Protein AF-0000000080325219 (afdb_homodimer)

Solvent-accessible surface area (backbone atoms only — not comparable to full-atom values): 19620 Å² total; per-residue (Å²): 89,43,32,39,27,36,22,24,78,42,85,63,18,39,57,44,46,61,73,42,47,87,78,30,48,68,46,33,23,16,70,89,41,68,80,44,67,39,50,53,66,34,70,68,40,46,50,50,49,46,66,71,65,43,68,32,36,32,39,38,38,63,53,57,47,54,39,74,45,63,67,92,74,47,45,72,71,53,44,42,42,6,43,45,25,33,29,44,18,54,51,46,51,49,60,58,38,64,80,36,48,38,75,59,14,33,42,33,42,62,47,30,40,32,38,81,54,55,38,79,31,33,35,34,44,7,17,28,17,16,15,48,52,10,26,29,41,22,42,33,80,64,49,60,68,66,30,31,22,26,28,32,21,41,46,61,45,62,85,46,64,90,52,47,83,52,40,77,94,61,74,57,30,52,68,69,56,52,39,49,41,52,48,47,47,70,73,46,89,68,53,34,44,76,41,73,34,114,90,42,32,39,28,36,23,26,82,43,85,62,18,39,55,44,47,63,72,43,47,85,80,28,48,70,44,33,22,17,70,88,43,68,81,43,68,41,49,53,67,33,70,68,40,47,52,52,49,46,66,71,64,44,68,31,37,33,38,37,37,62,54,58,48,54,38,76,44,61,68,91,73,47,44,71,71,52,43,44,43,7,44,44,24,32,30,45,19,54,50,48,51,50,59,58,38,63,80,39,49,39,76,59,15,31,40,34,41,61,46,30,41,31,38,83,55,55,38,78,32,34,36,34,42,7,16,27,19,15,17,46,51,10,27,27,40,21,44,36,79,64,49,62,67,65,30,31,23,26,27,32,19,42,46,61,46,62,85,45,65,91,52,47,82,52,40,78,92,60,74,58,30,50,69,68,56,52,39,48,40,54,48,48,49,70,73,44,87,68,53,35,42,77,40,74,33,115

Secondary structure (DSSP, 8-state):
-EEEEETTTSTTHHHHHHHHTTTSEEEEEESSSBSEE--TT-HHHHHHHHHHH-SEEEEEE---------STT--HHHHHHHIIIIIHHHHHHHHHHTTTEEEEEEEEEE--GGGTS--TT-HHHHHHHHHHHHHHHHHHTT--TT-EEEEEEE-SBTT-GGGGGG-TT--PBPHHHHHHHHHHHHHSS--SEEEEE-/-EEEEETTTSTTHHHHHHHHTTTSEEEEEESSSBSEE--TT-HHHHHHHHHHH-SEEEEEE---------STT--HHHHHHHIIIIIHHHHHHHHHHTTTEEEEEEEEEE--GGGTS--TT-HHHHHHHHHHHHHHHHHHTT--TT-EEEEEEE-SBTT-GGGGGG-TT--PBPHHHHHHHHHHHHHSS--SEEEEE-

Radius of gyration: 20.98 Å; Cα contacts (8 Å, |Δi|>4): 941; chains: 2; bounding box: 49×61×45 Å

Structure (mmCIF, N/CA/C/O backbone):
data_AF-0000000080325219-model_v1
#
loop_
_entity.id
_entity.type
_entity.pdbx_description
1 polymer 'Short-chain dehydrogenase'
#
loop_
_atom_site.group_PDB
_atom_site.id
_atom_site.type_symbol
_atom_site.label_atom_id
_atom_site.label_alt_id
_atom_site.label_comp_id
_atom_site.label_asym_id
_atom_site.label_entity_id
_atom_site.label_seq_id
_atom_site.pdbx_PDB_ins_code
_atom_site.Cartn_x
_atom_site.Cartn_y
_atom_site.Cartn_z
_atom_site.occupancy
_atom_site.B_iso_or_equiv
_atom_site.auth_seq_id
_atom_site.auth_comp_id
_atom_site.auth_asym_id
_atom_site.auth_atom_id
_atom_site.pdbx_PDB_model_num
ATOM 1 N N . MET A 1 1 ? 3.305 -29.766 -11.492 1 98.06 1 MET A N 1
ATOM 2 C CA . MET A 1 1 ? 2.561 -28.516 -11.609 1 98.06 1 MET A CA 1
ATOM 3 C C . MET A 1 1 ? 3.086 -27.672 -12.773 1 98.06 1 MET A C 1
ATOM 5 O O . MET A 1 1 ? 4.258 -27.781 -13.148 1 98.06 1 MET A O 1
ATOM 9 N N . LYS A 1 2 ? 2.178 -26.969 -13.406 1 98.88 2 LYS A N 1
ATOM 10 C CA . LYS A 1 2 ? 2.564 -25.859 -14.289 1 98.88 2 LYS A CA 1
ATOM 11 C C . LYS A 1 2 ? 2.691 -24.562 -13.508 1 98.88 2 LYS A C 1
ATOM 13 O O . LYS A 1 2 ? 1.694 -24.016 -13.031 1 98.88 2 LYS A O 1
ATOM 18 N N . ILE A 1 3 ? 3.912 -24.062 -13.438 1 98.94 3 ILE A N 1
ATOM 19 C CA . ILE A 1 3 ? 4.199 -22.906 -12.602 1 98.94 3 ILE A CA 1
ATOM 20 C C . ILE A 1 3 ? 4.715 -21.766 -13.469 1 98.94 3 ILE A C 1
ATOM 22 O O . ILE A 1 3 ? 5.695 -21.922 -14.203 1 98.94 3 ILE A O 1
ATOM 26 N N . ILE A 1 4 ? 4.027 -20.625 -13.406 1 98.94 4 ILE A N 1
ATOM 27 C CA . ILE A 1 4 ? 4.488 -19.391 -14.039 1 98.94 4 ILE A CA 1
ATOM 28 C C . ILE A 1 4 ? 5.355 -18.594 -13.062 1 98.94 4 ILE A C 1
ATOM 30 O O . ILE A 1 4 ? 4.934 -18.328 -11.938 1 98.94 4 ILE A O 1
ATOM 34 N N . ILE A 1 5 ? 6.555 -18.266 -13.422 1 99 5 ILE A N 1
ATOM 35 C CA . ILE A 1 5 ? 7.418 -17.406 -12.609 1 99 5 ILE A CA 1
ATOM 36 C C . ILE A 1 5 ? 7.688 -16.094 -13.352 1 99 5 ILE A C 1
ATOM 38 O O . ILE A 1 5 ? 8.383 -16.094 -14.375 1 99 5 ILE A O 1
ATOM 42 N N . VAL A 1 6 ? 7.074 -15.039 -12.891 1 98.94 6 VAL A N 1
ATOM 43 C CA . VAL A 1 6 ? 7.297 -13.695 -13.414 1 98.94 6 VAL A CA 1
ATOM 44 C C . VAL A 1 6 ? 8.539 -13.078 -12.766 1 98.94 6 VAL A C 1
ATOM 46 O O . VAL A 1 6 ? 8.617 -12.992 -11.531 1 98.94 6 VAL A O 1
ATOM 49 N N . GLY A 1 7 ? 9.453 -12.617 -13.523 1 98.69 7 GLY A N 1
ATOM 50 C CA . GLY A 1 7 ? 10.766 -12.242 -13.031 1 98.69 7 GLY A CA 1
ATOM 51 C C . GLY A 1 7 ? 11.727 -13.414 -12.93 1 98.69 7 GLY A C 1
ATOM 52 O O . GLY A 1 7 ? 12.617 -13.422 -12.078 1 98.69 7 GLY A O 1
ATOM 53 N N . ALA A 1 8 ? 11.648 -14.383 -13.781 1 98.69 8 ALA A N 1
ATOM 54 C CA . ALA A 1 8 ? 12.297 -15.688 -13.656 1 98.69 8 ALA A CA 1
ATOM 55 C C . ALA A 1 8 ? 13.789 -15.594 -13.93 1 98.69 8 ALA A C 1
ATOM 57 O O . ALA A 1 8 ? 14.547 -16.516 -13.609 1 98.69 8 ALA A O 1
ATOM 58 N N . THR A 1 9 ? 14.234 -14.5 -14.5 1 96.94 9 THR A N 1
ATOM 59 C CA . THR A 1 9 ? 15.648 -14.391 -14.82 1 96.94 9 THR A CA 1
ATOM 60 C C . THR A 1 9 ? 16.328 -13.359 -13.922 1 96.94 9 THR A C 1
ATOM 62 O O . THR A 1 9 ? 17.516 -13.078 -14.078 1 96.94 9 THR A O 1
ATOM 65 N N . GLY A 1 10 ? 15.586 -12.781 -13.031 1 97.44 10 GLY A N 1
ATOM 66 C CA . GLY A 1 10 ? 16.141 -11.812 -12.102 1 97.44 10 GLY A CA 1
ATOM 67 C C . GLY A 1 10 ? 16.844 -12.453 -10.93 1 97.44 10 GLY A C 1
ATOM 68 O O . GLY A 1 10 ? 17.016 -13.672 -10.891 1 97.44 10 GLY A O 1
ATOM 69 N N . THR A 1 11 ? 17.25 -11.664 -9.977 1 97.69 11 THR A N 1
ATOM 70 C CA . THR A 1 11 ? 18.094 -12.039 -8.844 1 97.69 11 THR A CA 1
ATOM 71 C C . THR A 1 11 ? 17.453 -13.172 -8.039 1 97.69 11 THR A C 1
ATOM 73 O O . THR A 1 11 ? 18.094 -14.172 -7.738 1 97.69 11 THR A O 1
ATOM 76 N N . ILE A 1 12 ? 16.172 -13.062 -7.711 1 98.62 12 ILE A N 1
ATOM 77 C CA . ILE A 1 12 ? 15.477 -14.062 -6.906 1 98.62 12 ILE A CA 1
ATOM 78 C C . ILE A 1 12 ? 14.898 -15.141 -7.812 1 98.62 12 ILE A C 1
ATOM 80 O O . ILE A 1 12 ? 15.039 -16.344 -7.535 1 98.62 12 ILE A O 1
ATOM 84 N N . GLY A 1 13 ? 14.344 -14.719 -8.938 1 98.75 13 GLY A N 1
ATOM 85 C CA . GLY A 1 13 ? 13.555 -15.594 -9.797 1 98.75 13 GLY A CA 1
ATOM 86 C C . GLY A 1 13 ? 14.359 -16.75 -10.359 1 98.75 13 GLY A C 1
ATOM 87 O O . GLY A 1 13 ? 13.852 -17.859 -10.469 1 98.75 13 GLY A O 1
ATOM 88 N N . LYS A 1 14 ? 15.633 -16.484 -10.711 1 98.5 14 LYS A N 1
ATOM 89 C CA . LYS A 1 14 ? 16.453 -17.547 -11.297 1 98.5 14 LYS A CA 1
ATOM 90 C C . LYS A 1 14 ? 16.672 -18.672 -10.305 1 98.5 14 LYS A C 1
ATOM 92 O O . LYS A 1 14 ? 16.703 -19.844 -10.688 1 98.5 14 LYS A O 1
ATOM 97 N N . HIS A 1 15 ? 16.812 -18.406 -9 1 98.81 15 HIS A N 1
ATOM 98 C CA . HIS A 1 15 ? 17.047 -19.422 -7.98 1 98.81 15 HIS A CA 1
ATOM 99 C C . HIS A 1 15 ? 15.766 -20.188 -7.668 1 98.81 15 HIS A C 1
ATOM 101 O O . HIS A 1 15 ? 15.812 -21.406 -7.461 1 98.81 15 HIS A O 1
ATOM 107 N N . VAL A 1 16 ? 14.664 -19.453 -7.641 1 98.81 16 VAL A N 1
ATOM 108 C CA . VAL A 1 16 ? 13.383 -20.094 -7.398 1 98.81 16 VAL A CA 1
ATOM 109 C C . VAL A 1 16 ? 13.047 -21.047 -8.547 1 98.81 16 VAL A C 1
ATOM 111 O O . VAL A 1 16 ? 12.641 -22.188 -8.328 1 98.81 16 VAL A O 1
ATOM 114 N N . ALA A 1 17 ? 13.266 -20.578 -9.789 1 98.81 17 ALA A N 1
ATOM 115 C CA . ALA A 1 17 ? 13.047 -21.422 -10.961 1 98.81 17 ALA A CA 1
ATOM 116 C C . ALA A 1 17 ? 13.93 -22.656 -10.914 1 98.81 17 ALA A C 1
ATOM 118 O O . ALA A 1 17 ? 13.461 -23.766 -11.164 1 98.81 17 ALA A O 1
ATOM 119 N N . GLY A 1 18 ? 15.164 -22.5 -10.617 1 98.62 18 GLY A N 1
ATOM 120 C CA . GLY A 1 18 ? 16.094 -23.609 -10.523 1 98.62 18 GLY A CA 1
ATOM 121 C C . GLY A 1 18 ? 15.664 -24.641 -9.492 1 98.62 18 GLY A C 1
ATOM 122 O O . GLY A 1 18 ? 15.805 -25.844 -9.719 1 98.62 18 GLY A O 1
ATOM 123 N N . ALA A 1 19 ? 15.133 -24.188 -8.352 1 98.56 19 ALA A N 1
ATOM 124 C CA . ALA A 1 19 ? 14.75 -25.062 -7.258 1 98.56 19 ALA A CA 1
ATOM 125 C C .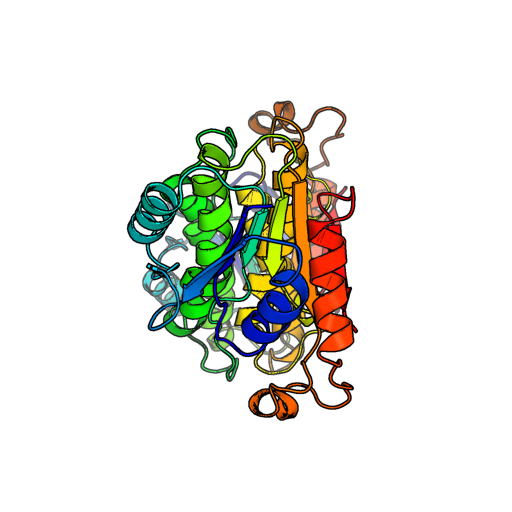 ALA A 1 19 ? 13.5 -25.875 -7.617 1 98.56 19 ALA A C 1
ATOM 127 O O . ALA A 1 19 ? 13.297 -26.984 -7.102 1 98.56 19 ALA A O 1
ATOM 128 N N . LEU A 1 20 ? 12.695 -25.359 -8.555 1 98.5 20 LEU A N 1
ATOM 129 C CA . LEU A 1 20 ? 11.391 -25.953 -8.805 1 98.5 20 LEU A CA 1
ATOM 130 C C . LEU A 1 20 ? 11.383 -26.734 -10.117 1 98.5 20 LEU A C 1
ATOM 132 O O . LEU A 1 20 ? 10.5 -27.562 -10.352 1 98.5 20 LEU A O 1
ATOM 136 N N . GLU A 1 21 ? 12.367 -26.484 -11.008 1 98.25 21 GLU A N 1
ATOM 137 C CA . GLU A 1 21 ? 12.273 -26.922 -12.398 1 98.25 21 GLU A CA 1
ATOM 138 C C . GLU A 1 21 ? 12.484 -28.438 -12.5 1 98.25 21 GLU A C 1
ATOM 140 O O . GLU A 1 21 ? 12.117 -29.047 -13.5 1 98.25 21 GLU A O 1
ATOM 145 N N . LYS A 1 22 ? 13.031 -29.141 -11.469 1 97.19 22 LYS A N 1
ATOM 146 C CA . LYS A 1 22 ? 13.266 -30.578 -11.516 1 97.19 22 LYS A CA 1
ATOM 147 C C . LYS A 1 22 ? 11.953 -31.344 -11.414 1 97.19 22 LYS A C 1
ATOM 149 O O . LYS A 1 22 ? 11.789 -32.406 -12.047 1 97.19 22 LYS A O 1
ATOM 154 N N . ASP A 1 23 ? 11.008 -30.766 -10.656 1 97.69 23 ASP A N 1
ATOM 155 C CA . ASP A 1 23 ? 9.805 -31.516 -10.32 1 97.69 23 ASP A CA 1
ATOM 156 C C . ASP A 1 23 ? 8.57 -30.906 -10.977 1 97.69 23 ASP A C 1
ATOM 158 O O . ASP A 1 23 ? 7.469 -31.453 -10.898 1 97.69 23 ASP A O 1
ATOM 162 N N . HIS A 1 24 ? 8.719 -29.703 -11.617 1 98.75 24 HIS A N 1
ATOM 163 C CA . HIS A 1 24 ? 7.57 -28.969 -12.133 1 98.75 24 HIS A CA 1
ATOM 164 C C . HIS A 1 24 ? 7.859 -28.406 -13.523 1 98.75 24 HIS A C 1
ATOM 166 O O . HIS A 1 24 ? 9.023 -28.234 -13.898 1 98.75 24 HIS A O 1
ATOM 172 N N . GLU A 1 25 ? 6.836 -28.156 -14.305 1 98.75 25 GLU A N 1
ATOM 173 C CA . GLU A 1 25 ? 6.934 -27.375 -15.539 1 98.75 25 GLU A CA 1
ATOM 174 C C . GLU A 1 25 ? 6.996 -25.875 -15.242 1 98.75 25 GLU A C 1
ATOM 176 O O . GLU A 1 25 ? 6.051 -25.312 -14.695 1 98.75 25 GLU A O 1
ATOM 181 N N . ILE A 1 26 ? 8.102 -25.312 -15.648 1 98.81 26 ILE A N 1
ATOM 182 C CA . ILE A 1 26 ? 8.289 -23.891 -15.352 1 98.81 26 ILE A CA 1
ATOM 183 C C . ILE A 1 26 ? 8.109 -23.062 -16.625 1 98.81 26 ILE A C 1
ATOM 185 O O . ILE A 1 26 ? 8.727 -23.359 -17.656 1 98.81 26 ILE A O 1
ATOM 189 N N . ILE A 1 27 ? 7.23 -22.125 -16.594 1 98.94 27 ILE A N 1
ATOM 190 C CA . ILE A 1 27 ? 7.16 -21.078 -17.609 1 98.94 27 ILE A CA 1
ATOM 191 C C . ILE A 1 27 ? 7.84 -19.812 -17.094 1 98.94 27 ILE A C 1
ATOM 193 O O . ILE A 1 27 ? 7.348 -19.188 -16.156 1 98.94 27 ILE A O 1
ATOM 197 N N . ARG A 1 28 ? 8.93 -19.453 -17.703 1 98.88 28 ARG A N 1
ATOM 198 C CA . ARG A 1 28 ? 9.719 -18.297 -17.297 1 98.88 28 ARG A CA 1
ATOM 199 C C . ARG A 1 28 ? 9.25 -17.047 -18.016 1 98.88 28 ARG A C 1
ATOM 201 O O . ARG A 1 28 ? 9.242 -16.984 -19.25 1 98.88 28 ARG A O 1
ATOM 208 N N . VAL A 1 29 ? 8.867 -16.078 -17.25 1 98.88 29 VAL A N 1
ATOM 209 C CA . VAL A 1 29 ? 8.375 -14.812 -17.797 1 98.88 29 VAL A CA 1
ATOM 210 C C . VAL A 1 29 ? 9.32 -13.68 -17.391 1 98.88 29 VAL A C 1
ATOM 212 O O . VAL A 1 29 ? 9.766 -13.617 -16.25 1 98.88 29 VAL A O 1
ATOM 215 N N . GLY A 1 30 ? 9.711 -12.805 -18.297 1 98.25 30 GLY A N 1
ATOM 216 C CA . GLY A 1 30 ? 10.5 -11.609 -18.047 1 98.25 30 GLY A CA 1
ATOM 217 C C . GLY A 1 30 ? 10.141 -10.453 -18.969 1 98.25 30 GLY A C 1
ATOM 218 O O . GLY A 1 30 ? 9.406 -10.633 -19.938 1 98.25 30 GLY A O 1
ATOM 219 N N . LEU A 1 31 ? 10.602 -9.289 -18.562 1 97.56 31 LEU A N 1
ATOM 220 C CA . LEU A 1 31 ? 10.344 -8.117 -19.406 1 97.56 31 LEU A CA 1
ATOM 221 C C . LEU A 1 31 ? 11.039 -8.242 -20.75 1 97.56 31 LEU A C 1
ATOM 223 O O . LEU A 1 31 ? 10.438 -7.969 -21.797 1 97.56 31 LEU A O 1
ATOM 227 N N . LYS A 1 32 ? 12.344 -8.742 -20.734 1 96.12 32 LYS A N 1
ATOM 228 C CA . LYS A 1 32 ? 13.148 -8.789 -21.953 1 96.12 32 LYS A CA 1
ATOM 229 C C . LYS A 1 32 ? 13.672 -10.195 -22.219 1 96.12 32 LYS A C 1
ATOM 231 O O . LYS A 1 32 ? 14.398 -10.43 -23.172 1 96.12 32 LYS A O 1
ATOM 236 N N . SER A 1 33 ? 13.289 -11.148 -21.281 1 95.31 33 SER A N 1
ATOM 237 C CA . SER A 1 33 ? 13.828 -12.5 -21.344 1 95.31 33 SER A CA 1
ATOM 238 C C . SER A 1 33 ? 12.773 -13.531 -20.953 1 95.31 33 SER A C 1
ATOM 240 O O . SER A 1 33 ? 11.625 -13.18 -20.672 1 95.31 33 SER A O 1
ATOM 242 N N . GLY A 1 34 ? 13.18 -14.852 -21.031 1 96.75 34 GLY A N 1
ATOM 243 C CA . GLY A 1 34 ? 12.273 -15.914 -20.641 1 96.75 34 GLY A CA 1
ATOM 244 C C . GLY A 1 34 ? 11.547 -16.547 -21.812 1 96.75 34 GLY A C 1
ATOM 245 O O . GLY A 1 34 ? 11.859 -16.266 -22.969 1 96.75 34 GLY A O 1
ATOM 246 N N . ASP A 1 35 ? 10.688 -17.453 -21.438 1 98.31 35 ASP A N 1
ATOM 247 C CA . ASP A 1 35 ? 9.867 -18.141 -22.438 1 98.31 35 ASP A CA 1
ATOM 248 C C . ASP A 1 35 ? 8.828 -17.188 -23.031 1 98.31 35 ASP A C 1
ATOM 250 O O . ASP A 1 35 ? 8.492 -17.281 -24.219 1 98.31 35 ASP A O 1
ATOM 254 N N . ILE A 1 36 ? 8.211 -16.344 -22.234 1 98.56 36 ILE A N 1
ATOM 255 C CA . ILE A 1 36 ? 7.234 -15.336 -22.625 1 98.56 36 ILE A CA 1
ATOM 256 C C . ILE A 1 36 ? 7.668 -13.969 -22.094 1 98.56 36 ILE A C 1
ATOM 258 O O . ILE A 1 36 ? 8.102 -13.859 -20.938 1 98.56 36 ILE A O 1
ATOM 262 N N . GLN A 1 37 ? 7.617 -12.922 -22.922 1 98.62 37 GLN A N 1
ATOM 263 C CA . GLN A 1 37 ? 7.93 -11.555 -22.5 1 98.62 37 GLN A CA 1
ATOM 264 C C . GLN A 1 37 ? 6.664 -10.781 -22.172 1 98.62 37 GLN A C 1
ATOM 266 O O . GLN A 1 37 ? 5.711 -10.766 -22.953 1 98.62 37 GLN A O 1
ATOM 271 N N . THR A 1 38 ? 6.633 -10.195 -21.016 1 98.69 38 THR A N 1
ATOM 272 C CA . THR A 1 38 ? 5.457 -9.469 -20.547 1 98.69 38 THR A CA 1
ATOM 273 C C . THR A 1 38 ? 5.863 -8.266 -19.703 1 98.69 38 THR A C 1
ATOM 275 O O . THR A 1 38 ? 6.695 -8.383 -18.812 1 98.69 38 THR A O 1
ATOM 278 N N . ASP A 1 39 ? 5.328 -7.113 -19.984 1 98.75 39 ASP A N 1
ATOM 279 C CA . ASP A 1 39 ? 5.406 -5.93 -19.125 1 98.75 39 ASP A CA 1
ATOM 280 C C . ASP A 1 39 ? 4.277 -5.914 -18.109 1 98.75 39 ASP A C 1
ATOM 282 O O . ASP A 1 39 ? 3.125 -5.633 -18.453 1 98.75 39 ASP A O 1
ATOM 286 N N . ILE A 1 40 ? 4.641 -6.121 -16.859 1 98.56 40 ILE A N 1
ATOM 287 C CA . ILE A 1 40 ? 3.592 -6.324 -15.859 1 98.56 40 ILE A CA 1
ATOM 288 C C . ILE A 1 40 ? 2.977 -4.984 -15.477 1 98.56 40 ILE A C 1
ATOM 290 O O . ILE A 1 40 ? 2.021 -4.93 -14.695 1 98.56 40 ILE A O 1
ATOM 294 N N . THR A 1 41 ? 3.498 -3.861 -15.969 1 98.56 41 THR A N 1
ATOM 295 C CA . THR A 1 41 ? 2.836 -2.58 -15.758 1 98.56 41 THR A CA 1
ATOM 296 C C . THR A 1 41 ? 1.629 -2.432 -16.672 1 98.56 41 THR A C 1
ATOM 298 O O . THR A 1 41 ? 0.857 -1.479 -16.547 1 98.56 41 THR A O 1
ATOM 301 N N . SER A 1 42 ? 1.426 -3.334 -17.625 1 98.75 42 SER A N 1
ATOM 302 C CA . SER A 1 42 ? 0.334 -3.297 -18.594 1 98.75 42 SER A CA 1
ATOM 303 C C . SER A 1 42 ? -0.67 -4.414 -18.328 1 98.75 42 SER A C 1
ATOM 305 O O . SER A 1 42 ? -0.382 -5.586 -18.594 1 98.75 42 SER A O 1
ATOM 307 N N . PRO A 1 43 ? -1.921 -4.051 -17.891 1 98.62 43 PRO A N 1
ATOM 308 C CA . PRO A 1 43 ? -2.947 -5.082 -17.734 1 98.62 43 PRO A CA 1
ATOM 309 C C . PRO A 1 43 ? -3.189 -5.879 -19.016 1 98.62 43 PRO A C 1
ATOM 311 O O . PRO A 1 43 ? -3.412 -7.094 -18.953 1 98.62 43 PRO A O 1
ATOM 314 N N . ASP A 1 44 ? -3.094 -5.227 -20.156 1 98.75 44 ASP A N 1
ATOM 315 C CA . ASP A 1 44 ? -3.279 -5.918 -21.422 1 98.75 44 ASP A CA 1
ATOM 316 C C . ASP A 1 44 ? -2.178 -6.949 -21.656 1 98.75 44 ASP A C 1
ATOM 318 O O . ASP A 1 44 ? -2.439 -8.047 -22.141 1 98.75 44 ASP A O 1
ATOM 322 N N . ALA A 1 45 ? -0.957 -6.602 -21.328 1 98.88 45 ALA A N 1
ATOM 323 C CA . ALA A 1 45 ? 0.159 -7.535 -21.469 1 98.88 45 ALA A CA 1
ATOM 324 C C . ALA A 1 45 ? -0.008 -8.734 -20.547 1 98.88 45 ALA A C 1
ATOM 326 O O . ALA A 1 45 ? 0.305 -9.867 -20.922 1 98.88 45 ALA A O 1
ATOM 327 N N . ILE A 1 46 ? -0.545 -8.523 -19.375 1 98.88 46 ILE A N 1
ATOM 328 C CA . ILE A 1 46 ? -0.776 -9.594 -18.406 1 98.88 46 ILE A CA 1
ATOM 329 C C . ILE A 1 46 ? -1.872 -10.523 -18.922 1 98.88 46 ILE A C 1
ATOM 331 O O . ILE A 1 46 ? -1.753 -11.75 -18.828 1 98.88 46 ILE A O 1
ATOM 335 N N . GLU A 1 47 ? -2.91 -9.906 -19.453 1 98.75 47 GLU A N 1
ATOM 336 C CA . GLU A 1 47 ? -3.965 -10.727 -20.031 1 98.75 47 GLU A CA 1
ATOM 337 C C . GLU A 1 47 ? -3.424 -11.609 -21.156 1 98.75 47 GLU A C 1
ATOM 339 O O . GLU A 1 47 ? -3.764 -12.789 -21.234 1 98.75 47 GLU A O 1
ATOM 344 N N . ASN A 1 48 ? -2.625 -11.039 -22.031 1 98.81 48 ASN A N 1
ATOM 345 C CA . ASN A 1 48 ? -2.016 -11.789 -23.125 1 98.81 48 ASN A CA 1
ATOM 346 C C . ASN A 1 48 ? -1.135 -12.922 -22.609 1 98.81 48 ASN A C 1
ATOM 348 O O . ASN A 1 48 ? -1.108 -14.008 -23.188 1 98.81 48 ASN A O 1
ATOM 352 N N . LEU A 1 49 ? -0.399 -12.656 -21.547 1 98.88 49 LEU A N 1
ATOM 353 C CA . LEU A 1 49 ? 0.396 -13.695 -20.906 1 98.88 49 LEU A CA 1
ATOM 354 C C . LEU A 1 49 ? -0.464 -14.914 -20.578 1 98.88 49 LEU A C 1
ATOM 356 O O . LEU A 1 49 ? -0.101 -16.047 -20.906 1 98.88 49 LEU A O 1
ATOM 360 N N . PHE A 1 50 ? -1.64 -14.695 -19.969 1 98.88 50 PHE A N 1
ATOM 361 C CA . PHE A 1 50 ? -2.465 -15.805 -19.5 1 98.88 50 PHE A CA 1
ATOM 362 C C . PHE A 1 50 ? -3.145 -16.5 -20.672 1 98.88 50 PHE A C 1
ATOM 364 O O . PHE A 1 50 ? -3.369 -17.719 -20.641 1 98.88 50 PHE A O 1
ATOM 371 N N . ARG A 1 51 ? -3.414 -15.711 -21.75 1 98.69 51 ARG A N 1
ATOM 372 C CA . ARG A 1 51 ? -3.939 -16.344 -22.953 1 98.69 51 ARG A CA 1
ATOM 373 C C . ARG A 1 51 ? -2.92 -17.297 -23.547 1 98.69 51 ARG A C 1
ATOM 375 O O . ARG A 1 51 ? -3.283 -18.359 -24.062 1 98.69 51 ARG A O 1
ATOM 382 N N . GLN A 1 52 ? -1.714 -16.938 -23.484 1 98.69 52 GLN A N 1
ATOM 383 C CA . GLN A 1 52 ? -0.642 -17.766 -24.031 1 98.69 52 GLN A CA 1
ATOM 384 C C . GLN A 1 52 ? -0.378 -18.984 -23.172 1 98.69 52 GLN A C 1
ATOM 386 O O . GLN A 1 52 ? -0.159 -20.078 -23.688 1 98.69 52 GLN A O 1
ATOM 391 N N . THR A 1 53 ? -0.338 -18.844 -21.844 1 98.69 53 THR A N 1
ATOM 392 C CA . THR A 1 53 ? 0.031 -19.922 -20.938 1 98.69 53 THR A CA 1
ATOM 393 C C . THR A 1 53 ? -1.13 -20.906 -20.766 1 98.69 53 THR A C 1
ATOM 395 O O . THR A 1 53 ? -0.918 -22.078 -20.484 1 98.69 53 THR A O 1
ATOM 398 N N . GLY A 1 54 ? -2.367 -20.328 -20.922 1 98.69 54 GLY A N 1
ATOM 399 C CA . GLY A 1 54 ? -3.512 -21.141 -20.531 1 98.69 54 GLY A CA 1
ATOM 400 C C . GLY A 1 54 ? -3.562 -21.406 -19.031 1 98.69 54 GLY A C 1
ATOM 401 O O . GLY A 1 54 ? -2.895 -20.719 -18.25 1 98.69 54 GLY A O 1
ATOM 402 N N . PRO A 1 55 ? -4.391 -22.406 -18.625 1 98.88 55 PRO A N 1
ATOM 403 C CA . PRO A 1 55 ? -4.531 -22.688 -17.188 1 98.88 55 PRO A CA 1
ATOM 404 C C . PRO A 1 55 ? -3.205 -23.078 -16.531 1 98.88 55 PRO A C 1
ATOM 406 O O . PRO A 1 55 ? -2.375 -23.75 -17.172 1 98.88 55 PRO A O 1
ATOM 409 N N . PHE A 1 56 ? -3.002 -22.672 -15.297 1 98.94 56 PHE A N 1
ATOM 410 C CA . PHE A 1 56 ? -1.777 -22.953 -14.555 1 98.94 56 PHE A CA 1
ATOM 411 C C . PHE A 1 56 ? -2.094 -23.344 -13.109 1 98.94 56 PHE A C 1
ATOM 413 O O . PHE A 1 56 ? -3.219 -23.156 -12.648 1 98.94 56 PHE A O 1
ATOM 420 N N . ASP A 1 57 ? -1.109 -23.906 -12.398 1 98.94 57 ASP A N 1
ATOM 421 C CA . ASP A 1 57 ? -1.298 -24.375 -11.031 1 98.94 57 ASP A CA 1
ATOM 422 C C . ASP A 1 57 ? -0.775 -23.375 -10.016 1 98.94 57 ASP A C 1
ATOM 424 O O . ASP A 1 57 ? -1.265 -23.312 -8.891 1 98.94 57 ASP A O 1
ATOM 428 N N . ALA A 1 58 ? 0.26 -22.609 -10.422 1 98.94 58 ALA A N 1
ATOM 429 C CA . ALA A 1 58 ? 0.845 -21.641 -9.508 1 98.94 58 ALA A CA 1
ATOM 430 C C . ALA A 1 58 ? 1.476 -20.484 -10.281 1 98.94 58 ALA A C 1
ATOM 432 O O . ALA A 1 58 ? 1.955 -20.656 -11.406 1 98.94 58 ALA A O 1
ATOM 433 N N . LEU A 1 59 ? 1.412 -19.344 -9.742 1 99 59 LEU A N 1
ATOM 434 C CA . LEU A 1 59 ? 2.133 -18.172 -10.227 1 99 59 LEU A CA 1
ATOM 435 C C . LEU A 1 59 ? 2.961 -17.547 -9.102 1 99 59 LEU A C 1
ATOM 437 O O . LEU A 1 59 ? 2.455 -17.328 -8 1 99 59 LEU A O 1
ATOM 441 N N . ILE A 1 60 ? 4.234 -17.375 -9.352 1 99 60 ILE A N 1
ATOM 442 C CA . ILE A 1 60 ? 5.168 -16.688 -8.461 1 99 60 ILE A CA 1
ATOM 443 C C . ILE A 1 60 ? 5.641 -15.391 -9.117 1 99 60 ILE A C 1
ATOM 445 O O . ILE A 1 60 ? 6.102 -15.398 -10.258 1 99 60 ILE A O 1
ATOM 449 N N . CYS A 1 61 ? 5.465 -14.297 -8.445 1 99 61 CYS A N 1
ATOM 450 C CA . CYS A 1 61 ? 6 -13.039 -8.945 1 99 61 CYS A CA 1
ATOM 451 C C . CYS A 1 61 ? 7.191 -12.578 -8.117 1 99 61 CYS A C 1
ATOM 453 O O . CYS A 1 61 ? 7.055 -12.336 -6.914 1 99 61 CYS A O 1
ATOM 455 N N . THR A 1 62 ? 8.328 -12.453 -8.734 1 98.81 62 THR A N 1
ATOM 456 C CA . THR A 1 62 ? 9.523 -11.906 -8.117 1 98.81 62 THR A CA 1
ATOM 457 C C . THR A 1 62 ? 9.977 -10.633 -8.836 1 98.81 62 THR A C 1
ATOM 459 O O . THR A 1 62 ? 11.117 -10.195 -8.68 1 98.81 62 THR A O 1
ATOM 462 N N . ALA A 1 63 ? 9.078 -10.102 -9.656 1 98.12 63 ALA A N 1
ATOM 463 C CA . ALA A 1 63 ? 9.375 -8.922 -10.453 1 98.12 63 ALA A CA 1
ATOM 464 C C . ALA A 1 63 ? 8.68 -7.688 -9.883 1 98.12 63 ALA A C 1
ATOM 466 O O . ALA A 1 63 ? 7.746 -7.805 -9.078 1 98.12 63 ALA A O 1
ATOM 467 N N . GLY A 1 64 ? 9.07 -6.555 -10.328 1 97.5 64 GLY A N 1
ATOM 468 C CA . GLY A 1 64 ? 8.508 -5.266 -9.945 1 97.5 64 GLY A CA 1
ATOM 469 C C . GLY A 1 64 ? 9.555 -4.277 -9.477 1 97.5 64 GLY A C 1
ATOM 470 O O . GLY A 1 64 ? 10.359 -4.59 -8.586 1 97.5 64 GLY A O 1
ATOM 471 N N . ASP A 1 65 ? 9.5 -3.135 -10 1 97.06 65 ASP A N 1
ATOM 472 C CA . ASP A 1 65 ? 10.469 -2.096 -9.664 1 97.06 65 ASP A CA 1
ATOM 473 C C . ASP A 1 65 ? 9.898 -1.12 -8.641 1 97.06 65 ASP A C 1
ATOM 475 O O . ASP A 1 65 ? 8.695 -0.879 -8.609 1 97.06 65 ASP A O 1
ATOM 479 N N . ALA A 1 66 ? 10.742 -0.688 -7.82 1 97.69 66 ALA A N 1
ATOM 480 C CA . ALA A 1 66 ? 10.453 0.398 -6.887 1 97.69 66 ALA A CA 1
ATOM 481 C C . ALA A 1 66 ? 11.555 1.448 -6.898 1 97.69 66 ALA A C 1
ATOM 483 O O . ALA A 1 66 ? 12.617 1.237 -7.5 1 97.69 66 ALA A O 1
ATOM 484 N N . TYR A 1 67 ? 11.32 2.568 -6.344 1 97.5 67 TYR A N 1
ATOM 485 C CA . TYR A 1 67 ? 12.281 3.662 -6.289 1 97.5 67 TYR A CA 1
ATOM 486 C C . TYR A 1 67 ? 12.961 3.73 -4.922 1 97.5 67 TYR A C 1
ATOM 488 O O . TYR A 1 67 ? 12.289 3.926 -3.904 1 97.5 67 TYR A O 1
ATOM 496 N N . PHE A 1 68 ? 14.211 3.486 -4.906 1 96.75 68 PHE A N 1
ATOM 497 C CA . PHE A 1 68 ? 15.047 3.805 -3.752 1 96.75 68 PHE A CA 1
ATOM 498 C C . PHE A 1 68 ? 15.758 5.141 -3.947 1 96.75 68 PHE A C 1
ATOM 500 O O . PHE A 1 68 ? 16.438 5.344 -4.949 1 96.75 68 PHE A O 1
ATOM 507 N N . GLY A 1 69 ? 15.57 6.055 -3.072 1 94.56 69 GLY A N 1
ATOM 508 C CA . GLY A 1 69 ? 16.219 7.348 -3.236 1 94.56 69 GLY A CA 1
ATOM 509 C C . GLY A 1 69 ? 15.867 8.336 -2.135 1 94.56 69 GLY A C 1
ATOM 510 O O . GLY A 1 69 ? 15.156 7.984 -1.187 1 94.56 69 GLY A O 1
ATOM 511 N N . PRO A 1 70 ? 16.406 9.555 -2.281 1 93.19 70 PRO A N 1
ATOM 512 C CA . PRO A 1 70 ? 16.25 10.539 -1.211 1 93.19 70 PRO A CA 1
ATOM 513 C C . PRO A 1 70 ? 14.797 10.984 -1.022 1 93.19 70 PRO A C 1
ATOM 515 O O . PRO A 1 70 ? 14.109 11.305 -1.999 1 93.19 70 PRO A O 1
ATOM 518 N N . TRP A 1 71 ? 14.422 11.031 0.253 1 94.06 71 TRP A N 1
ATOM 519 C CA . TRP A 1 71 ? 13.086 11.461 0.651 1 94.06 71 TRP A CA 1
ATOM 520 C C . TRP A 1 71 ? 12.852 12.922 0.277 1 94.06 71 TRP A C 1
ATOM 522 O O . TRP A 1 71 ? 11.812 13.266 -0.285 1 94.06 71 TRP A O 1
ATOM 532 N N . LYS A 1 72 ? 13.82 13.734 0.481 1 94.44 72 LYS A N 1
ATOM 533 C CA . LYS A 1 72 ? 13.68 15.188 0.406 1 94.44 72 LYS A CA 1
ATOM 534 C C . LYS A 1 72 ? 13.266 15.625 -0.995 1 94.44 72 LYS A C 1
ATOM 536 O O . LYS A 1 72 ? 12.531 16.609 -1.152 1 94.44 72 LYS A O 1
ATOM 541 N N . THR A 1 73 ? 13.664 14.844 -1.972 1 94.81 73 THR A N 1
ATOM 542 C CA . THR A 1 73 ? 13.43 15.273 -3.346 1 94.81 73 THR A CA 1
ATOM 543 C C . THR A 1 73 ? 12.5 14.297 -4.066 1 94.81 73 THR A C 1
ATOM 545 O O . THR A 1 73 ? 12.305 14.398 -5.277 1 94.81 73 THR A O 1
ATOM 548 N N . MET A 1 74 ? 11.953 13.344 -3.352 1 97.5 74 MET A N 1
ATOM 549 C CA . MET A 1 74 ? 11.078 12.344 -3.971 1 97.5 74 MET A CA 1
ATOM 550 C C . MET A 1 74 ? 9.797 12.992 -4.484 1 97.5 74 MET A C 1
ATOM 552 O O . MET A 1 74 ? 9.133 13.734 -3.756 1 97.5 74 MET A O 1
ATOM 556 N N . THR A 1 75 ? 9.469 12.773 -5.762 1 97.94 75 THR A N 1
ATOM 557 C CA . THR A 1 75 ? 8.297 13.359 -6.398 1 97.94 75 THR A CA 1
ATOM 558 C C . THR A 1 75 ? 7.219 12.297 -6.629 1 97.94 75 THR A C 1
ATOM 560 O O . THR A 1 75 ? 7.477 11.102 -6.473 1 97.94 75 THR A O 1
ATOM 563 N N . ASP A 1 76 ? 6.062 12.75 -7.07 1 98.38 76 ASP A N 1
ATOM 564 C CA . ASP A 1 76 ? 4.98 11.867 -7.496 1 98.38 76 ASP A CA 1
ATOM 565 C C . ASP A 1 76 ? 5.453 10.891 -8.562 1 98.38 76 ASP A C 1
ATOM 567 O O . ASP A 1 76 ? 5.137 9.703 -8.516 1 98.38 76 ASP A O 1
ATOM 571 N N . LYS A 1 77 ? 6.211 11.422 -9.453 1 98 77 LYS A N 1
ATOM 572 C CA . LYS A 1 77 ? 6.691 10.609 -10.562 1 98 77 LYS A CA 1
ATOM 573 C C . LYS A 1 77 ? 7.555 9.453 -10.07 1 98 77 LYS A C 1
ATOM 575 O O . LYS A 1 77 ? 7.371 8.312 -10.484 1 98 77 LYS A O 1
ATOM 580 N N . GLU A 1 78 ? 8.523 9.727 -9.195 1 98.31 78 GLU A N 1
ATOM 581 C CA . GLU A 1 78 ? 9.383 8.688 -8.633 1 98.31 78 GLU A CA 1
ATOM 582 C C . GLU A 1 78 ? 8.57 7.684 -7.82 1 98.31 78 GLU A C 1
ATOM 584 O O . GLU A 1 78 ? 8.773 6.473 -7.938 1 98.31 78 GLU A O 1
ATOM 589 N N . PHE A 1 79 ? 7.637 8.18 -7.023 1 98.75 79 PHE A N 1
ATOM 590 C CA . PHE A 1 79 ? 6.836 7.301 -6.172 1 98.75 79 PHE A CA 1
ATOM 591 C C . PHE A 1 79 ? 5.977 6.367 -7.016 1 98.75 79 PHE A C 1
ATOM 593 O O . PHE A 1 79 ? 5.809 5.195 -6.676 1 98.75 79 PHE A O 1
ATOM 600 N N . ARG A 1 80 ? 5.504 6.855 -8.141 1 98.44 80 ARG A N 1
ATOM 601 C CA . ARG A 1 80 ? 4.605 6.074 -8.984 1 98.44 80 ARG A CA 1
ATOM 602 C C . ARG A 1 80 ? 5.348 4.926 -9.656 1 98.44 80 ARG A C 1
ATOM 604 O O . ARG A 1 80 ? 4.727 3.971 -10.133 1 98.44 80 ARG A O 1
ATOM 611 N N . LEU A 1 81 ? 6.66 4.98 -9.688 1 97.88 81 LEU A N 1
ATOM 612 C CA . LEU A 1 81 ? 7.422 3.859 -10.227 1 97.88 81 LEU A CA 1
ATOM 613 C C . LEU A 1 81 ? 7.102 2.57 -9.477 1 97.88 81 LEU A C 1
ATOM 615 O O . LEU A 1 81 ? 6.762 1.557 -10.086 1 97.88 81 LEU A O 1
ATOM 619 N N . GLY A 1 82 ? 7.168 2.631 -8.125 1 98.44 82 GLY A N 1
ATOM 620 C CA . GLY A 1 82 ? 6.855 1.463 -7.316 1 98.44 82 GLY A CA 1
ATOM 621 C C . GLY A 1 82 ? 5.383 1.096 -7.344 1 98.44 82 GLY A C 1
ATOM 622 O O . GLY A 1 82 ? 5.031 -0.086 -7.332 1 98.44 82 GLY A O 1
ATOM 623 N N . ILE A 1 83 ? 4.516 2.09 -7.449 1 98.81 83 ILE A N 1
ATOM 624 C CA . ILE A 1 83 ? 3.074 1.859 -7.445 1 98.81 83 ILE A CA 1
ATOM 625 C C . ILE A 1 83 ? 2.662 1.137 -8.727 1 98.81 83 ILE A C 1
ATOM 627 O O . ILE A 1 83 ? 1.953 0.129 -8.68 1 98.81 83 ILE A O 1
ATOM 631 N N . ASP A 1 84 ? 3.146 1.578 -9.859 1 98.56 84 ASP A N 1
ATOM 632 C CA . ASP A 1 84 ? 2.707 1.059 -11.148 1 98.56 84 ASP A CA 1
ATOM 633 C C . ASP A 1 84 ? 3.377 -0.278 -11.461 1 98.56 84 ASP A C 1
ATOM 635 O O . ASP A 1 84 ? 2.795 -1.128 -12.133 1 98.56 84 ASP A O 1
ATOM 639 N N . SER A 1 85 ? 4.578 -0.433 -10.992 1 98.69 85 SER A N 1
ATOM 640 C CA . SER A 1 85 ? 5.328 -1.642 -11.32 1 98.69 85 SER A CA 1
ATOM 641 C C . SER A 1 85 ? 5.223 -2.678 -10.211 1 98.69 85 SER A C 1
ATOM 643 O O . SER A 1 85 ? 4.363 -3.561 -10.25 1 98.69 85 SER A O 1
ATOM 645 N N . LYS A 1 86 ? 5.797 -2.469 -9.039 1 98.81 86 LYS A N 1
ATOM 646 C CA . LYS A 1 86 ? 5.836 -3.449 -7.957 1 98.81 86 LYS A CA 1
ATOM 647 C C . LYS A 1 86 ? 4.441 -3.721 -7.406 1 98.81 86 LYS A C 1
ATOM 649 O O . LYS A 1 86 ? 4.031 -4.879 -7.277 1 98.81 86 LYS A O 1
ATOM 654 N N . LEU A 1 87 ? 3.697 -2.689 -7.109 1 98.94 87 LEU A N 1
ATOM 655 C CA . LEU A 1 87 ? 2.395 -2.865 -6.477 1 98.94 87 LEU A CA 1
ATOM 656 C C . LEU A 1 87 ? 1.361 -3.354 -7.488 1 98.94 87 LEU A C 1
ATOM 658 O O . LEU A 1 87 ? 0.925 -4.504 -7.43 1 98.94 87 LEU A O 1
ATOM 662 N N . MET A 1 88 ? 1.048 -2.504 -8.516 1 98.94 88 MET A N 1
ATOM 663 C CA . MET A 1 88 ? -0.055 -2.826 -9.414 1 98.94 88 MET A CA 1
ATOM 664 C C . MET A 1 88 ? 0.327 -3.959 -10.359 1 98.94 88 MET A C 1
ATOM 666 O O . MET A 1 88 ? -0.527 -4.746 -10.766 1 98.94 88 MET A O 1
ATOM 670 N N . GLY A 1 89 ? 1.608 -4.066 -10.703 1 98.88 89 GLY A N 1
ATOM 671 C CA . GLY A 1 89 ? 2.043 -5.211 -11.484 1 98.88 89 GLY A CA 1
ATOM 672 C C . GLY A 1 89 ? 1.7 -6.543 -10.844 1 98.88 89 GLY A C 1
ATOM 673 O O . GLY A 1 89 ? 1.136 -7.426 -11.492 1 98.88 89 GLY A O 1
ATOM 674 N N . GLN A 1 90 ? 1.973 -6.691 -9.578 1 98.94 90 GLN A N 1
ATOM 675 C CA . GLN A 1 90 ? 1.701 -7.938 -8.867 1 98.94 90 GLN A CA 1
ATOM 676 C C . GLN A 1 90 ? 0.203 -8.125 -8.648 1 98.94 90 GLN A C 1
ATOM 678 O O . GLN A 1 90 ? -0.316 -9.234 -8.812 1 98.94 90 GLN A O 1
ATOM 683 N N . ILE A 1 91 ? -0.516 -7.059 -8.297 1 98.94 91 ILE A N 1
ATOM 684 C CA . ILE A 1 91 ? -1.942 -7.148 -8 1 98.94 91 ILE A CA 1
ATOM 685 C C . ILE A 1 91 ? -2.699 -7.57 -9.258 1 98.94 91 ILE A C 1
ATOM 687 O O . ILE A 1 91 ? -3.574 -8.438 -9.203 1 98.94 91 ILE A O 1
ATOM 691 N N . ASN A 1 92 ? -2.322 -7.012 -10.414 1 98.94 92 ASN A N 1
ATOM 692 C CA . ASN A 1 92 ? -3.029 -7.32 -11.648 1 98.94 92 ASN A CA 1
ATOM 693 C C . ASN A 1 92 ? -2.77 -8.758 -12.102 1 98.94 92 ASN A C 1
ATOM 695 O O . ASN A 1 92 ? -3.617 -9.375 -12.75 1 98.94 92 ASN A O 1
ATOM 699 N N . LEU A 1 93 ? -1.57 -9.305 -11.742 1 98.94 93 LEU A N 1
ATOM 700 C CA . LEU A 1 93 ? -1.337 -10.719 -11.992 1 98.94 93 LEU A CA 1
ATOM 701 C C . LEU A 1 93 ? -2.391 -11.578 -11.297 1 98.94 93 LEU A C 1
ATOM 703 O O . LEU A 1 93 ? -2.811 -12.609 -11.836 1 98.94 93 LEU A O 1
ATOM 707 N N . VAL A 1 94 ? -2.842 -11.156 -10.117 1 98.94 94 VAL A N 1
ATOM 708 C CA . VAL A 1 94 ? -3.82 -11.922 -9.359 1 98.94 94 VAL A CA 1
ATOM 709 C C . VAL A 1 94 ? -5.227 -11.633 -9.883 1 98.94 94 VAL A C 1
ATOM 711 O O . VAL A 1 94 ? -6.008 -12.555 -10.125 1 98.94 94 VAL A O 1
ATOM 714 N N . LEU A 1 95 ? -5.59 -10.312 -10.07 1 98.81 95 LEU A N 1
ATOM 715 C CA . LEU A 1 95 ? -6.926 -9.93 -10.508 1 98.81 95 LEU A CA 1
ATOM 716 C C . LEU A 1 95 ? -7.277 -10.586 -11.836 1 98.81 95 LEU A C 1
ATOM 718 O O . LEU A 1 95 ? -8.398 -11.055 -12.023 1 98.81 95 LEU A O 1
ATOM 722 N N . ILE A 1 96 ? -6.316 -10.609 -12.75 1 98.75 96 ILE A N 1
ATOM 723 C CA . ILE A 1 96 ? -6.551 -11.195 -14.062 1 98.75 96 ILE A CA 1
ATOM 724 C C . ILE A 1 96 ? -6.32 -12.703 -14.008 1 98.75 96 ILE A C 1
ATOM 726 O O . ILE A 1 96 ? -7.105 -13.484 -14.555 1 98.75 96 ILE A O 1
ATOM 730 N N . GLY A 1 97 ? -5.316 -13.156 -13.273 1 98.81 97 GLY A N 1
ATOM 731 C CA . GLY A 1 97 ? -4.895 -14.547 -13.219 1 98.81 97 GLY A CA 1
ATOM 732 C C . GLY A 1 97 ? -5.926 -15.461 -12.578 1 98.81 97 GLY A C 1
ATOM 733 O O . GLY A 1 97 ? -5.945 -16.656 -12.836 1 98.81 97 GLY A O 1
ATOM 734 N N . GLN A 1 98 ? -6.781 -14.883 -11.742 1 98.56 98 GLN A N 1
ATOM 735 C CA . GLN A 1 98 ? -7.77 -15.695 -11.039 1 98.56 98 GLN A CA 1
ATOM 736 C C . GLN A 1 98 ? -8.688 -16.422 -12.023 1 98.56 98 GLN A C 1
ATOM 738 O O . GLN A 1 98 ? -9.305 -17.422 -11.68 1 98.56 98 GLN A O 1
ATOM 743 N N . LYS A 1 99 ? -8.727 -15.914 -13.273 1 98 99 LYS A N 1
ATOM 744 C CA . LYS A 1 99 ? -9.602 -16.484 -14.289 1 98 99 LYS A CA 1
ATOM 745 C C . LYS A 1 99 ? -8.938 -17.688 -14.969 1 98 99 LYS A C 1
ATOM 747 O O . LYS A 1 99 ? -9.602 -18.438 -15.68 1 98 99 LYS A O 1
ATOM 752 N N . TYR A 1 100 ? -7.656 -17.844 -14.734 1 98.69 100 TYR A N 1
ATOM 753 C CA . TYR A 1 100 ? -6.891 -18.828 -15.484 1 98.69 100 TYR A CA 1
ATOM 754 C C . TYR A 1 100 ? -6.305 -19.891 -14.555 1 98.69 100 TYR A C 1
ATOM 756 O O . TYR A 1 100 ? -5.875 -20.953 -15.008 1 98.69 100 TYR A O 1
ATOM 764 N N . ILE A 1 101 ? -6.273 -19.625 -13.211 1 98.88 101 ILE A N 1
ATOM 765 C CA . ILE A 1 101 ? -5.633 -20.531 -12.266 1 98.88 101 ILE A CA 1
ATOM 766 C C . ILE A 1 101 ? -6.531 -21.75 -12.016 1 98.88 101 ILE A C 1
ATOM 768 O O . ILE A 1 101 ? -7.758 -21.609 -11.945 1 98.88 101 ILE A O 1
ATOM 772 N N . ARG A 1 102 ? -5.949 -22.891 -11.922 1 98.88 102 ARG A N 1
ATOM 773 C CA . ARG A 1 102 ? -6.688 -24.125 -11.625 1 98.88 102 ARG A CA 1
ATOM 774 C C . ARG A 1 102 ? -7.145 -24.156 -10.172 1 98.88 102 ARG A C 1
ATOM 776 O O . ARG A 1 102 ? -6.512 -23.547 -9.305 1 98.88 102 ARG A O 1
ATOM 783 N N . PRO A 1 103 ? -8.273 -24.875 -9.914 1 98.69 103 PRO A N 1
ATOM 784 C CA . PRO A 1 103 ? -8.641 -25.078 -8.508 1 98.69 103 PRO A CA 1
ATOM 785 C C . PRO A 1 103 ? -7.477 -25.578 -7.656 1 98.69 103 PRO A C 1
ATOM 787 O O . PRO A 1 103 ? -6.629 -26.328 -8.148 1 98.69 103 PRO A O 1
ATOM 790 N N . LYS A 1 104 ? -7.371 -25.078 -6.418 1 98.62 104 LYS A N 1
ATOM 791 C CA . LYS A 1 104 ? -6.359 -25.438 -5.43 1 98.62 104 LYS A CA 1
ATOM 792 C C . LYS A 1 104 ? -4.992 -24.891 -5.816 1 98.62 104 LYS A C 1
ATOM 794 O O . LYS A 1 104 ? -3.971 -25.281 -5.25 1 98.62 104 LYS A O 1
ATOM 799 N N . GLY A 1 105 ? -4.941 -24.016 -6.828 1 98.88 105 GLY A N 1
ATOM 800 C CA . GLY A 1 105 ? -3.703 -23.344 -7.199 1 98.88 105 GLY A CA 1
ATOM 801 C C . GLY A 1 105 ? -3.271 -22.297 -6.195 1 98.88 105 GLY A C 1
ATOM 802 O O . GLY A 1 105 ? -3.895 -22.141 -5.145 1 98.88 105 GLY A O 1
ATOM 803 N N . SER A 1 106 ? -2.109 -21.625 -6.535 1 98.94 106 SER A N 1
ATOM 804 C CA . SER A 1 106 ? -1.601 -20.641 -5.574 1 98.94 106 SER A CA 1
ATOM 805 C C . SER A 1 106 ? -0.935 -19.469 -6.281 1 98.94 106 SER A C 1
ATOM 807 O O . SER A 1 106 ? -0.326 -19.641 -7.34 1 98.94 106 SER A O 1
ATOM 809 N N . PHE A 1 107 ? -1.119 -18.297 -5.762 1 99 107 PHE A N 1
ATOM 810 C CA . PHE A 1 107 ? -0.336 -17.109 -6.07 1 99 107 PHE A CA 1
ATOM 811 C C . PHE A 1 107 ? 0.69 -16.844 -4.977 1 99 107 PHE A C 1
ATOM 813 O O . PHE A 1 107 ? 0.377 -16.922 -3.789 1 99 107 PHE A O 1
ATOM 820 N N . THR A 1 108 ? 1.913 -16.562 -5.371 1 99 108 THR A N 1
ATOM 821 C CA . THR A 1 108 ? 2.947 -16.078 -4.465 1 99 108 THR A CA 1
ATOM 822 C C . THR A 1 108 ? 3.492 -14.734 -4.938 1 99 108 THR A C 1
ATOM 824 O O . THR A 1 108 ? 4.09 -14.648 -6.012 1 99 108 THR A O 1
ATOM 827 N N . LEU A 1 109 ? 3.252 -13.711 -4.156 1 99 109 LEU A N 1
ATOM 828 C CA . LEU A 1 109 ? 3.758 -12.375 -4.441 1 99 109 LEU A CA 1
ATOM 829 C C . LEU A 1 109 ? 4.996 -12.07 -3.609 1 99 109 LEU A C 1
ATOM 831 O O . LEU A 1 109 ? 5.379 -12.867 -2.742 1 99 109 LEU A O 1
ATOM 835 N N . THR A 1 110 ? 5.676 -10.969 -3.961 1 98.94 110 THR A N 1
ATOM 836 C CA . THR A 1 110 ? 6.879 -10.562 -3.242 1 98.94 110 THR A CA 1
ATOM 837 C C . THR A 1 110 ? 6.703 -9.172 -2.635 1 98.94 110 THR A C 1
ATOM 839 O O . THR A 1 110 ? 6.418 -8.211 -3.35 1 98.94 110 THR A O 1
ATOM 842 N N . SER A 1 111 ? 6.746 -9.133 -1.313 1 98.88 111 SER A N 1
ATOM 843 C CA . SER A 1 111 ? 6.84 -7.859 -0.611 1 98.88 111 SER A CA 1
ATOM 844 C C . SER A 1 111 ? 8.273 -7.578 -0.169 1 98.88 111 SER A C 1
ATOM 846 O O . SER A 1 111 ? 9.172 -7.434 -1.003 1 98.88 111 SER A O 1
ATOM 848 N N . GLY A 1 112 ? 8.508 -7.332 1.143 1 98.5 112 GLY A N 1
ATOM 849 C CA . GLY A 1 112 ? 9.82 -7.07 1.698 1 98.5 112 GLY A CA 1
ATOM 850 C C . GLY A 1 112 ? 9.773 -6.516 3.109 1 98.5 112 GLY A C 1
ATOM 851 O O . GLY A 1 112 ? 8.727 -6.047 3.562 1 98.5 112 GLY A O 1
ATOM 852 N N . VAL A 1 113 ? 10.875 -6.496 3.723 1 97.94 113 VAL A N 1
ATOM 853 C CA . VAL A 1 113 ? 10.984 -6.266 5.16 1 97.94 113 VAL A CA 1
ATOM 854 C C . VAL A 1 113 ? 10.664 -4.805 5.473 1 97.94 113 VAL A C 1
ATOM 856 O O . VAL A 1 113 ? 10.383 -4.457 6.621 1 97.94 113 VAL A O 1
ATOM 859 N N . LEU A 1 114 ? 10.695 -3.936 4.531 1 98.25 114 LEU A N 1
ATOM 860 C CA . LEU A 1 114 ? 10.594 -2.494 4.738 1 98.25 114 LEU A CA 1
ATOM 861 C C . LEU A 1 114 ? 9.203 -2.117 5.242 1 98.25 114 LEU A C 1
ATOM 863 O O . LEU A 1 114 ? 9 -1.003 5.727 1 98.25 114 LEU A O 1
ATOM 867 N N . THR A 1 115 ? 8.242 -3.037 5.113 1 98.25 115 THR A N 1
ATOM 868 C CA . THR A 1 115 ? 6.906 -2.793 5.656 1 98.25 115 THR A CA 1
ATOM 869 C C . THR A 1 115 ? 6.98 -2.492 7.152 1 98.25 115 THR A C 1
ATOM 871 O O . THR A 1 115 ? 6.254 -1.628 7.652 1 98.25 115 THR A O 1
ATOM 874 N N . ASN A 1 116 ? 7.992 -3.189 7.816 1 96.81 116 ASN A N 1
ATOM 875 C CA . ASN A 1 116 ? 8.039 -3.078 9.273 1 96.81 116 ASN A CA 1
ATOM 876 C C . ASN A 1 116 ? 9.43 -2.682 9.758 1 96.81 116 ASN A C 1
ATOM 878 O O . ASN A 1 116 ? 9.625 -2.408 10.945 1 96.81 116 ASN A O 1
ATOM 882 N N . ASP A 1 117 ? 10.383 -2.688 8.922 1 97.94 117 ASP A N 1
ATOM 883 C CA . ASP A 1 117 ? 11.758 -2.303 9.219 1 97.94 117 ASP A CA 1
ATOM 884 C C . ASP A 1 117 ? 12.266 -1.272 8.211 1 97.94 117 ASP A C 1
ATOM 886 O O . ASP A 1 117 ? 13.07 -1.597 7.332 1 97.94 117 ASP A O 1
ATOM 890 N N . PRO A 1 118 ? 11.805 -0.051 8.375 1 97.62 118 PRO A N 1
ATOM 891 C CA . PRO A 1 118 ? 12.117 0.967 7.367 1 97.62 118 PRO A CA 1
ATOM 892 C C . PRO A 1 118 ? 13.602 1.337 7.34 1 97.62 118 PRO A C 1
ATOM 894 O O . PRO A 1 118 ? 14.281 1.237 8.359 1 97.62 118 PRO A O 1
ATOM 897 N N . VAL A 1 119 ? 14.102 1.717 6.203 1 98 119 VAL A N 1
ATOM 898 C CA . VAL A 1 119 ? 15.445 2.248 6.012 1 98 119 VAL A CA 1
ATOM 899 C C . VAL A 1 119 ? 15.375 3.607 5.316 1 98 119 VAL A C 1
ATOM 901 O O . VAL A 1 119 ? 14.367 3.934 4.688 1 98 119 VAL A O 1
ATOM 904 N N . LEU A 1 120 ? 16.516 4.426 5.414 1 97.56 120 LEU A N 1
ATOM 905 C CA . LEU A 1 120 ? 16.562 5.707 4.719 1 97.56 120 LEU A CA 1
ATOM 906 C C . LEU A 1 120 ? 16.484 5.516 3.211 1 97.56 120 LEU A C 1
ATOM 908 O O . LEU A 1 120 ? 17.156 4.648 2.652 1 97.56 120 LEU A O 1
ATOM 912 N N . GLY A 1 121 ? 15.57 6.246 2.582 1 97.31 121 GLY A N 1
ATOM 913 C CA . GLY A 1 121 ? 15.422 6.168 1.138 1 97.31 121 GLY A CA 1
ATOM 914 C C . GLY A 1 121 ? 14.438 5.102 0.7 1 97.31 121 GLY A C 1
ATOM 915 O O . GLY A 1 121 ? 14.195 4.922 -0.497 1 97.31 121 GLY A O 1
ATOM 916 N N . GLY A 1 122 ? 13.75 4.355 1.658 1 98.12 122 GLY A N 1
ATOM 917 C CA . GLY A 1 122 ? 12.969 3.174 1.325 1 98.12 122 GLY A CA 1
ATOM 918 C C . GLY A 1 122 ? 11.477 3.414 1.369 1 98.12 122 GLY A C 1
ATOM 919 O O . GLY A 1 122 ? 10.688 2.465 1.408 1 98.12 122 GLY A O 1
ATOM 920 N N . ALA A 1 123 ? 10.992 4.641 1.328 1 98.56 123 ALA A N 1
ATOM 921 C CA . ALA A 1 123 ? 9.578 4.934 1.534 1 98.56 123 ALA A CA 1
ATOM 922 C C . ALA A 1 123 ? 8.727 4.328 0.422 1 98.56 123 ALA A C 1
ATOM 924 O O . ALA A 1 123 ? 7.633 3.812 0.678 1 98.56 123 ALA A O 1
ATOM 925 N N . ASN A 1 124 ? 9.258 4.461 -0.822 1 98.75 124 ASN A N 1
ATOM 926 C CA . ASN A 1 124 ? 8.5 3.975 -1.967 1 98.75 124 ASN A CA 1
ATOM 927 C C . ASN A 1 124 ? 8.359 2.455 -1.943 1 98.75 124 ASN A C 1
ATOM 929 O O . ASN A 1 124 ? 7.242 1.93 -1.966 1 98.75 124 ASN A O 1
ATOM 933 N N . PRO A 1 125 ? 9.438 1.653 -1.804 1 98.75 125 PRO A N 1
ATOM 934 C CA . PRO A 1 125 ? 9.25 0.204 -1.708 1 98.75 125 PRO A CA 1
ATOM 935 C C . PRO A 1 125 ? 8.492 -0.211 -0.446 1 98.75 125 PRO A C 1
ATOM 937 O O . PRO A 1 125 ? 7.77 -1.209 -0.456 1 98.75 125 PRO A O 1
ATOM 940 N N . ALA A 1 126 ? 8.625 0.522 0.666 1 98.88 126 ALA A N 1
ATOM 941 C CA . ALA A 1 126 ? 7.875 0.214 1.883 1 98.88 126 ALA A CA 1
ATOM 942 C C . ALA A 1 126 ? 6.371 0.293 1.637 1 98.88 126 ALA A C 1
ATOM 944 O O . ALA A 1 126 ? 5.625 -0.605 2.031 1 98.88 126 ALA A O 1
ATOM 945 N N . ALA A 1 127 ? 5.949 1.354 0.969 1 98.94 127 ALA A N 1
ATOM 946 C CA . ALA A 1 127 ? 4.531 1.531 0.674 1 98.94 127 ALA A CA 1
ATOM 947 C C . ALA A 1 127 ? 4.012 0.408 -0.22 1 98.94 127 ALA A C 1
ATOM 949 O O . ALA A 1 127 ? 2.967 -0.184 0.059 1 98.94 127 ALA A O 1
ATOM 950 N N . ALA A 1 128 ? 4.742 0.113 -1.271 1 98.94 128 ALA A N 1
ATOM 951 C CA . ALA A 1 128 ? 4.336 -0.962 -2.174 1 98.94 128 ALA A CA 1
ATOM 952 C C . ALA A 1 128 ? 4.238 -2.293 -1.433 1 98.94 128 ALA A C 1
ATOM 954 O O . ALA A 1 128 ? 3.281 -3.045 -1.619 1 98.94 128 ALA A O 1
ATOM 955 N N . ASN A 1 129 ? 5.223 -2.582 -0.598 1 98.94 129 ASN A N 1
ATOM 956 C CA . ASN A 1 129 ? 5.242 -3.818 0.178 1 98.94 129 ASN A CA 1
ATOM 957 C C . ASN A 1 129 ? 4.051 -3.902 1.128 1 98.94 129 ASN A C 1
ATOM 959 O O . ASN A 1 129 ? 3.398 -4.945 1.223 1 98.94 129 ASN A O 1
ATOM 963 N N . GLY A 1 130 ? 3.785 -2.805 1.837 1 98.94 130 GLY A N 1
ATOM 964 C CA . GLY A 1 130 ? 2.637 -2.781 2.729 1 98.94 130 GLY A CA 1
ATOM 965 C C . GLY A 1 130 ? 1.322 -3.037 2.018 1 98.94 130 GLY A C 1
ATOM 966 O O . GLY A 1 130 ? 0.464 -3.76 2.527 1 98.94 130 GLY A O 1
ATOM 967 N N . ALA A 1 131 ? 1.173 -2.449 0.867 1 98.94 131 ALA A N 1
ATOM 968 C CA . ALA A 1 131 ? -0.027 -2.656 0.06 1 98.94 131 ALA A CA 1
ATOM 969 C C . ALA A 1 131 ? -0.177 -4.121 -0.337 1 98.94 131 ALA A C 1
ATOM 971 O O . ALA A 1 131 ? -1.261 -4.695 -0.216 1 98.94 131 ALA A O 1
ATOM 972 N N . ILE A 1 132 ? 0.9 -4.711 -0.78 1 98.94 132 ILE A N 1
ATOM 973 C CA . ILE A 1 132 ? 0.888 -6.102 -1.229 1 98.94 132 ILE A CA 1
ATOM 974 C C . ILE A 1 132 ? 0.489 -7.012 -0.072 1 98.94 132 ILE A C 1
ATOM 976 O O . ILE A 1 132 ? -0.329 -7.922 -0.242 1 98.94 132 ILE A O 1
ATOM 980 N N . GLU A 1 133 ? 1.029 -6.789 1.085 1 98.94 133 GLU A N 1
ATOM 981 C CA . GLU A 1 133 ? 0.759 -7.645 2.234 1 98.94 133 GLU A CA 1
ATOM 982 C C . GLU A 1 133 ? -0.703 -7.551 2.662 1 98.94 133 GLU A C 1
ATOM 984 O O . GLU A 1 133 ? -1.339 -8.57 2.947 1 98.94 133 GLU A O 1
ATOM 989 N N . ALA A 1 134 ? -1.221 -6.332 2.719 1 98.94 134 ALA A N 1
ATOM 990 C CA . ALA A 1 134 ? -2.631 -6.176 3.064 1 98.94 134 ALA A CA 1
ATOM 991 C C . ALA A 1 134 ? -3.531 -6.777 1.99 1 98.94 134 ALA A C 1
ATOM 993 O O . ALA A 1 134 ? -4.555 -7.391 2.301 1 98.94 134 ALA A O 1
ATOM 994 N N . PHE A 1 135 ? -3.172 -6.625 0.737 1 98.94 135 PHE A N 1
ATOM 995 C CA . PHE A 1 135 ? -3.898 -7.199 -0.39 1 98.94 135 PHE A CA 1
ATOM 996 C C . PHE A 1 135 ? -3.967 -8.719 -0.275 1 98.94 135 PHE A C 1
ATOM 998 O O . PHE A 1 135 ? -5.023 -9.312 -0.489 1 98.94 135 PHE A O 1
ATOM 1005 N N . VAL A 1 136 ? -2.891 -9.328 0.064 1 98.94 136 VAL A N 1
ATOM 1006 C CA . VAL A 1 136 ? -2.803 -10.781 0.188 1 98.94 136 VAL A CA 1
ATOM 1007 C C . VAL A 1 136 ? -3.791 -11.273 1.244 1 98.94 136 VAL A C 1
ATOM 1009 O O . VAL A 1 136 ? -4.531 -12.227 1.013 1 98.94 136 VAL A O 1
ATOM 1012 N N . ARG A 1 137 ? -3.844 -10.641 2.418 1 98.81 137 ARG A N 1
ATOM 1013 C CA . ARG A 1 137 ? -4.77 -11.023 3.477 1 98.81 137 ARG A CA 1
ATOM 1014 C C . ARG A 1 137 ? -6.215 -10.898 3.01 1 98.81 137 ARG A C 1
ATOM 1016 O O . ARG A 1 137 ? -7.043 -11.773 3.293 1 98.81 137 ARG A O 1
ATOM 1023 N N . SER A 1 138 ? -6.484 -9.828 2.25 1 98.69 138 SER A N 1
ATOM 1024 C CA . SER A 1 138 ? -7.844 -9.57 1.79 1 98.69 138 SER A CA 1
ATOM 1025 C C . SER A 1 138 ? -8.242 -10.539 0.679 1 98.69 138 SER A C 1
ATOM 1027 O O . SER A 1 138 ? -9.352 -11.086 0.689 1 98.69 138 SER A O 1
ATOM 1029 N N . ALA A 1 139 ? -7.363 -10.742 -0.224 1 98.56 139 ALA A N 1
ATOM 1030 C CA . ALA A 1 139 ? -7.648 -11.625 -1.351 1 98.56 139 ALA A CA 1
ATOM 1031 C C . ALA A 1 139 ? -7.863 -13.062 -0.879 1 98.56 139 ALA A C 1
ATOM 1033 O O . ALA A 1 139 ? -8.68 -13.789 -1.449 1 98.56 139 ALA A O 1
ATOM 1034 N N . ALA A 1 140 ? -7.176 -13.469 0.179 1 98.62 140 ALA A N 1
ATOM 1035 C CA . ALA A 1 140 ? -7.195 -14.844 0.667 1 98.62 140 ALA A CA 1
ATOM 1036 C C . ALA A 1 140 ? -8.609 -15.273 1.054 1 98.62 140 ALA A C 1
ATOM 1038 O O . ALA A 1 140 ? -8.969 -16.438 0.907 1 98.62 140 ALA A O 1
ATOM 1039 N N . ILE A 1 141 ? -9.445 -14.328 1.5 1 98 141 ILE A N 1
ATOM 1040 C CA . ILE A 1 141 ? -10.758 -14.734 2.01 1 98 141 ILE A CA 1
ATOM 1041 C C . ILE A 1 141 ? -11.781 -14.703 0.88 1 98 141 ILE A C 1
ATOM 1043 O O . ILE A 1 141 ? -12.945 -15.062 1.079 1 98 141 ILE A O 1
ATOM 1047 N N . GLU A 1 142 ? -11.328 -14.281 -0.346 1 97.81 142 GLU A N 1
ATOM 1048 C CA . GLU A 1 142 ? -12.312 -14.125 -1.416 1 97.81 142 GLU A CA 1
ATOM 1049 C C . GLU A 1 142 ? -11.984 -15.039 -2.596 1 97.81 142 GLU A C 1
ATOM 1051 O O . GLU A 1 142 ? -12.844 -15.289 -3.445 1 97.81 142 GLU A O 1
ATOM 1056 N N . LEU A 1 143 ? -10.68 -15.414 -2.674 1 98.12 143 LEU A N 1
ATOM 1057 C CA . LEU A 1 143 ? -10.328 -16.344 -3.742 1 98.12 143 LEU A CA 1
ATOM 1058 C C . LEU A 1 143 ? -11.141 -17.625 -3.641 1 98.12 143 LEU A C 1
ATOM 1060 O O . LEU A 1 143 ? -11.383 -18.125 -2.541 1 98.12 143 LEU A O 1
ATOM 1064 N N . GLU A 1 144 ? -11.555 -18.156 -4.766 1 97.75 144 GLU A N 1
ATOM 1065 C CA . GLU A 1 144 ? -12.484 -19.281 -4.801 1 97.75 144 GLU A CA 1
ATOM 1066 C C . GLU A 1 144 ? -11.766 -20.594 -5.129 1 97.75 144 GLU A C 1
ATOM 1068 O O . GLU A 1 144 ? -10.586 -20.578 -5.484 1 97.75 144 GLU A O 1
ATOM 1073 N N . ASN A 1 145 ? -12.5 -21.703 -4.949 1 98.38 145 ASN A N 1
ATOM 1074 C CA . ASN A 1 145 ? -12.109 -23.047 -5.383 1 98.38 145 ASN A CA 1
ATOM 1075 C C . ASN A 1 145 ? -10.812 -23.5 -4.715 1 98.38 145 ASN A C 1
ATOM 1077 O O . ASN A 1 145 ? -10.016 -24.219 -5.324 1 98.38 145 ASN A O 1
ATOM 1081 N N . GLY A 1 146 ? -10.516 -22.953 -3.521 1 98.44 146 GLY A N 1
ATOM 1082 C CA . GLY A 1 146 ? -9.359 -23.391 -2.762 1 98.44 146 GLY A CA 1
ATOM 1083 C C . GLY A 1 146 ? -8.062 -22.75 -3.213 1 98.44 146 GLY A C 1
ATOM 1084 O O . GLY A 1 146 ? -6.977 -23.188 -2.811 1 98.44 146 GLY A O 1
ATOM 1085 N N . VAL A 1 147 ? -8.148 -21.734 -4.086 1 98.81 147 VAL A N 1
ATOM 1086 C CA . VAL A 1 147 ? -6.957 -21 -4.512 1 98.81 147 VAL A CA 1
ATOM 1087 C C . VAL A 1 147 ? -6.367 -20.234 -3.332 1 98.81 147 VAL A C 1
ATOM 1089 O O . VAL A 1 147 ? -7.098 -19.609 -2.568 1 98.81 147 VAL A O 1
ATOM 1092 N N . ARG A 1 148 ? -5.051 -20.375 -3.148 1 98.94 148 ARG A N 1
ATOM 1093 C CA . ARG A 1 148 ? -4.336 -19.719 -2.055 1 98.94 148 ARG A CA 1
ATOM 1094 C C . ARG A 1 148 ? -3.529 -18.531 -2.555 1 98.94 148 ARG A C 1
ATOM 1096 O O . ARG A 1 148 ? -3.262 -18.406 -3.754 1 98.94 148 ARG A O 1
ATOM 1103 N N . ILE A 1 149 ? -3.156 -17.656 -1.649 1 98.94 149 ILE A N 1
ATOM 1104 C CA . ILE A 1 149 ? -2.293 -16.516 -1.953 1 98.94 149 ILE A CA 1
ATOM 1105 C C . ILE A 1 149 ? -1.437 -16.188 -0.735 1 98.94 149 ILE A C 1
ATOM 1107 O O . ILE A 1 149 ? -1.924 -16.203 0.398 1 98.94 149 ILE A O 1
ATOM 1111 N N . ASN A 1 150 ? -0.151 -15.945 -0.943 1 98.94 150 ASN A N 1
ATOM 1112 C CA . ASN A 1 150 ? 0.782 -15.508 0.09 1 98.94 150 ASN A CA 1
ATOM 1113 C C . ASN A 1 150 ? 1.797 -14.508 -0.457 1 98.94 150 ASN A C 1
ATOM 1115 O O . ASN A 1 150 ? 1.935 -14.359 -1.673 1 98.94 150 ASN A O 1
ATOM 1119 N N . ALA A 1 151 ? 2.426 -13.805 0.412 1 98.94 151 ALA A N 1
ATOM 1120 C CA . ALA A 1 151 ? 3.566 -12.961 0.074 1 98.94 151 ALA A CA 1
ATOM 1121 C C . ALA A 1 151 ? 4.836 -13.453 0.76 1 98.94 151 ALA A C 1
ATOM 1123 O O . ALA A 1 151 ? 4.812 -13.828 1.936 1 98.94 151 ALA A O 1
ATOM 1124 N N . VAL A 1 152 ? 5.914 -13.555 0.025 1 98.94 152 VAL A N 1
ATOM 1125 C CA . VAL A 1 152 ? 7.238 -13.742 0.603 1 98.94 152 VAL A CA 1
ATOM 1126 C C . VAL A 1 152 ? 7.898 -12.383 0.837 1 98.94 152 VAL A C 1
ATOM 1128 O O . VAL A 1 152 ? 7.91 -11.531 -0.055 1 98.94 152 VAL A O 1
ATOM 1131 N N . SER A 1 153 ? 8.406 -12.18 2.006 1 98.88 153 SER A N 1
ATOM 1132 C CA . SER A 1 153 ? 8.938 -10.891 2.438 1 98.88 153 SER A CA 1
ATOM 1133 C C . SER A 1 153 ? 10.383 -11.016 2.908 1 98.88 153 SER A C 1
ATOM 1135 O O . SER A 1 153 ? 10.641 -11.117 4.109 1 98.88 153 SER A O 1
ATOM 1137 N N . PRO A 1 154 ? 11.336 -10.953 1.992 1 98.62 154 PRO A N 1
ATOM 1138 C CA . PRO A 1 154 ? 12.742 -11.039 2.391 1 98.62 154 PRO A CA 1
ATOM 1139 C C . PRO A 1 154 ? 13.305 -9.695 2.846 1 98.62 154 PRO A C 1
ATOM 1141 O O . PRO A 1 154 ? 12.836 -8.641 2.404 1 98.62 154 PRO A O 1
ATOM 1144 N N . THR A 1 155 ? 14.266 -9.805 3.768 1 98.19 155 THR A N 1
ATOM 1145 C CA . THR A 1 155 ? 15.172 -8.664 3.916 1 98.19 155 THR A CA 1
ATOM 1146 C C . THR A 1 155 ? 16.141 -8.594 2.744 1 98.19 155 THR A C 1
ATOM 1148 O O . THR A 1 155 ? 15.93 -9.219 1.708 1 98.19 155 THR A O 1
ATOM 1151 N N . VAL A 1 156 ? 17.156 -7.742 2.85 1 97.94 156 VAL A N 1
ATOM 1152 C CA . VAL A 1 156 ? 18.109 -7.641 1.75 1 97.94 156 VAL A CA 1
ATOM 1153 C C . VAL A 1 156 ? 18.75 -9 1.489 1 97.94 156 VAL A C 1
ATOM 1155 O O . VAL A 1 156 ? 19.062 -9.742 2.428 1 97.94 156 VAL A O 1
ATOM 1158 N N . VAL A 1 157 ? 18.844 -9.367 0.165 1 98.38 157 VAL A N 1
ATOM 1159 C CA . VAL A 1 157 ? 19.312 -10.695 -0.189 1 98.38 157 VAL A CA 1
ATOM 1160 C C . VAL A 1 157 ? 20.797 -10.633 -0.559 1 98.38 157 VAL A C 1
ATOM 1162 O O . VAL A 1 157 ? 21.266 -9.625 -1.102 1 98.38 157 VAL A O 1
ATOM 1165 N N . GLU A 1 158 ? 21.516 -11.703 -0.378 1 98.5 158 GLU A N 1
ATOM 1166 C CA . GLU A 1 158 ? 22.969 -11.766 -0.513 1 98.5 158 GLU A CA 1
ATOM 1167 C C . GLU A 1 158 ? 23.406 -11.422 -1.936 1 98.5 158 GLU A C 1
ATOM 1169 O O . GLU A 1 158 ? 24.469 -10.852 -2.143 1 98.5 158 GLU A O 1
ATOM 1174 N N . GLU A 1 159 ? 22.562 -11.57 -2.898 1 98.31 159 GLU A N 1
ATOM 1175 C CA . GLU A 1 159 ? 22.953 -11.383 -4.293 1 98.31 159 GLU A CA 1
ATOM 1176 C C . GLU A 1 159 ? 22.5 -10.023 -4.816 1 98.31 159 GLU A C 1
ATOM 1178 O O . GLU A 1 159 ? 22.469 -9.805 -6.031 1 98.31 159 GLU A O 1
ATOM 1183 N N . SER A 1 160 ? 22.156 -9.094 -3.916 1 96.88 160 SER A N 1
ATOM 1184 C CA . SER A 1 160 ? 21.844 -7.723 -4.301 1 96.88 160 SER A CA 1
ATOM 1185 C C . SER A 1 160 ? 22.703 -6.719 -3.549 1 96.88 160 SER A C 1
ATOM 1187 O O . SER A 1 160 ? 22.188 -5.82 -2.879 1 96.88 160 SER A O 1
ATOM 1189 N N . PRO A 1 161 ? 24.016 -6.797 -3.732 1 96.38 161 PRO A N 1
ATOM 1190 C CA . PRO A 1 161 ? 24.922 -5.93 -2.965 1 96.38 161 PRO A CA 1
ATOM 1191 C C . PRO A 1 161 ? 24.672 -4.445 -3.223 1 96.38 161 PRO A C 1
ATOM 1193 O O . PRO A 1 161 ? 25.016 -3.602 -2.391 1 96.38 161 PRO A O 1
ATOM 1196 N N . LYS A 1 162 ? 24.125 -4.113 -4.316 1 94.5 162 LYS A N 1
ATOM 1197 C CA . LYS A 1 162 ? 23.859 -2.719 -4.656 1 94.5 162 LYS A CA 1
ATOM 1198 C C . LYS A 1 162 ? 22.922 -2.072 -3.627 1 94.5 162 LYS A C 1
ATOM 1200 O O . LYS A 1 162 ? 22.891 -0.848 -3.5 1 94.5 162 LYS A O 1
ATOM 1205 N N . TYR A 1 163 ? 22.188 -2.893 -2.826 1 95.56 163 TYR A N 1
ATOM 1206 C CA . TYR A 1 163 ? 21.234 -2.357 -1.864 1 95.56 163 TYR A CA 1
ATOM 1207 C C . TYR A 1 163 ? 21.812 -2.369 -0.455 1 95.56 163 TYR A C 1
ATOM 1209 O O . TYR A 1 163 ? 21.203 -1.84 0.478 1 95.56 163 TYR A O 1
ATOM 1217 N N . PHE A 1 164 ? 23.031 -2.932 -0.307 1 96.75 164 PHE A N 1
ATOM 1218 C CA . PHE A 1 164 ? 23.578 -3.141 1.032 1 96.75 164 PHE A CA 1
ATOM 1219 C C . PHE A 1 164 ? 23.734 -1.814 1.763 1 96.75 164 PHE A C 1
ATOM 1221 O O . PHE A 1 164 ? 23.547 -1.74 2.979 1 96.75 164 PHE A O 1
ATOM 1228 N N . SER A 1 165 ? 24.031 -0.76 1.058 1 95.38 165 SER A N 1
ATOM 1229 C CA . SER A 1 165 ? 24.266 0.534 1.688 1 95.38 165 SER A CA 1
ATOM 1230 C C . SER A 1 165 ? 23 1.094 2.314 1 95.38 165 SER A C 1
ATOM 1232 O O . SER A 1 165 ? 23.062 1.923 3.225 1 95.38 165 SER A O 1
ATOM 1234 N N . PHE A 1 166 ? 21.812 0.625 1.941 1 95.62 166 PHE A N 1
ATOM 1235 C CA . PHE A 1 166 ? 20.531 1.061 2.506 1 95.62 166 PHE A CA 1
ATOM 1236 C C . PHE A 1 166 ? 20.203 0.28 3.773 1 95.62 166 PHE A C 1
ATOM 1238 O O . PHE A 1 166 ? 19.312 0.667 4.535 1 95.62 166 PHE A O 1
ATOM 1245 N N . PHE A 1 167 ? 21 -0.72 4.031 1 96.94 167 PHE A N 1
ATOM 1246 C CA . PHE A 1 167 ? 20.641 -1.644 5.102 1 96.94 167 PHE A CA 1
ATOM 1247 C C . PHE A 1 167 ? 21.781 -1.783 6.102 1 96.94 167 PHE A C 1
ATOM 1249 O O . PHE A 1 167 ? 22.219 -2.898 6.41 1 96.94 167 PHE A O 1
ATOM 1256 N N . PRO A 1 168 ? 22.25 -0.669 6.602 1 95.19 168 PRO A N 1
ATOM 1257 C CA . PRO A 1 168 ? 23.297 -0.813 7.617 1 95.19 168 PRO A CA 1
ATOM 1258 C C . PRO A 1 168 ? 22.844 -1.622 8.828 1 95.19 168 PRO A C 1
ATOM 1260 O O . PRO A 1 168 ? 21.75 -1.39 9.352 1 95.19 168 PRO A O 1
ATOM 1263 N N . GLY A 1 169 ? 23.688 -2.625 9.148 1 95.69 169 GLY A N 1
ATOM 1264 C CA . GLY A 1 169 ? 23.406 -3.406 10.336 1 95.69 169 GLY A CA 1
ATOM 1265 C C . GLY A 1 169 ? 22.547 -4.629 10.062 1 95.69 169 GLY A C 1
ATOM 1266 O O . GLY A 1 169 ? 22.234 -5.391 10.977 1 95.69 169 GLY A O 1
ATOM 1267 N N . HIS A 1 170 ? 22.141 -4.809 8.797 1 95.81 170 HIS A N 1
ATOM 1268 C CA . HIS A 1 170 ? 21.391 -6 8.406 1 95.81 170 HIS A CA 1
ATOM 1269 C C . HIS A 1 170 ? 22.328 -7.09 7.895 1 95.81 170 HIS A C 1
ATOM 1271 O O . HIS A 1 170 ? 23.312 -6.797 7.207 1 95.81 170 HIS A O 1
ATOM 1277 N N . ILE A 1 171 ? 22.016 -8.328 8.227 1 97 171 ILE A N 1
ATOM 1278 C CA . ILE A 1 171 ? 22.688 -9.469 7.617 1 97 171 ILE A CA 1
ATOM 1279 C C . ILE A 1 171 ? 21.906 -9.945 6.395 1 97 171 ILE A C 1
ATOM 1281 O O . ILE A 1 171 ? 20.75 -10.359 6.516 1 97 171 ILE A O 1
ATOM 1285 N N . PRO A 1 172 ? 22.5 -9.82 5.227 1 98.12 172 PRO A N 1
ATOM 1286 C CA . PRO A 1 172 ? 21.781 -10.305 4.043 1 98.12 172 PRO A CA 1
ATOM 1287 C C . PRO A 1 172 ? 21.391 -11.781 4.156 1 98.12 172 PRO A C 1
ATOM 1289 O O . PRO A 1 172 ? 22.172 -12.586 4.664 1 98.12 172 PRO A O 1
ATOM 1292 N N . VAL A 1 173 ? 20.203 -12.109 3.719 1 98.62 173 VAL A N 1
ATOM 1293 C CA . VAL A 1 173 ? 19.766 -13.5 3.777 1 98.62 173 VAL A CA 1
ATOM 1294 C C . VAL A 1 173 ? 20.328 -14.273 2.588 1 98.62 173 VAL A C 1
ATOM 1296 O O . VAL A 1 173 ? 20.578 -13.695 1.529 1 98.62 173 VAL A O 1
ATOM 1299 N N . THR A 1 174 ? 20.469 -15.594 2.783 1 98.62 174 THR A N 1
ATOM 1300 C CA . THR A 1 174 ? 20.969 -16.453 1.718 1 98.62 174 THR A CA 1
ATOM 1301 C C . THR A 1 174 ? 19.875 -16.766 0.707 1 98.62 174 THR A C 1
ATOM 1303 O O . THR A 1 174 ? 18.688 -16.719 1.039 1 98.62 174 THR A O 1
ATOM 1306 N N . MET A 1 175 ? 20.281 -17.062 -0.492 1 98.44 175 MET A N 1
ATOM 1307 C CA . MET A 1 175 ? 19.297 -17.438 -1.502 1 98.44 175 MET A CA 1
ATOM 1308 C C . MET A 1 175 ? 18.609 -18.734 -1.128 1 98.44 175 MET A C 1
ATOM 1310 O O . MET A 1 175 ? 17.438 -18.938 -1.464 1 98.44 175 MET A O 1
ATOM 1314 N N . LYS A 1 176 ? 19.219 -19.625 -0.332 1 98.31 176 LYS A N 1
ATOM 1315 C CA . LYS A 1 176 ? 18.578 -20.828 0.174 1 98.31 176 LYS A CA 1
ATOM 1316 C C . LYS A 1 176 ? 17.375 -20.484 1.056 1 98.31 176 LYS A C 1
ATOM 1318 O O . LYS A 1 176 ? 16.297 -21.078 0.907 1 98.31 176 LYS A O 1
ATOM 1323 N N . GLN A 1 177 ? 17.562 -19.531 1.954 1 98.62 177 GLN A N 1
ATOM 1324 C CA . GLN A 1 177 ? 16.469 -19.078 2.811 1 98.62 177 GLN A CA 1
ATOM 1325 C C . GLN A 1 177 ? 15.336 -18.484 1.982 1 98.62 177 GLN A C 1
ATOM 1327 O O . GLN A 1 177 ? 14.164 -18.75 2.262 1 98.62 177 GLN A O 1
ATOM 1332 N N . VAL A 1 178 ? 15.703 -17.703 1 1 98.69 178 VAL A N 1
ATOM 1333 C CA . VAL A 1 178 ? 14.719 -17.031 0.158 1 98.69 178 VAL A CA 1
ATOM 1334 C C . VAL A 1 178 ? 13.906 -18.078 -0.606 1 98.69 178 VAL A C 1
ATOM 1336 O O . VAL A 1 178 ? 12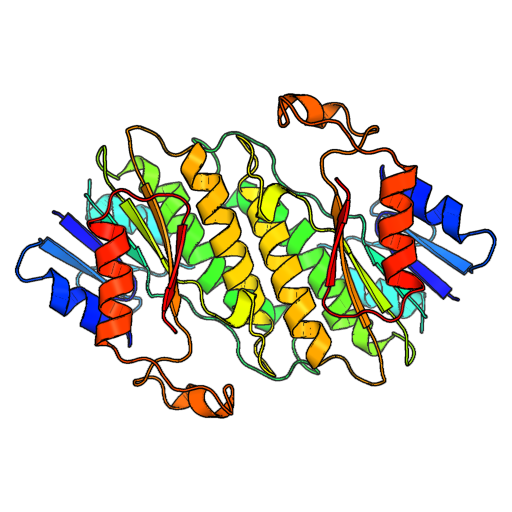.672 -18.016 -0.636 1 98.69 178 VAL A O 1
ATOM 1339 N N . ILE A 1 179 ? 14.578 -19.094 -1.173 1 98.62 179 ILE A N 1
ATOM 1340 C CA . ILE A 1 179 ? 13.93 -20.156 -1.936 1 98.62 179 ILE A CA 1
ATOM 1341 C C . ILE A 1 179 ? 12.906 -20.875 -1.058 1 98.62 179 ILE A C 1
ATOM 1343 O O . ILE A 1 179 ? 11.805 -21.188 -1.51 1 98.62 179 ILE A O 1
ATOM 1347 N N . TYR A 1 180 ? 13.227 -21.078 0.193 1 98.06 180 TYR A N 1
ATOM 1348 C CA . TYR A 1 180 ? 12.352 -21.828 1.078 1 98.06 180 TYR A CA 1
ATOM 1349 C C . TYR A 1 180 ? 11.055 -21.078 1.344 1 98.06 180 TYR A C 1
ATOM 1351 O O . TYR A 1 180 ? 9.992 -21.672 1.501 1 98.06 180 TYR A O 1
ATOM 1359 N N . GLY A 1 181 ? 11.125 -19.703 1.396 1 98.75 181 GLY A N 1
ATOM 1360 C CA . GLY A 1 181 ? 9.906 -18.922 1.512 1 98.75 181 GLY A CA 1
ATOM 1361 C C . GLY A 1 181 ? 8.938 -19.172 0.369 1 98.75 181 GLY A C 1
ATOM 1362 O O . GLY A 1 181 ? 7.734 -19.328 0.591 1 98.75 181 GLY A O 1
ATOM 1363 N N . TYR A 1 182 ? 9.469 -19.25 -0.826 1 98.88 182 TYR A N 1
ATOM 1364 C CA . TYR A 1 182 ? 8.625 -19.469 -2.002 1 98.88 182 TYR A CA 1
ATOM 1365 C C . TYR A 1 182 ? 8.109 -20.906 -2.049 1 98.88 182 TYR A C 1
ATOM 1367 O O . TYR A 1 182 ? 6.957 -21.141 -2.402 1 98.88 182 TYR A O 1
ATOM 1375 N N . LEU A 1 183 ? 8.961 -21.875 -1.652 1 98.62 183 LEU A N 1
ATOM 1376 C CA . LEU A 1 183 ? 8.539 -23.266 -1.609 1 98.62 183 LEU A CA 1
ATOM 1377 C C . LEU A 1 183 ? 7.426 -23.469 -0.591 1 98.62 183 LEU A C 1
ATOM 1379 O O . LEU A 1 183 ? 6.461 -24.188 -0.855 1 98.62 183 LEU A O 1
ATOM 1383 N N . LYS A 1 184 ? 7.582 -22.781 0.56 1 98.62 184 LYS A N 1
ATOM 1384 C CA . LYS A 1 184 ? 6.543 -22.859 1.586 1 98.62 184 LYS A CA 1
ATOM 1385 C C . LYS A 1 184 ? 5.207 -22.359 1.056 1 98.62 184 LYS A C 1
ATOM 1387 O O . LYS A 1 184 ? 4.164 -22.969 1.303 1 98.62 184 LYS A O 1
ATOM 1392 N N . SER A 1 185 ? 5.262 -21.281 0.292 1 98.75 185 SER A N 1
ATOM 1393 C CA . SER A 1 185 ? 4.035 -20.719 -0.259 1 98.75 185 SER A CA 1
ATOM 1394 C C . SER A 1 185 ? 3.402 -21.641 -1.283 1 98.75 185 SER A C 1
ATOM 1396 O O . SER A 1 185 ? 2.197 -21.906 -1.234 1 98.75 185 SER A O 1
ATOM 1398 N N . VAL A 1 186 ? 4.18 -22.188 -2.182 1 98.56 186 VAL A N 1
ATOM 1399 C CA . VAL A 1 186 ? 3.682 -22.938 -3.334 1 98.56 186 VAL A CA 1
ATOM 1400 C C . VAL A 1 186 ? 3.225 -24.328 -2.896 1 98.56 186 VAL A C 1
ATOM 1402 O O . VAL A 1 186 ? 2.193 -24.812 -3.357 1 98.56 186 VAL A O 1
ATOM 1405 N N . THR A 1 187 ? 3.926 -24.922 -1.915 1 97.38 187 THR A N 1
ATOM 1406 C CA . THR A 1 187 ? 3.686 -26.328 -1.622 1 97.38 187 THR A CA 1
ATOM 1407 C C . THR A 1 187 ? 2.9 -26.484 -0.323 1 97.38 187 THR A C 1
ATOM 1409 O O . THR A 1 187 ? 2.336 -27.547 -0.056 1 97.38 187 THR A O 1
ATOM 1412 N N . GLY A 1 188 ? 2.945 -25.438 0.516 1 97.75 188 GLY A N 1
ATOM 1413 C CA . GLY A 1 188 ? 2.229 -25.5 1.779 1 97.75 188 GLY A CA 1
ATOM 1414 C C . GLY A 1 188 ? 0.735 -25.281 1.631 1 97.75 188 GLY A C 1
ATOM 1415 O O . GLY A 1 188 ? 0.246 -25.031 0.527 1 97.75 188 GLY A O 1
ATOM 1416 N N . ALA A 1 189 ? -0.014 -25.297 2.752 1 98.12 189 ALA A N 1
ATOM 1417 C CA . ALA A 1 189 ? -1.471 -25.188 2.73 1 98.12 189 ALA A CA 1
ATOM 1418 C C . ALA A 1 189 ? -1.925 -23.797 3.17 1 98.12 189 ALA A C 1
ATOM 1420 O O . ALA A 1 189 ? -3.105 -23.469 3.053 1 98.12 189 ALA A O 1
ATOM 1421 N N . GLY A 1 190 ? -0.957 -23.016 3.676 1 98.38 190 GLY A N 1
ATOM 1422 C CA . GLY A 1 190 ? -1.291 -21.719 4.219 1 98.38 190 GLY A CA 1
ATOM 1423 C C . GLY A 1 190 ? -1.733 -20.719 3.16 1 98.38 190 GLY A C 1
ATOM 1424 O O . GLY A 1 190 ? -1.242 -20.75 2.029 1 98.38 190 GLY A O 1
ATOM 1425 N N . THR A 1 191 ? -2.664 -19.797 3.492 1 98.88 191 THR A N 1
ATOM 1426 C CA . THR A 1 191 ? -3.123 -18.703 2.648 1 98.88 191 THR A CA 1
ATOM 1427 C C . THR A 1 191 ? -3.252 -17.422 3.457 1 98.88 191 THR A C 1
ATOM 1429 O O . THR A 1 191 ? -3.467 -17.453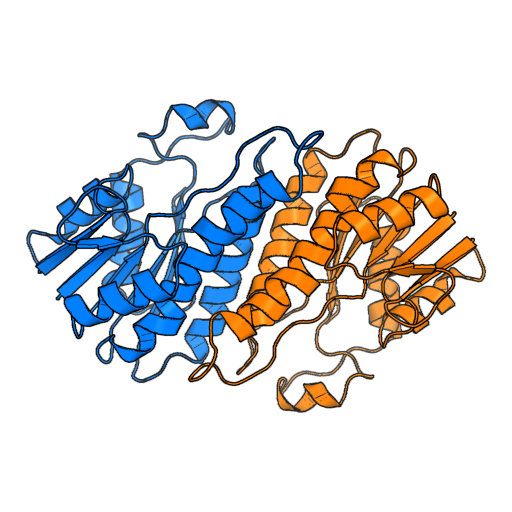 4.672 1 98.88 191 THR A O 1
ATOM 1432 N N . GLY A 1 192 ? -3.043 -16.266 2.771 1 98.88 192 GLY A N 1
ATOM 1433 C CA . GLY A 1 192 ? -3.166 -14.969 3.42 1 98.88 192 GLY A CA 1
ATOM 1434 C C . GLY A 1 192 ? -1.99 -14.641 4.32 1 98.88 192 GLY A C 1
ATOM 1435 O O . GLY A 1 192 ? -2.104 -13.805 5.219 1 98.88 192 GLY A O 1
ATOM 1436 N N . GLN A 1 193 ? -0.842 -15.359 4.125 1 98.75 193 GLN A N 1
ATOM 1437 C CA . GLN A 1 193 ? 0.301 -15.211 5.02 1 98.75 193 GLN A CA 1
ATOM 1438 C C . GLN A 1 193 ? 1.37 -14.312 4.406 1 98.75 193 GLN A C 1
ATOM 1440 O O . GLN A 1 193 ? 1.553 -14.305 3.186 1 98.75 193 GLN A O 1
ATOM 1445 N N . VAL A 1 194 ? 1.996 -13.586 5.246 1 98.88 194 VAL A N 1
ATOM 1446 C CA . VAL A 1 194 ? 3.2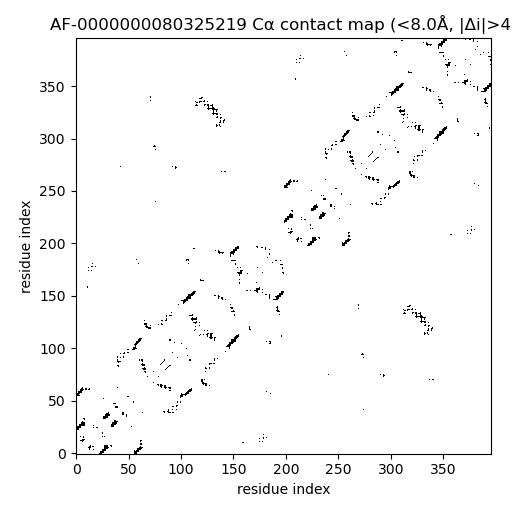71 -12.953 4.918 1 98.88 194 VAL A CA 1
ATOM 1447 C C . VAL A 1 194 ? 4.418 -13.805 5.465 1 98.88 194 VAL A C 1
ATOM 1449 O O . VAL A 1 194 ? 4.609 -13.898 6.68 1 98.88 194 VAL A O 1
ATOM 1452 N N . ILE A 1 195 ? 5.18 -14.414 4.598 1 98.88 195 ILE A N 1
ATOM 1453 C CA . ILE A 1 195 ? 6.289 -15.289 4.961 1 98.88 195 ILE A CA 1
ATOM 1454 C C . ILE A 1 195 ? 7.586 -14.484 5.012 1 98.88 195 ILE A C 1
ATOM 1456 O O . ILE A 1 195 ? 8.219 -14.25 3.977 1 98.88 195 ILE A O 1
ATOM 1460 N N . GLU A 1 196 ? 8 -14.133 6.18 1 98.62 196 GLU A N 1
ATOM 1461 C CA . GLU A 1 196 ? 9.203 -13.32 6.367 1 98.62 196 GLU A CA 1
ATOM 1462 C C . GLU A 1 196 ? 10.469 -14.172 6.234 1 98.62 196 GLU A C 1
ATOM 1464 O O . GLU A 1 196 ? 10.531 -15.281 6.766 1 98.62 196 GLU A O 1
ATOM 1469 N N . VAL A 1 197 ? 11.375 -13.664 5.484 1 98.56 197 VAL A N 1
ATOM 1470 C CA . VAL A 1 197 ? 12.695 -14.281 5.352 1 98.56 197 VAL A CA 1
ATOM 1471 C C . VAL A 1 197 ? 13.758 -13.328 5.883 1 98.56 197 VAL A C 1
ATOM 1473 O O . VAL A 1 197 ? 14.125 -12.359 5.219 1 98.56 197 VAL A O 1
ATOM 1476 N N . LEU A 1 198 ? 14.367 -13.617 7.121 1 95.25 198 LEU A N 1
ATOM 1477 C CA . LEU A 1 198 ? 15.195 -12.664 7.852 1 95.25 198 LEU A CA 1
ATOM 1478 C C . LEU A 1 198 ? 16.531 -13.297 8.234 1 95.25 198 LEU A C 1
ATOM 1480 O O . LEU A 1 198 ? 16.625 -14.516 8.406 1 95.25 198 LEU A O 1
ATOM 1484 N N . MET B 1 1 ? -2.344 26.719 16.766 1 98.06 1 MET B N 1
ATOM 1485 C CA . MET B 1 1 ? -1.777 26.109 15.57 1 98.06 1 MET B CA 1
ATOM 1486 C C . MET B 1 1 ? -2.625 26.438 14.344 1 98.06 1 MET B C 1
ATOM 1488 O O . MET B 1 1 ? -3.83 26.672 14.461 1 98.06 1 MET B O 1
ATOM 1492 N N . LYS B 1 2 ? -1.981 26.578 13.219 1 98.88 2 LYS B N 1
ATOM 1493 C CA . LYS B 1 2 ? -2.662 26.531 11.93 1 98.88 2 LYS B CA 1
ATOM 1494 C C . LYS B 1 2 ? -2.752 25.109 11.398 1 98.88 2 LYS B C 1
ATOM 1496 O O . LYS B 1 2 ? -1.736 24.5 11.047 1 98.88 2 LYS B O 1
ATOM 1501 N N . ILE B 1 3 ? -3.973 24.609 11.32 1 98.94 3 ILE B N 1
ATOM 1502 C CA . ILE B 1 3 ? -4.191 23.203 10.977 1 98.94 3 ILE B CA 1
ATOM 1503 C C . ILE B 1 3 ? -5 23.109 9.688 1 98.94 3 ILE B C 1
ATOM 1505 O O . ILE B 1 3 ? -6.09 23.672 9.586 1 98.94 3 ILE B O 1
ATOM 1509 N N . ILE B 1 4 ? -4.441 22.406 8.695 1 98.94 4 ILE B N 1
ATOM 1510 C CA . ILE B 1 4 ? -5.156 22.078 7.461 1 98.94 4 ILE B CA 1
ATOM 1511 C C . ILE B 1 4 ? -5.867 20.734 7.609 1 98.94 4 ILE B C 1
ATOM 1513 O O . ILE B 1 4 ? -5.246 19.734 7.977 1 98.94 4 ILE B O 1
ATOM 1517 N N . ILE B 1 5 ? -7.152 20.688 7.391 1 98.94 5 ILE B N 1
ATOM 1518 C CA . ILE B 1 5 ? -7.902 19.438 7.391 1 98.94 5 ILE B CA 1
ATOM 1519 C C . ILE B 1 5 ? -8.461 19.172 5.992 1 98.94 5 ILE B C 1
ATOM 1521 O O . ILE B 1 5 ? -9.359 19.875 5.531 1 98.94 5 ILE B O 1
ATOM 1525 N N . VAL B 1 6 ? -7.887 18.203 5.312 1 98.94 6 VAL B N 1
ATOM 1526 C CA . VAL B 1 6 ? -8.359 17.734 4.008 1 98.94 6 VAL B CA 1
ATOM 1527 C C . VAL B 1 6 ? -9.477 16.719 4.191 1 98.94 6 VAL B C 1
ATOM 1529 O O . VAL B 1 6 ? -9.297 15.703 4.863 1 98.94 6 VAL B O 1
ATOM 1532 N N . GLY B 1 7 ? -10.586 16.922 3.57 1 98.69 7 GLY B N 1
ATOM 1533 C CA . GLY B 1 7 ? -11.789 16.156 3.859 1 98.69 7 GLY B CA 1
ATOM 1534 C C . GLY B 1 7 ? -12.578 16.719 5.031 1 98.69 7 GLY B C 1
ATOM 1535 O O . GLY B 1 7 ? -13.25 15.969 5.742 1 98.69 7 GLY B O 1
ATOM 1536 N N . ALA B 1 8 ? -12.602 18 5.25 1 98.69 8 ALA B N 1
ATOM 1537 C CA . ALA B 1 8 ? -13.07 18.641 6.473 1 98.69 8 ALA B CA 1
ATOM 1538 C C . ALA B 1 8 ? -14.594 18.641 6.551 1 98.69 8 ALA B C 1
ATOM 1540 O O . ALA B 1 8 ? -15.164 18.875 7.613 1 98.69 8 ALA B O 1
ATOM 1541 N N . THR B 1 9 ? -15.258 18.344 5.465 1 96.81 9 THR B N 1
ATOM 1542 C CA . THR B 1 9 ? -16.719 18.375 5.488 1 96.81 9 THR B CA 1
ATOM 1543 C C . THR B 1 9 ? -17.281 16.953 5.375 1 96.81 9 THR B C 1
ATOM 1545 O O . THR B 1 9 ? -18.5 16.766 5.324 1 96.81 9 THR B O 1
ATOM 1548 N N . GLY B 1 10 ? -16.422 15.984 5.297 1 97.31 10 GLY B N 1
ATOM 1549 C CA . GLY B 1 10 ? -16.859 14.594 5.219 1 97.31 10 GLY B CA 1
ATOM 1550 C C . GLY B 1 10 ? -17.234 14.008 6.57 1 97.31 10 GLY B C 1
ATOM 1551 O O . GLY B 1 10 ? -17.266 14.727 7.574 1 97.31 10 GLY B O 1
ATOM 1552 N N . THR B 1 11 ? -17.484 12.742 6.621 1 97.62 11 THR B N 1
ATOM 1553 C CA . THR B 1 11 ? -18.016 12.008 7.766 1 97.62 11 THR B CA 1
ATOM 1554 C C . THR B 1 11 ? -17.094 12.164 8.977 1 97.62 11 THR B C 1
ATOM 1556 O O . THR B 1 11 ? -17.562 12.484 10.078 1 97.62 11 THR B O 1
ATOM 1559 N N . ILE B 1 12 ? -15.789 11.992 8.805 1 98.56 12 ILE B N 1
ATOM 1560 C CA . ILE B 1 12 ? -14.836 12.062 9.906 1 98.56 12 ILE B CA 1
ATOM 1561 C C . ILE B 1 12 ? -14.352 13.5 10.086 1 98.56 12 ILE B C 1
ATOM 1563 O O . ILE B 1 12 ? -14.305 14.008 11.203 1 98.56 12 ILE B O 1
ATOM 1567 N N . GLY B 1 13 ? -14.109 14.172 8.961 1 98.69 13 GLY B N 1
ATOM 1568 C CA . GLY B 1 13 ? -13.445 15.469 8.961 1 98.69 13 GLY B CA 1
ATOM 1569 C C . GLY B 1 13 ? -14.227 16.531 9.695 1 98.69 13 GLY B C 1
ATOM 1570 O O . GLY B 1 13 ? -13.641 17.375 10.391 1 98.69 13 GLY B O 1
ATOM 1571 N N . LYS B 1 14 ? -15.562 16.5 9.562 1 98.5 14 LYS B N 1
ATOM 1572 C CA . LYS B 1 14 ? -16.375 17.531 10.203 1 98.5 14 LYS B CA 1
ATOM 1573 C C . LYS B 1 14 ? -16.266 17.453 11.727 1 98.5 14 LYS B C 1
ATOM 1575 O O . LYS B 1 14 ? -16.25 18.469 12.414 1 98.5 14 LYS B O 1
ATOM 1580 N N . HIS B 1 15 ? -16.125 16.25 12.32 1 98.75 15 HIS B N 1
ATOM 1581 C CA . HIS B 1 15 ? -16.031 16.078 13.758 1 98.75 15 HIS B CA 1
ATOM 1582 C C . HIS B 1 15 ? -14.648 16.453 14.273 1 98.75 15 HIS B C 1
ATOM 1584 O O . HIS B 1 15 ? -14.516 17.047 15.344 1 98.75 15 HIS B O 1
ATOM 1590 N N . VAL B 1 16 ? -13.633 16.094 13.477 1 98.81 16 VAL B N 1
ATOM 1591 C CA . VAL B 1 16 ? -12.266 16.438 13.844 1 98.81 16 VAL B CA 1
ATOM 1592 C C . VAL B 1 16 ? -12.102 17.953 13.82 1 98.81 16 VAL B C 1
ATOM 1594 O O . VAL B 1 16 ? -11.539 18.531 14.758 1 98.81 16 VAL B O 1
ATOM 1597 N N . ALA B 1 17 ? -12.641 18.594 12.781 1 98.81 17 ALA B N 1
ATOM 1598 C CA . ALA B 1 17 ? -12.602 20.047 12.688 1 98.81 17 ALA B CA 1
ATOM 1599 C C . ALA B 1 17 ? -13.312 20.703 13.867 1 98.81 17 ALA B C 1
ATOM 1601 O O . ALA B 1 17 ? -12.789 21.641 14.484 1 98.81 17 ALA B O 1
ATOM 1602 N N . GLY B 1 18 ? -14.453 20.234 14.203 1 98.56 18 GLY B N 1
ATOM 1603 C CA . GLY B 1 18 ? -15.211 20.766 15.32 1 98.56 18 GLY B CA 1
ATOM 1604 C C . GLY B 1 18 ? -14.469 20.656 16.641 1 98.56 18 GLY B C 1
ATOM 1605 O O . GLY B 1 18 ? -14.539 21.562 17.469 1 98.56 18 GLY B O 1
ATOM 1606 N N . ALA B 1 19 ? -13.734 19.547 16.828 1 98.56 19 ALA B N 1
ATOM 1607 C CA . ALA B 1 19 ? -13.031 19.297 18.094 1 98.56 19 ALA B CA 1
ATOM 1608 C C . ALA B 1 19 ? -11.812 20.203 18.234 1 98.56 19 ALA B C 1
ATOM 1610 O O . ALA B 1 19 ? -11.391 20.516 19.344 1 98.56 19 ALA B O 1
ATOM 1611 N N . LEU B 1 20 ? -11.297 20.719 17.094 1 98.5 20 LEU B N 1
ATOM 1612 C CA . LEU B 1 20 ? -10.023 21.422 17.141 1 98.5 20 LEU B CA 1
ATOM 1613 C C . LEU B 1 20 ? -10.219 22.922 16.938 1 98.5 20 LEU B C 1
ATOM 1615 O O . LEU B 1 20 ? -9.328 23.703 17.25 1 98.5 20 LEU B O 1
ATOM 1619 N N . GLU B 1 21 ? -11.406 23.344 16.438 1 98.25 21 GLU B N 1
ATOM 1620 C CA . GLU B 1 21 ? -11.57 24.703 15.945 1 98.25 21 GLU B CA 1
ATOM 1621 C C . GLU B 1 21 ? -11.625 25.719 17.094 1 98.25 21 GLU B C 1
ATOM 1623 O O . GLU B 1 21 ? -11.414 26.906 16.891 1 98.25 21 GLU B O 1
ATOM 1628 N N . LYS B 1 22 ? -11.836 25.297 18.359 1 97.25 22 LYS B N 1
ATOM 1629 C CA . LYS B 1 22 ? -11.922 26.219 19.5 1 97.25 22 LYS B CA 1
ATOM 1630 C C . LYS B 1 22 ? -10.539 26.75 19.859 1 97.25 22 LYS B C 1
ATOM 1632 O O . LYS B 1 22 ? -10.406 27.906 20.266 1 97.25 22 LYS B O 1
ATOM 1637 N N . ASP B 1 23 ? -9.508 25.891 19.656 1 97.69 23 ASP B N 1
ATOM 1638 C CA . ASP B 1 23 ? -8.188 26.219 20.188 1 97.69 23 ASP B CA 1
ATOM 1639 C C . ASP B 1 23 ? -7.199 26.469 19.047 1 97.69 23 ASP B C 1
ATOM 1641 O O . ASP B 1 23 ? -6.055 26.859 19.281 1 97.69 23 ASP B O 1
ATOM 1645 N N . HIS B 1 24 ? -7.617 26.219 17.781 1 98.75 24 HIS B N 1
ATOM 1646 C CA . HIS B 1 24 ? -6.695 26.281 16.641 1 98.75 24 HIS B CA 1
ATOM 1647 C C . HIS B 1 24 ? -7.336 26.969 15.445 1 98.75 24 HIS B C 1
ATOM 1649 O O . HIS B 1 24 ? -8.562 27.047 15.352 1 98.75 24 HIS B O 1
ATOM 1655 N N . GLU B 1 25 ? -6.551 27.531 14.594 1 98.75 25 GLU B N 1
ATOM 1656 C CA . GLU B 1 25 ? -6.992 28 13.281 1 98.75 25 GLU B CA 1
ATOM 1657 C C . GLU B 1 25 ? -7.148 26.828 12.305 1 98.75 25 GLU B C 1
ATOM 1659 O O . GLU B 1 25 ? -6.176 26.141 11.992 1 98.75 25 GLU B O 1
ATOM 1664 N N . ILE B 1 26 ? -8.391 26.656 11.852 1 98.81 26 ILE B N 1
ATOM 1665 C CA . ILE B 1 26 ? -8.656 25.531 10.969 1 98.81 26 ILE B CA 1
ATOM 1666 C C . ILE B 1 26 ? -8.844 26.031 9.539 1 98.81 26 ILE B C 1
ATOM 1668 O O . ILE B 1 26 ? -9.633 26.938 9.297 1 98.81 26 ILE B O 1
ATOM 1672 N N . ILE B 1 27 ? -8.094 25.484 8.641 1 98.94 27 ILE B N 1
ATOM 1673 C CA . ILE B 1 27 ? -8.352 25.625 7.215 1 98.94 27 ILE B CA 1
ATOM 1674 C C . ILE B 1 27 ? -9.031 24.375 6.688 1 98.94 27 ILE B C 1
ATOM 1676 O O . ILE B 1 27 ? -8.422 23.297 6.645 1 98.94 27 ILE B O 1
ATOM 1680 N N . ARG B 1 28 ? -10.281 24.5 6.281 1 98.88 28 ARG B N 1
ATOM 1681 C CA . ARG B 1 28 ? -11.078 23.391 5.793 1 98.88 28 ARG B CA 1
ATOM 1682 C C . ARG B 1 28 ? -10.914 23.203 4.285 1 98.88 28 ARG B C 1
ATOM 1684 O O . ARG B 1 28 ? -11.18 24.125 3.514 1 98.88 28 ARG B O 1
ATOM 1691 N N . VAL B 1 29 ? -10.477 22.047 3.918 1 98.88 29 VAL B N 1
ATOM 1692 C CA . VAL B 1 29 ? -10.258 21.734 2.508 1 98.88 29 VAL B CA 1
ATOM 1693 C C . VAL B 1 29 ? -11.195 20.625 2.066 1 98.88 29 VAL B C 1
ATOM 1695 O O . VAL B 1 29 ? -11.391 19.641 2.791 1 98.88 29 VAL B O 1
ATOM 1698 N N . GLY B 1 30 ? -11.859 20.719 0.923 1 98.19 30 GLY B N 1
ATOM 1699 C CA . GLY B 1 30 ? -12.703 19.703 0.31 1 98.19 30 GLY B CA 1
ATOM 1700 C C . GLY B 1 30 ? -12.672 19.75 -1.206 1 98.19 30 GLY B C 1
ATOM 1701 O O . GLY B 1 30 ? -12.164 20.703 -1.8 1 98.19 30 GLY B O 1
ATOM 1702 N N . LEU B 1 31 ? -13.164 18.656 -1.772 1 97.38 31 LEU B N 1
ATOM 1703 C CA . LEU B 1 31 ? -13.219 18.594 -3.229 1 97.38 31 LEU B CA 1
ATOM 1704 C C . LEU B 1 31 ? -14.172 19.656 -3.777 1 97.38 31 LEU B C 1
ATOM 1706 O O . LEU B 1 31 ? -13.844 20.359 -4.734 1 97.38 31 LEU B O 1
ATOM 1710 N N . LYS B 1 32 ? -15.391 19.812 -3.113 1 95.88 32 LYS B N 1
ATOM 1711 C CA . LYS B 1 32 ? -16.422 20.703 -3.627 1 95.88 32 LYS B CA 1
ATOM 1712 C C . LYS B 1 32 ? -16.844 21.719 -2.574 1 95.88 32 LYS B C 1
ATOM 1714 O O . LYS B 1 32 ? -17.734 22.547 -2.812 1 95.88 32 LYS B O 1
ATOM 1719 N N . SER B 1 33 ? -16.156 21.641 -1.366 1 95.06 33 SER B N 1
ATOM 1720 C CA . SER B 1 33 ? -16.547 22.484 -0.235 1 95.06 33 SER B CA 1
ATOM 1721 C C . SER B 1 33 ? -15.336 22.922 0.573 1 95.06 33 SER B C 1
ATOM 1723 O O . SER B 1 33 ? -14.195 22.594 0.224 1 95.06 33 SER B O 1
ATOM 1725 N N . GLY B 1 34 ? -15.602 23.781 1.615 1 96.56 34 GLY B N 1
ATOM 1726 C CA . GLY B 1 34 ? -14.523 24.219 2.482 1 96.56 34 GLY B CA 1
ATOM 1727 C C . GLY B 1 34 ? -14 25.609 2.125 1 96.56 34 GLY B C 1
ATOM 1728 O O . GLY B 1 34 ? -14.578 26.281 1.275 1 96.56 34 GLY B O 1
ATOM 1729 N N . ASP B 1 35 ? -12.992 25.984 2.873 1 98.25 35 ASP B N 1
ATOM 1730 C CA . ASP B 1 35 ? -12.336 27.266 2.639 1 98.25 35 ASP B CA 1
ATOM 1731 C C . ASP B 1 35 ? -11.555 27.25 1.326 1 98.25 35 ASP B C 1
ATOM 1733 O O . ASP B 1 35 ? -11.484 28.25 0.63 1 98.25 35 ASP B O 1
ATOM 1737 N N . ILE B 1 36 ? -10.891 26.156 1.008 1 98.5 36 ILE B N 1
ATOM 1738 C CA . ILE B 1 36 ? -10.133 25.922 -0.216 1 98.5 36 ILE B CA 1
ATOM 1739 C C . ILE B 1 36 ? -10.586 24.625 -0.863 1 98.5 36 ILE B C 1
ATOM 1741 O O . ILE B 1 36 ? -10.766 23.609 -0.176 1 98.5 36 ILE B O 1
ATOM 1745 N N . GLN B 1 37 ? -10.836 24.625 -2.186 1 98.56 37 GLN B N 1
ATOM 1746 C CA . GLN B 1 37 ? -11.188 23.422 -2.928 1 98.56 37 GLN B CA 1
ATOM 1747 C C . GLN B 1 37 ? -9.961 22.812 -3.604 1 98.56 37 GLN B C 1
ATOM 1749 O O . GLN B 1 37 ? -9.203 23.516 -4.273 1 98.56 37 GLN B O 1
ATOM 1754 N N . THR B 1 38 ? -9.75 21.531 -3.375 1 98.69 38 THR B N 1
ATOM 1755 C CA . THR B 1 38 ? -8.586 20.844 -3.914 1 98.69 38 THR B CA 1
ATOM 1756 C C . THR B 1 38 ? -8.922 19.406 -4.262 1 98.69 38 THR B C 1
ATOM 1758 O O . THR B 1 38 ? -9.523 18.688 -3.455 1 98.69 38 THR B O 1
ATOM 1761 N N . ASP B 1 39 ? -8.562 18.953 -5.426 1 98.69 39 ASP B N 1
ATOM 1762 C CA . ASP B 1 39 ? -8.578 17.547 -5.824 1 98.69 39 ASP B CA 1
ATOM 1763 C C . ASP B 1 39 ? -7.262 16.859 -5.473 1 98.69 39 ASP B C 1
ATOM 1765 O O . ASP B 1 39 ? -6.25 17.078 -6.141 1 98.69 39 ASP B O 1
ATOM 1769 N N . ILE B 1 40 ? -7.324 15.984 -4.488 1 98.5 40 ILE B N 1
ATOM 1770 C CA . ILE B 1 40 ? -6.07 15.453 -3.967 1 98.5 40 ILE B CA 1
ATOM 1771 C C . ILE B 1 40 ? -5.527 14.383 -4.914 1 98.5 40 ILE B C 1
ATOM 1773 O O . ILE B 1 40 ? -4.438 13.852 -4.695 1 98.5 40 ILE B O 1
ATOM 1777 N N . THR B 1 41 ? -6.254 14.023 -5.973 1 98.56 41 THR B N 1
ATOM 1778 C CA . THR B 1 41 ? -5.699 13.125 -6.98 1 98.56 41 THR B CA 1
ATOM 1779 C C . THR B 1 41 ? -4.746 13.875 -7.906 1 98.56 41 THR B C 1
ATOM 1781 O O . THR B 1 41 ? -4.074 13.266 -8.742 1 98.56 41 THR B O 1
ATOM 1784 N N . SER B 1 42 ? -4.656 15.195 -7.789 1 98.69 42 SER B N 1
ATOM 1785 C CA . SER B 1 42 ? -3.812 16.047 -8.633 1 98.69 42 SER B CA 1
ATOM 1786 C C . SER B 1 42 ? -2.664 16.641 -7.828 1 98.69 42 SER B C 1
ATOM 1788 O O . SER B 1 42 ? -2.875 17.547 -7.008 1 98.69 42 SER B O 1
ATOM 1790 N N . PRO B 1 43 ? -1.384 16.203 -8.133 1 98.62 43 PRO B N 1
ATOM 1791 C CA . PRO B 1 43 ? -0.243 16.828 -7.457 1 98.62 43 PRO B CA 1
ATOM 1792 C C . PRO B 1 43 ? -0.202 18.344 -7.648 1 98.62 43 PRO B C 1
ATOM 1794 O O . PRO B 1 43 ? 0.153 19.078 -6.723 1 9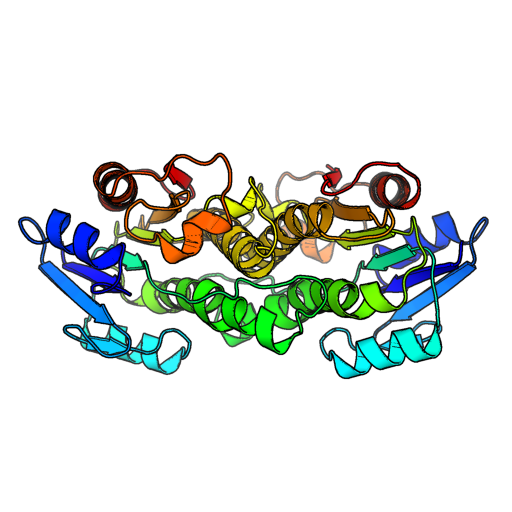8.62 43 PRO B O 1
ATOM 1797 N N . ASP B 1 44 ? -0.618 18.812 -8.805 1 98.75 44 ASP B N 1
ATOM 1798 C CA . ASP B 1 44 ? -0.641 20.25 -9.055 1 98.75 44 ASP B CA 1
ATOM 1799 C C . ASP B 1 44 ? -1.652 20.953 -8.156 1 98.75 44 ASP B C 1
ATOM 1801 O O . ASP B 1 44 ? -1.392 22.047 -7.656 1 98.75 44 ASP B O 1
ATOM 1805 N N . ALA B 1 45 ? -2.811 20.359 -7.965 1 98.88 45 ALA B N 1
ATOM 1806 C CA . ALA B 1 45 ? -3.824 20.922 -7.082 1 98.88 45 ALA B CA 1
ATOM 1807 C C . ALA B 1 45 ? -3.332 20.969 -5.637 1 98.88 45 ALA B C 1
ATOM 1809 O O . ALA B 1 45 ? -3.598 21.938 -4.914 1 98.88 45 ALA B O 1
ATOM 1810 N N . ILE B 1 46 ? -2.566 20 -5.234 1 98.88 46 ILE B N 1
ATOM 1811 C CA . ILE B 1 46 ? -2.02 19.938 -3.885 1 98.88 46 ILE B CA 1
ATOM 1812 C C . ILE B 1 46 ? -0.968 21.031 -3.705 1 98.88 46 ILE B C 1
ATOM 1814 O O . ILE B 1 46 ? -0.931 21.703 -2.67 1 98.88 46 ILE B O 1
ATOM 1818 N N . GLU B 1 47 ? -0.145 21.172 -4.715 1 98.75 47 GLU B N 1
ATOM 1819 C CA . GLU B 1 47 ? 0.84 22.25 -4.652 1 98.75 47 GLU B CA 1
ATOM 1820 C C . GLU B 1 47 ? 0.164 23.609 -4.52 1 98.75 47 GLU B C 1
ATOM 1822 O O . GLU B 1 47 ? 0.601 24.438 -3.729 1 98.75 47 GLU B O 1
ATOM 1827 N N . ASN B 1 48 ? -0.87 23.844 -5.301 1 98.81 48 ASN B N 1
ATOM 1828 C CA . ASN B 1 48 ? -1.62 25.094 -5.238 1 98.81 48 ASN B CA 1
ATOM 1829 C C . ASN B 1 48 ? -2.242 25.312 -3.861 1 98.81 48 ASN B C 1
ATOM 1831 O O . ASN B 1 48 ? -2.279 26.438 -3.357 1 98.81 48 ASN B O 1
ATOM 1835 N N . LEU B 1 49 ? -2.742 24.25 -3.271 1 98.88 49 LEU B N 1
ATOM 1836 C CA . LEU B 1 49 ? -3.264 24.312 -1.911 1 98.88 49 LEU B CA 1
ATOM 1837 C C . LEU B 1 49 ? -2.232 24.906 -0.958 1 98.88 49 LEU B C 1
ATOM 1839 O O . LEU B 1 49 ? -2.541 25.828 -0.203 1 98.88 49 LEU B O 1
ATOM 1843 N N . PHE B 1 50 ? -0.979 24.422 -1.021 1 98.88 50 PHE B N 1
ATOM 1844 C CA . PHE B 1 50 ? 0.037 24.859 -0.065 1 98.88 50 PHE B CA 1
ATOM 1845 C C . PHE B 1 50 ? 0.517 26.266 -0.373 1 98.88 50 PHE B C 1
ATOM 1847 O O . PHE B 1 50 ? 0.87 27.016 0.536 1 98.88 50 PHE B O 1
ATOM 1854 N N . ARG B 1 51 ? 0.458 26.625 -1.686 1 98.69 51 ARG B N 1
ATOM 1855 C CA . ARG B 1 51 ? 0.774 28.016 -2.021 1 98.69 51 ARG B CA 1
ATOM 1856 C C . ARG B 1 51 ? -0.246 28.969 -1.414 1 98.69 51 ARG B C 1
ATOM 1858 O O . ARG B 1 51 ? 0.108 30.062 -0.978 1 98.69 51 ARG B O 1
ATOM 1865 N N . GLN B 1 52 ? -1.436 28.562 -1.367 1 98.69 52 GLN B N 1
ATOM 1866 C CA . GLN B 1 52 ? -2.51 29.391 -0.83 1 98.69 52 GLN B CA 1
ATOM 1867 C C . GLN B 1 52 ? -2.447 29.453 0.693 1 98.69 52 GLN B C 1
ATOM 1869 O O . GLN B 1 52 ? -2.652 30.516 1.286 1 98.69 52 GLN B O 1
ATOM 1874 N N . THR B 1 53 ? -2.203 28.328 1.373 1 98.69 53 THR B N 1
ATOM 1875 C CA . THR B 1 53 ? -2.256 28.266 2.83 1 98.69 53 THR B CA 1
ATOM 1876 C C . THR B 1 53 ? -0.99 28.859 3.443 1 98.69 53 THR B C 1
ATOM 1878 O O . THR B 1 53 ? -1.015 29.359 4.57 1 98.69 53 THR B O 1
ATOM 1881 N N . GLY B 1 54 ? 0.12 28.766 2.662 1 98.69 54 GLY B N 1
ATOM 1882 C CA . GLY B 1 54 ? 1.4 29.078 3.279 1 98.69 54 GLY B CA 1
ATOM 1883 C C . GLY B 1 54 ? 1.798 28.094 4.359 1 98.69 54 GLY B C 1
ATOM 1884 O O . GLY B 1 54 ? 1.247 27 4.438 1 98.69 54 GLY B O 1
ATOM 1885 N N . PRO B 1 55 ? 2.801 28.484 5.207 1 98.81 55 PRO B N 1
ATOM 1886 C CA . PRO B 1 55 ? 3.271 27.562 6.246 1 98.81 55 PRO B CA 1
ATOM 1887 C C . PRO B 1 55 ? 2.166 27.156 7.219 1 98.81 55 PRO B C 1
ATOM 1889 O O . PRO B 1 55 ? 1.289 27.969 7.535 1 98.81 55 PRO B O 1
ATOM 1892 N N . PHE B 1 56 ? 2.209 25.922 7.684 1 98.94 56 PHE B N 1
ATOM 1893 C CA . PHE B 1 56 ? 1.211 25.391 8.602 1 98.94 56 PHE B CA 1
ATOM 1894 C C . PHE B 1 56 ? 1.871 24.547 9.688 1 98.94 56 PHE B C 1
ATOM 1896 O O . PHE B 1 56 ? 3.047 24.188 9.578 1 98.94 56 PHE B O 1
ATOM 1903 N N . ASP B 1 57 ? 1.127 24.234 10.758 1 98.94 57 ASP B N 1
ATOM 1904 C CA . ASP B 1 57 ? 1.656 23.484 11.898 1 98.94 57 ASP B CA 1
ATOM 1905 C C . ASP B 1 57 ? 1.267 22.016 11.828 1 98.94 57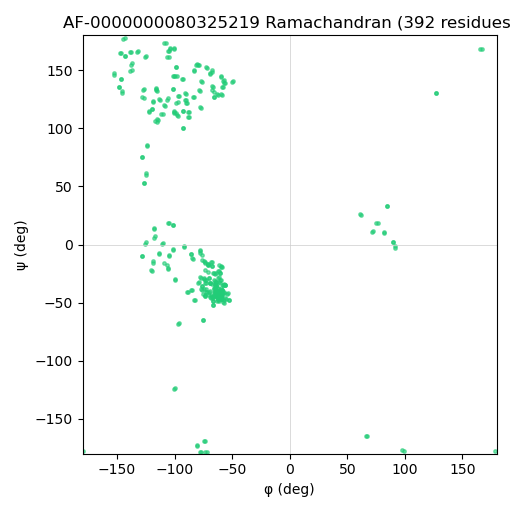 ASP B C 1
ATOM 1907 O O . ASP B 1 57 ? 1.981 21.156 12.344 1 98.94 57 ASP B O 1
ATOM 1911 N N . ALA B 1 58 ? 0.093 21.734 11.219 1 98.94 58 ALA B N 1
ATOM 1912 C CA . ALA B 1 58 ? -0.38 20.359 11.117 1 98.94 58 ALA B CA 1
ATOM 1913 C C . ALA B 1 58 ? -1.277 20.172 9.898 1 98.94 58 ALA B C 1
ATOM 1915 O O . ALA B 1 58 ? -1.961 21.109 9.477 1 98.94 58 ALA B O 1
ATOM 1916 N N . LEU B 1 59 ? -1.236 19.047 9.336 1 99 59 LEU B N 1
ATOM 1917 C CA . LEU B 1 59 ? -2.162 18.625 8.297 1 99 59 LEU B CA 1
ATOM 1918 C C . LEU B 1 59 ? -2.787 17.266 8.648 1 99 59 LEU B C 1
ATOM 1920 O O . LEU B 1 59 ? -2.078 16.328 9.023 1 99 59 LEU B O 1
ATOM 1924 N N . ILE B 1 60 ? -4.098 17.219 8.625 1 99 60 ILE B N 1
ATOM 1925 C CA . ILE B 1 60 ? -4.883 16 8.82 1 99 60 ILE B CA 1
ATOM 1926 C C . ILE B 1 60 ? -5.613 15.648 7.523 1 99 60 ILE B C 1
ATOM 1928 O O . ILE B 1 60 ? -6.305 16.484 6.945 1 99 60 ILE B O 1
ATOM 1932 N N . CYS B 1 61 ? -5.422 14.445 7.043 1 99 61 CYS B N 1
ATOM 1933 C CA . CYS B 1 61 ? -6.184 14 5.883 1 99 61 CYS B CA 1
ATOM 1934 C C . CYS B 1 61 ? -7.203 12.938 6.277 1 99 61 CYS B C 1
ATOM 1936 O O . CYS B 1 61 ? -6.836 11.867 6.766 1 99 61 CYS B O 1
ATOM 1938 N N . THR B 1 62 ? -8.461 13.227 6.047 1 98.81 62 THR B N 1
ATOM 1939 C CA . THR B 1 62 ? -9.547 12.273 6.246 1 98.81 62 THR B CA 1
ATOM 1940 C C . THR B 1 62 ? -10.266 11.992 4.934 1 98.81 62 THR B C 1
ATOM 1942 O O . THR B 1 62 ? -11.375 11.453 4.93 1 98.81 62 THR B O 1
ATOM 1945 N N . ALA B 1 63 ? -9.633 12.406 3.848 1 98.12 63 ALA B N 1
ATOM 1946 C CA . ALA B 1 63 ? -10.219 12.25 2.518 1 98.12 63 ALA B CA 1
ATOM 1947 C C . ALA B 1 63 ? -9.547 11.109 1.754 1 98.12 63 ALA B C 1
ATOM 1949 O O . ALA B 1 63 ? -8.461 10.656 2.127 1 98.12 63 ALA B O 1
ATOM 1950 N N . GLY B 1 64 ? -10.148 10.711 0.691 1 97.5 64 GLY B N 1
ATOM 1951 C CA . GLY B 1 64 ? -9.656 9.672 -0.203 1 97.5 64 GLY B CA 1
ATOM 1952 C C . GLY B 1 64 ? -10.68 8.578 -0.469 1 97.5 64 GLY B C 1
ATOM 1953 O O . GLY B 1 64 ? -11.234 8 0.467 1 97.5 64 GLY B O 1
ATOM 1954 N N . ASP B 1 65 ? -10.859 8.297 -1.682 1 97.12 65 ASP B N 1
ATOM 1955 C CA . ASP B 1 65 ? -11.836 7.293 -2.086 1 97.12 65 ASP B CA 1
ATOM 1956 C C . ASP B 1 65 ? -11.164 5.945 -2.348 1 97.12 65 ASP B C 1
ATOM 1958 O O . ASP B 1 65 ? -10.008 5.895 -2.766 1 97.12 65 ASP B O 1
ATOM 1962 N N . ALA B 1 66 ? -11.852 4.949 -2.021 1 97.75 66 ALA B N 1
ATOM 1963 C CA . ALA B 1 66 ? -11.477 3.58 -2.369 1 97.75 66 ALA B CA 1
ATOM 1964 C C . ALA B 1 66 ? -12.664 2.816 -2.949 1 97.75 66 ALA B C 1
ATOM 1966 O O . ALA B 1 66 ? -13.805 3.289 -2.895 1 97.75 66 ALA B O 1
ATOM 1967 N N . TYR B 1 67 ? -12.422 1.729 -3.543 1 97.56 67 TYR B N 1
ATOM 1968 C CA . TYR B 1 67 ? -13.453 0.902 -4.152 1 97.56 67 TYR B CA 1
ATOM 1969 C C . TYR B 1 67 ? -13.82 -0.268 -3.246 1 97.56 67 TYR B C 1
ATOM 1971 O O . TYR B 1 67 ? -12.969 -1.101 -2.924 1 97.56 67 TYR B O 1
ATOM 1979 N N . PHE B 1 68 ? -15.016 -0.268 -2.795 1 96.81 68 PHE B N 1
ATOM 1980 C CA . PHE B 1 68 ? -15.609 -1.447 -2.172 1 96.81 68 PHE B CA 1
ATOM 1981 C C . PHE B 1 68 ? -16.484 -2.205 -3.166 1 96.81 68 PHE B C 1
ATOM 1983 O O . PHE B 1 68 ? -17.391 -1.63 -3.762 1 96.81 68 PHE B O 1
ATOM 1990 N N . GLY B 1 69 ? -16.188 -3.418 -3.402 1 94.81 69 GLY B N 1
ATOM 1991 C CA . GLY B 1 69 ? -16.984 -4.168 -4.363 1 94.81 69 GLY B CA 1
ATOM 1992 C C . GLY B 1 69 ? -16.516 -5.602 -4.535 1 94.81 69 GLY B C 1
ATOM 1993 O O . GLY B 1 69 ? -15.594 -6.043 -3.852 1 94.81 69 GLY B O 1
ATOM 1994 N N . PRO B 1 70 ? -17.188 -6.312 -5.445 1 93.81 70 PRO B N 1
ATOM 1995 C CA . PRO B 1 70 ? -16.922 -7.742 -5.594 1 93.81 70 PRO B CA 1
ATOM 1996 C C . PRO B 1 70 ? -15.523 -8.023 -6.152 1 93.81 70 PRO B C 1
ATOM 1998 O O . PRO B 1 70 ? -15.109 -7.391 -7.125 1 93.81 70 PRO B O 1
ATOM 2001 N N . TRP B 1 71 ? -14.875 -9.016 -5.52 1 94.56 71 TRP B N 1
ATOM 2002 C CA . TRP B 1 71 ? -13.555 -9.469 -5.926 1 94.56 71 TRP B CA 1
ATOM 2003 C C . TRP B 1 71 ? -13.586 -10.039 -7.34 1 94.56 71 TRP B C 1
ATOM 2005 O O . TRP B 1 71 ? -12.734 -9.703 -8.172 1 94.56 71 TRP B O 1
ATOM 2015 N N . LYS B 1 72 ? -14.594 -10.797 -7.637 1 94.81 72 LYS B N 1
ATOM 2016 C CA . LYS B 1 72 ? -14.641 -11.609 -8.844 1 94.81 72 LYS B CA 1
ATOM 2017 C C . LYS B 1 72 ? -14.586 -10.742 -10.094 1 94.81 72 LYS B C 1
ATOM 2019 O O . LYS B 1 72 ? -14.031 -11.148 -11.117 1 94.81 72 LYS B O 1
ATOM 2024 N N . THR B 1 73 ? -15.078 -9.523 -9.961 1 95 73 THR B N 1
ATOM 2025 C CA . THR B 1 73 ? -15.188 -8.688 -11.148 1 95 73 THR B CA 1
ATOM 2026 C C . THR B 1 73 ? -14.32 -7.438 -11.023 1 95 73 THR B C 1
ATOM 2028 O O . THR B 1 73 ? -14.406 -6.531 -11.852 1 95 73 THR B O 1
ATOM 2031 N N . MET B 1 74 ? -13.547 -7.355 -9.984 1 97.56 74 MET B N 1
ATOM 2032 C CA . MET B 1 74 ? -12.711 -6.176 -9.766 1 97.56 74 MET B CA 1
ATOM 2033 C C . MET B 1 74 ? -11.641 -6.059 -10.844 1 97.56 74 MET B C 1
ATOM 2035 O O . MET B 1 74 ? -10.93 -7.023 -11.133 1 97.56 74 MET B O 1
ATOM 2039 N N . THR B 1 75 ? -11.562 -4.906 -11.5 1 98 75 THR B N 1
ATOM 2040 C CA . THR B 1 75 ? -10.609 -4.668 -12.578 1 98 75 THR B CA 1
ATOM 2041 C C . THR B 1 75 ? -9.523 -3.697 -12.125 1 98 75 THR B C 1
ATOM 2043 O O . THR B 1 75 ? -9.617 -3.1 -11.055 1 98 75 THR B O 1
ATOM 2046 N N . ASP B 1 76 ? -8.547 -3.529 -12.977 1 98.38 76 ASP B N 1
ATOM 2047 C CA . ASP B 1 76 ? -7.5 -2.527 -12.789 1 98.38 76 ASP B CA 1
ATOM 2048 C C . ASP B 1 76 ? -8.102 -1.142 -12.57 1 98.38 76 ASP B C 1
ATOM 2050 O O . ASP B 1 76 ? -7.656 -0.397 -11.695 1 98.38 76 ASP B O 1
ATOM 2054 N N . LYS B 1 77 ? -9.102 -0.88 -13.336 1 98.06 77 LYS B N 1
ATOM 2055 C CA . LYS B 1 77 ? -9.727 0.435 -13.266 1 98.06 77 LYS B CA 1
ATOM 2056 C C . LYS B 1 77 ? -10.336 0.684 -11.891 1 98.06 77 LYS B C 1
ATOM 2058 O O . LYS B 1 77 ? -10.125 1.742 -11.289 1 98.06 77 LYS B O 1
ATOM 2063 N N . GLU B 1 78 ? -11.102 -0.264 -11.367 1 98.31 78 GLU B N 1
ATOM 2064 C CA . GLU B 1 78 ? -11.688 -0.138 -10.039 1 98.31 78 GLU B CA 1
ATOM 2065 C C . GLU B 1 78 ? -10.609 -0.043 -8.961 1 98.31 78 GLU B C 1
ATOM 2067 O O . GLU B 1 78 ? -10.703 0.786 -8.055 1 98.31 78 GLU B O 1
ATOM 2072 N N . PHE B 1 79 ? -9.578 -0.87 -9.078 1 98.75 79 PHE B N 1
ATOM 2073 C CA . PHE B 1 79 ? -8.523 -0.898 -8.07 1 98.75 79 PHE B CA 1
ATOM 2074 C C . PHE B 1 79 ? -7.77 0.428 -8.039 1 98.75 79 PHE B C 1
ATOM 2076 O O . PHE B 1 79 ? -7.406 0.914 -6.965 1 98.75 79 PHE B O 1
ATOM 2083 N N . ARG B 1 80 ? -7.625 1.048 -9.188 1 98.5 80 ARG B N 1
ATOM 2084 C CA . ARG B 1 80 ? -6.859 2.285 -9.289 1 98.5 80 ARG B CA 1
ATOM 2085 C C . ARG B 1 80 ? -7.602 3.443 -8.633 1 98.5 80 ARG B C 1
ATOM 2087 O O . ARG B 1 80 ? -7 4.465 -8.297 1 98.5 80 ARG B O 1
ATOM 2094 N N . LEU B 1 81 ? -8.891 3.285 -8.398 1 98 81 LEU B N 1
ATOM 2095 C CA . LEU B 1 81 ? -9.625 4.32 -7.68 1 98 81 LEU B CA 1
ATOM 2096 C C . LEU B 1 81 ? -9.016 4.57 -6.305 1 98 81 LEU B C 1
ATOM 2098 O O . LEU B 1 81 ? -8.711 5.711 -5.953 1 98 81 LEU B O 1
ATOM 2102 N N . GLY B 1 82 ? -8.789 3.479 -5.543 1 98.5 82 GLY B N 1
ATOM 2103 C CA . GLY B 1 82 ? -8.18 3.611 -4.227 1 98.5 82 GLY B CA 1
ATOM 2104 C C . GLY B 1 82 ? -6.723 4.016 -4.273 1 98.5 82 GLY B C 1
ATOM 2105 O O . GLY B 1 82 ? -6.254 4.781 -3.428 1 98.5 82 GLY B O 1
ATOM 2106 N N . ILE B 1 83 ? -6.012 3.574 -5.305 1 98.88 83 ILE B N 1
ATOM 2107 C CA . ILE B 1 83 ? -4.59 3.865 -5.438 1 98.88 83 ILE B CA 1
ATOM 2108 C C . ILE B 1 83 ? -4.391 5.352 -5.723 1 98.88 83 ILE B C 1
ATOM 2110 O O . ILE B 1 83 ? -3.586 6.016 -5.062 1 98.88 83 ILE B O 1
ATOM 2114 N N . ASP B 1 84 ? -5.164 5.91 -6.617 1 98.56 84 ASP B N 1
ATOM 2115 C CA . ASP B 1 84 ? -4.965 7.281 -7.074 1 98.56 84 ASP B CA 1
ATOM 2116 C C . ASP B 1 84 ? -5.539 8.281 -6.074 1 98.56 84 ASP B C 1
ATOM 2118 O O . ASP B 1 84 ? -5.031 9.391 -5.938 1 98.56 84 ASP B O 1
ATOM 2122 N N . SER B 1 85 ? -6.594 7.891 -5.43 1 98.69 85 SER B N 1
ATOM 2123 C CA . SER B 1 85 ? -7.266 8.82 -4.523 1 98.69 85 SER B CA 1
ATOM 2124 C C . SER B 1 85 ? -6.812 8.609 -3.082 1 98.69 85 SER B C 1
ATOM 2126 O O . SER B 1 85 ? -5.902 9.289 -2.605 1 98.69 85 SER B O 1
ATOM 2128 N N . LYS B 1 86 ? -7.117 7.512 -2.432 1 98.81 86 LYS B N 1
ATOM 2129 C CA . LYS B 1 86 ? -6.82 7.273 -1.021 1 98.81 86 LYS B CA 1
ATOM 2130 C C . LYS B 1 86 ? -5.316 7.168 -0.785 1 98.81 86 LYS B C 1
ATOM 2132 O O . LYS B 1 86 ? -4.773 7.828 0.101 1 98.81 86 LYS B O 1
ATOM 2137 N N . LEU B 1 87 ? -4.637 6.375 -1.574 1 98.94 87 LEU B N 1
ATOM 2138 C CA . LEU B 1 87 ? -3.217 6.133 -1.345 1 98.94 87 LEU B CA 1
ATOM 2139 C C . LEU B 1 87 ? -2.383 7.328 -1.787 1 98.94 87 LEU B C 1
ATOM 2141 O O . LEU B 1 87 ? -1.832 8.047 -0.951 1 98.94 87 LEU B O 1
ATOM 2145 N N . MET B 1 88 ? -2.387 7.629 -3.121 1 98.94 88 MET B N 1
ATOM 2146 C CA . MET B 1 88 ? -1.479 8.648 -3.643 1 98.94 88 MET B CA 1
ATOM 2147 C C . MET B 1 88 ? -1.938 10.039 -3.236 1 98.94 88 MET B C 1
ATOM 2149 O O . MET B 1 88 ? -1.113 10.938 -3.043 1 98.94 88 MET B O 1
ATOM 2153 N N . GLY B 1 89 ? -3.25 10.242 -3.074 1 98.88 89 GLY B N 1
ATOM 2154 C CA . GLY B 1 89 ? -3.727 11.516 -2.559 1 98.88 89 GLY B CA 1
ATOM 2155 C C . GLY B 1 89 ? -3.117 11.883 -1.219 1 98.88 89 GLY B C 1
ATOM 2156 O O . GLY B 1 89 ? -2.623 13 -1.04 1 98.88 89 GLY B O 1
ATOM 2157 N N . GLN B 1 90 ? -3.072 10.961 -0.3 1 98.94 90 GLN B N 1
ATOM 2158 C CA . GLN B 1 90 ? -2.521 11.211 1.028 1 98.94 90 GLN B CA 1
ATOM 2159 C C . GLN B 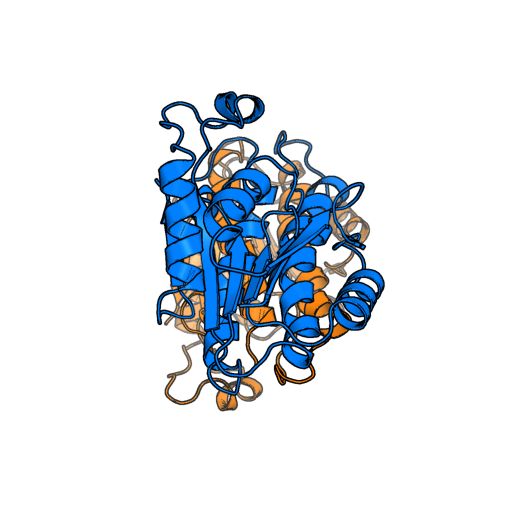1 90 ? -1.001 11.32 0.982 1 98.94 90 GLN B C 1
ATOM 2161 O O . GLN B 1 90 ? -0.416 12.195 1.632 1 98.94 90 GLN B O 1
ATOM 2166 N N . ILE B 1 91 ? -0.333 10.469 0.2 1 98.94 91 ILE B N 1
ATOM 2167 C CA . ILE B 1 91 ? 1.125 10.445 0.132 1 98.94 91 ILE B CA 1
ATOM 2168 C C . ILE B 1 91 ? 1.63 11.766 -0.445 1 98.94 91 ILE B C 1
ATOM 2170 O O . ILE B 1 91 ? 2.58 12.359 0.076 1 98.94 91 ILE B O 1
ATOM 2174 N N . ASN B 1 92 ? 0.95 12.281 -1.475 1 98.94 92 ASN B N 1
ATOM 2175 C CA . ASN B 1 92 ? 1.401 13.508 -2.117 1 98.94 92 ASN B CA 1
ATOM 2176 C C . ASN B 1 92 ? 1.201 14.727 -1.213 1 98.94 92 ASN B C 1
ATOM 2178 O O . ASN B 1 92 ? 1.952 15.695 -1.297 1 98.94 92 ASN B O 1
ATOM 2182 N N . LEU B 1 93 ? 0.172 14.664 -0.315 1 98.94 93 LEU B N 1
ATOM 2183 C CA . LEU B 1 93 ? 0.036 15.711 0.686 1 98.94 93 LEU B CA 1
ATOM 2184 C C . LEU B 1 93 ? 1.296 15.82 1.537 1 98.94 93 LEU B C 1
ATOM 2186 O O . LEU B 1 93 ? 1.696 16.922 1.927 1 98.94 93 LEU B O 1
ATOM 2190 N N . VAL B 1 94 ? 1.961 14.695 1.808 1 98.94 94 VAL B N 1
ATOM 2191 C CA . VAL B 1 94 ? 3.154 14.688 2.646 1 98.94 94 VAL B CA 1
ATOM 2192 C C . VAL B 1 94 ? 4.375 15.062 1.811 1 98.94 94 VAL B C 1
ATOM 2194 O O . VAL B 1 94 ? 5.172 15.914 2.209 1 98.94 94 VAL B O 1
ATOM 2197 N N . LEU B 1 95 ? 4.551 14.422 0.603 1 98.81 95 LEU B N 1
ATOM 2198 C CA . LEU B 1 95 ? 5.715 14.656 -0.243 1 98.81 95 LEU B CA 1
ATOM 2199 C C . LEU B 1 95 ? 5.84 16.141 -0.604 1 98.81 95 LEU B C 1
ATOM 2201 O O . LEU B 1 95 ? 6.938 16.688 -0.594 1 98.81 95 LEU B O 1
ATOM 2205 N N . ILE B 1 96 ? 4.715 16.766 -0.899 1 98.75 96 ILE B N 1
ATOM 2206 C CA . ILE B 1 96 ? 4.719 18.172 -1.275 1 98.75 96 ILE B CA 1
ATOM 2207 C C . ILE B 1 96 ? 4.672 19.047 -0.021 1 98.75 96 ILE B C 1
ATOM 2209 O O . ILE B 1 96 ? 5.398 20.031 0.086 1 98.75 96 ILE B O 1
ATOM 2213 N N . GLY B 1 97 ? 3.91 18.672 0.984 1 98.81 97 GLY B N 1
ATOM 2214 C CA . GLY B 1 97 ? 3.656 19.438 2.189 1 98.81 97 GLY B CA 1
ATOM 2215 C C . GLY B 1 97 ? 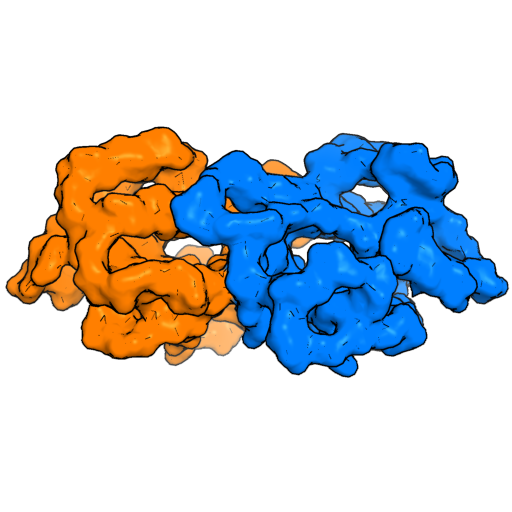4.891 19.625 3.053 1 98.81 97 GLY B C 1
ATOM 2216 O O . GLY B 1 97 ? 4.977 20.578 3.83 1 98.81 97 GLY B O 1
ATOM 2217 N N . GLN B 1 98 ? 5.852 18.703 2.918 1 98.56 98 GLN B N 1
ATOM 2218 C CA . GLN B 1 98 ? 7.043 18.766 3.756 1 98.56 98 GLN B CA 1
ATOM 2219 C C . GLN B 1 98 ? 7.809 20.062 3.529 1 98.56 98 GLN B C 1
ATOM 2221 O O . GLN B 1 98 ? 8.586 20.5 4.387 1 98.56 98 GLN B O 1
ATOM 2226 N N . LYS B 1 99 ? 7.527 20.734 2.4 1 98 99 LYS B N 1
ATOM 2227 C CA . LYS B 1 99 ? 8.219 21.969 2.061 1 98 99 LYS B CA 1
ATOM 2228 C C . LYS B 1 99 ? 7.551 23.172 2.723 1 98 99 LYS B C 1
ATOM 2230 O O . LYS B 1 99 ? 8.125 24.266 2.756 1 98 99 LYS B O 1
ATOM 2235 N N . TYR B 1 100 ? 6.348 22.953 3.27 1 98.69 100 TYR B N 1
ATOM 2236 C CA . TYR B 1 100 ? 5.547 24.078 3.756 1 98.69 100 TYR B CA 1
ATOM 2237 C C . TYR B 1 100 ? 5.285 23.953 5.25 1 98.69 100 TYR B C 1
ATOM 2239 O O . TYR B 1 100 ? 4.887 24.922 5.902 1 98.69 100 TYR B O 1
ATOM 2247 N N . ILE B 1 101 ? 5.531 22.75 5.852 1 98.88 101 ILE B N 1
ATOM 2248 C CA . ILE B 1 101 ? 5.211 22.516 7.254 1 98.88 101 ILE B CA 1
ATOM 2249 C C . ILE B 1 101 ? 6.266 23.172 8.141 1 98.88 101 ILE B C 1
ATOM 2251 O O . ILE B 1 101 ? 7.453 23.156 7.816 1 98.88 101 ILE B O 1
ATOM 2255 N N . ARG B 1 102 ? 5.852 23.75 9.227 1 98.88 102 ARG B N 1
ATOM 2256 C CA . ARG B 1 102 ? 6.758 24.359 10.195 1 98.88 102 ARG B CA 1
ATOM 2257 C C . ARG B 1 102 ? 7.523 23.297 10.977 1 98.88 102 ARG B C 1
ATOM 2259 O O . ARG B 1 102 ? 7.035 22.188 11.156 1 98.88 102 ARG B O 1
ATOM 2266 N N . PRO B 1 103 ? 8.773 23.688 11.469 1 98.69 103 PRO B N 1
ATOM 2267 C CA . PRO B 1 103 ? 9.453 22.766 12.375 1 98.69 103 PRO B CA 1
ATOM 2268 C C . PRO B 1 103 ? 8.562 22.297 13.523 1 98.69 103 PRO B C 1
ATOM 2270 O O . PRO B 1 103 ? 7.715 23.047 14 1 98.69 103 PRO B O 1
ATOM 2273 N N . LYS B 1 104 ? 8.656 21 13.875 1 98.62 104 LYS B N 1
ATOM 2274 C CA . LYS B 1 104 ? 7.926 20.344 14.961 1 98.62 104 LYS B CA 1
ATOM 2275 C C . LYS B 1 104 ? 6.453 20.156 14.602 1 98.62 104 LYS B C 1
ATOM 2277 O O . LYS B 1 104 ? 5.629 19.875 15.469 1 98.62 104 LYS B O 1
ATOM 2282 N N . GLY B 1 105 ? 6.094 20.375 13.328 1 98.88 105 GLY B N 1
ATOM 2283 C CA . GLY B 1 105 ? 4.742 20.125 12.859 1 98.88 105 GLY B CA 1
ATOM 2284 C C . GLY B 1 105 ? 4.434 18.641 12.727 1 98.88 105 GLY B C 1
ATOM 2285 O O . GLY B 1 105 ? 5.25 17.797 13.086 1 98.88 105 GLY B O 1
ATOM 2286 N N . SER B 1 106 ? 3.148 18.359 12.242 1 98.94 106 SER B N 1
ATOM 2287 C CA . SER B 1 106 ? 2.762 16.953 12.164 1 98.94 106 SER B CA 1
ATOM 2288 C C . SER B 1 106 ? 1.842 16.703 10.977 1 98.94 106 SER B C 1
ATOM 2290 O O . SER B 1 106 ? 1.039 17.562 10.609 1 98.94 106 SER B O 1
ATOM 2292 N N . PHE B 1 107 ? 2.002 15.562 10.328 1 98.94 107 PHE B N 1
ATOM 2293 C CA . PHE B 1 107 ? 1.051 14.984 9.391 1 98.94 107 PHE B CA 1
ATOM 2294 C C . PHE B 1 107 ? 0.262 13.859 10.055 1 98.94 107 PHE B C 1
ATOM 2296 O O . PHE B 1 107 ? 0.832 13.023 10.766 1 98.94 107 PHE B O 1
ATOM 2303 N N . THR B 1 108 ? -1.044 13.867 9.867 1 99 108 THR B N 1
ATOM 2304 C CA . THR B 1 108 ? -1.904 12.75 10.25 1 99 108 THR B CA 1
ATOM 2305 C C . THR B 1 108 ? -2.676 12.227 9.039 1 99 108 THR B C 1
ATOM 2307 O O . THR B 1 108 ? -3.506 12.938 8.469 1 99 108 THR B O 1
ATOM 2310 N N . LEU B 1 109 ? -2.385 10.992 8.648 1 99 109 LEU B N 1
ATOM 2311 C CA . LEU B 1 109 ? -3.078 10.328 7.551 1 99 109 LEU B CA 1
ATOM 2312 C C . LEU B 1 109 ? -4.133 9.359 8.078 1 99 109 LEU B C 1
ATOM 2314 O O . LEU B 1 109 ? -4.23 9.141 9.289 1 99 109 LEU B O 1
ATOM 2318 N N . THR B 1 110 ? -5 8.875 7.152 1 98.94 110 THR B N 1
ATOM 2319 C CA . THR B 1 110 ? -6.051 7.938 7.523 1 98.94 110 THR B CA 1
ATOM 2320 C C . THR B 1 110 ? -5.891 6.621 6.766 1 98.94 110 THR B C 1
ATOM 2322 O O . THR B 1 110 ? -5.867 6.605 5.535 1 98.94 110 THR B O 1
ATOM 2325 N N . SER B 1 111 ? -5.648 5.559 7.531 1 98.88 111 SER B N 1
ATOM 2326 C CA . SER B 1 111 ? -5.715 4.211 6.977 1 98.88 111 SER B CA 1
ATOM 2327 C C . SER B 1 111 ? -7.039 3.537 7.32 1 98.88 111 SER B C 1
ATOM 2329 O O . SER B 1 111 ? -8.102 3.982 6.883 1 98.88 111 SER B O 1
ATOM 2331 N N . GLY B 1 112 ? -7 2.367 7.973 1 98.5 112 GLY B N 1
ATOM 2332 C CA . GLY B 1 112 ? -8.188 1.632 8.383 1 98.5 112 GLY B CA 1
ATOM 2333 C C . GLY B 1 112 ? -7.891 0.197 8.773 1 98.5 112 GLY B C 1
ATOM 2334 O O . GLY B 1 112 ? -6.82 -0.331 8.469 1 98.5 112 GLY B O 1
ATOM 2335 N N . VAL B 1 113 ? -8.836 -0.414 9.352 1 97.88 113 VAL B N 1
ATOM 2336 C CA . VAL B 1 113 ? -8.656 -1.686 10.039 1 97.88 113 VAL B CA 1
ATOM 2337 C C . VAL B 1 113 ? -8.422 -2.799 9.023 1 97.88 113 VAL B C 1
ATOM 2339 O O . VAL B 1 113 ? -7.938 -3.877 9.375 1 97.88 113 VAL B O 1
ATOM 2342 N N . LEU B 1 114 ? -8.742 -2.607 7.801 1 98.25 114 LEU B N 1
ATOM 2343 C CA . LEU B 1 114 ? -8.75 -3.654 6.785 1 98.25 114 LEU B CA 1
ATOM 2344 C C . LEU B 1 114 ? -7.332 -4.125 6.484 1 98.25 114 LEU B C 1
ATOM 2346 O O . LEU B 1 114 ? -7.141 -5.172 5.859 1 98.25 114 LEU B O 1
ATOM 2350 N N . THR B 1 115 ? -6.324 -3.365 6.914 1 98.31 115 THR B N 1
ATOM 2351 C CA . THR B 1 115 ? -4.938 -3.797 6.754 1 98.31 115 THR B CA 1
ATOM 2352 C C . THR B 1 115 ? -4.715 -5.156 7.41 1 98.31 115 THR B C 1
ATOM 2354 O O . THR B 1 115 ? -3.994 -6 6.875 1 98.31 115 THR B O 1
ATOM 2357 N N . ASN B 1 116 ? -5.477 -5.344 8.57 1 96.94 116 ASN B N 1
ATOM 2358 C CA . ASN B 1 116 ? -5.215 -6.551 9.352 1 96.94 116 ASN B CA 1
ATOM 2359 C C . ASN B 1 116 ? -6.504 -7.32 9.633 1 96.94 116 ASN B C 1
ATOM 2361 O O . ASN B 1 116 ? -6.461 -8.43 10.172 1 96.94 116 ASN B O 1
ATOM 2365 N N . ASP B 1 117 ? -7.609 -6.766 9.352 1 97.94 117 ASP B N 1
ATOM 2366 C CA . ASP B 1 117 ? -8.922 -7.375 9.531 1 97.94 117 ASP B CA 1
ATOM 2367 C C . ASP B 1 117 ? -9.742 -7.297 8.242 1 97.94 117 ASP B C 1
ATOM 2369 O O . ASP B 1 117 ? -10.68 -6.496 8.148 1 97.94 117 ASP B O 1
ATOM 2373 N N . PRO B 1 118 ? -9.391 -8.133 7.293 1 97.62 118 PRO B N 1
ATOM 2374 C CA . PRO B 1 118 ? -10.016 -8.023 5.977 1 97.62 118 PRO B CA 1
ATOM 2375 C C . PRO B 1 118 ? -11.5 -8.391 5.996 1 97.62 118 PRO B C 1
ATOM 2377 O O . PRO B 1 118 ? -11.93 -9.195 6.824 1 97.62 118 PRO B O 1
ATOM 2380 N N . VAL B 1 119 ? -12.273 -7.777 5.152 1 98.06 119 VAL B N 1
ATOM 2381 C CA . VAL B 1 119 ? -13.68 -8.102 4.922 1 98.06 119 VAL B CA 1
ATOM 2382 C C . VAL B 1 119 ? -13.906 -8.383 3.438 1 98.06 119 VAL B C 1
ATOM 2384 O O . VAL B 1 119 ? -13.102 -7.984 2.592 1 98.06 119 VAL B O 1
ATOM 2387 N N . LEU B 1 120 ? -15.086 -9.086 3.102 1 97.62 120 LEU B N 1
ATOM 2388 C CA . LEU B 1 120 ? -15.43 -9.352 1.709 1 97.62 120 LEU B CA 1
ATOM 2389 C C . LEU B 1 120 ? -15.648 -8.047 0.952 1 97.62 120 LEU B C 1
ATOM 2391 O O . LEU B 1 120 ? -16.328 -7.141 1.445 1 97.62 120 LEU B O 1
ATOM 2395 N N . GLY B 1 121 ? -14.977 -7.91 -0.193 1 97.31 121 GLY B N 1
ATOM 2396 C CA . GLY B 1 121 ? -15.133 -6.723 -1.018 1 97.31 121 GLY B CA 1
ATOM 2397 C C . GLY B 1 121 ? -14.156 -5.617 -0.664 1 97.31 121 GLY B C 1
ATOM 2398 O O . GLY B 1 121 ? -14.156 -4.555 -1.291 1 97.31 121 GLY B O 1
ATOM 2399 N N . GLY B 1 122 ? -13.219 -5.844 0.341 1 98.12 122 GLY B N 1
ATOM 2400 C CA . GLY B 1 122 ? -12.414 -4.77 0.896 1 98.12 122 GLY B CA 1
ATOM 2401 C C . GLY B 1 122 ? -10.977 -4.793 0.414 1 98.12 122 GLY B C 1
ATOM 2402 O O . GLY B 1 122 ? -10.102 -4.156 1.011 1 98.12 122 GLY B O 1
ATOM 2403 N N . ALA B 1 123 ? -10.641 -5.484 -0.686 1 98.62 123 ALA B N 1
ATOM 2404 C CA . ALA B 1 123 ? -9.258 -5.676 -1.096 1 98.62 123 ALA B CA 1
ATOM 2405 C C . ALA B 1 123 ? -8.602 -4.344 -1.473 1 98.62 123 ALA B C 1
ATOM 2407 O O . ALA B 1 123 ? -7.438 -4.109 -1.162 1 98.62 123 ALA B O 1
ATOM 2408 N N . ASN B 1 124 ? -9.422 -3.521 -2.186 1 98.75 124 ASN B N 1
ATOM 2409 C CA . ASN B 1 124 ? -8.883 -2.25 -2.654 1 98.75 124 ASN B CA 1
ATOM 2410 C C . ASN B 1 124 ? -8.578 -1.31 -1.492 1 98.75 124 ASN B C 1
ATOM 2412 O O . ASN B 1 124 ? -7.445 -0.848 -1.345 1 98.75 124 ASN B O 1
ATOM 2416 N N . PRO B 1 125 ? -9.5 -1.034 -0.552 1 98.75 125 PRO B N 1
ATOM 2417 C CA . PRO B 1 125 ? -9.141 -0.189 0.588 1 98.75 125 PRO B CA 1
ATOM 2418 C C . PRO B 1 125 ? -8.094 -0.834 1.493 1 98.75 125 PRO B C 1
ATOM 2420 O O . PRO B 1 125 ? -7.277 -0.133 2.104 1 98.75 125 PRO B O 1
ATOM 2423 N N . ALA B 1 126 ? -8.055 -2.17 1.605 1 98.88 126 ALA B N 1
ATOM 2424 C CA . ALA B 1 126 ? -7.031 -2.848 2.402 1 98.88 126 ALA B CA 1
ATOM 2425 C C . ALA B 1 126 ? -5.633 -2.545 1.872 1 98.88 126 ALA B C 1
ATOM 2427 O O . ALA B 1 126 ? -4.727 -2.217 2.643 1 98.88 126 ALA B O 1
ATOM 2428 N N . ALA B 1 127 ? -5.48 -2.643 0.561 1 98.94 127 ALA B N 1
ATOM 2429 C CA . ALA B 1 127 ? -4.184 -2.375 -0.057 1 98.94 127 ALA B CA 1
ATOM 2430 C C . ALA B 1 127 ? -3.756 -0.928 0.173 1 98.94 127 ALA B C 1
ATOM 2432 O O . ALA B 1 127 ? -2.619 -0.667 0.57 1 98.94 127 ALA B O 1
ATOM 2433 N N . ALA B 1 128 ? -4.668 -0.008 -0.055 1 98.94 128 ALA B N 1
ATOM 2434 C CA . ALA B 1 128 ? -4.359 1.404 0.16 1 98.94 128 ALA B CA 1
ATOM 2435 C C . ALA B 1 128 ? -3.965 1.664 1.61 1 98.94 128 ALA B C 1
ATOM 2437 O O . ALA B 1 128 ? -2.996 2.379 1.878 1 98.94 128 ALA B O 1
ATOM 2438 N N . ASN B 1 129 ? -4.699 1.086 2.533 1 98.94 129 ASN B N 1
ATOM 2439 C CA . ASN B 1 129 ? -4.418 1.247 3.957 1 98.94 129 ASN B CA 1
ATOM 2440 C C . ASN B 1 129 ? -3.047 0.689 4.324 1 98.94 129 ASN B C 1
ATOM 2442 O O . ASN B 1 129 ? -2.285 1.332 5.047 1 98.94 129 ASN B O 1
ATOM 2446 N N . GLY B 1 130 ? -2.746 -0.516 3.834 1 98.94 130 GLY B N 1
ATOM 2447 C CA . GLY B 1 130 ? -1.44 -1.102 4.094 1 98.94 130 GLY B CA 1
ATOM 2448 C C . GLY B 1 130 ? -0.292 -0.249 3.588 1 98.94 130 GLY B C 1
ATOM 2449 O O . GLY B 1 130 ? 0.728 -0.106 4.266 1 98.94 130 GLY B O 1
ATOM 2450 N N . ALA B 1 131 ? -0.462 0.297 2.42 1 98.94 131 ALA B N 1
ATOM 2451 C CA . ALA B 1 131 ? 0.549 1.178 1.84 1 98.94 131 ALA B CA 1
ATOM 2452 C C . ALA B 1 131 ? 0.762 2.414 2.709 1 98.94 131 ALA B C 1
ATOM 2454 O O . ALA B 1 131 ? 1.9 2.795 2.988 1 98.94 131 ALA B O 1
ATOM 2455 N N . ILE B 1 132 ? -0.32 3.012 3.145 1 98.94 132 ILE B N 1
ATOM 2456 C CA . ILE B 1 132 ? -0.263 4.223 3.955 1 98.94 132 ILE B CA 1
ATOM 2457 C C . ILE B 1 132 ? 0.475 3.936 5.262 1 98.94 132 ILE B C 1
ATOM 2459 O O . ILE B 1 132 ? 1.328 4.719 5.684 1 98.94 132 ILE B O 1
ATOM 2463 N N . GLU B 1 133 ? 0.189 2.844 5.883 1 98.94 133 GLU B N 1
ATOM 2464 C CA . GLU B 1 133 ? 0.792 2.516 7.172 1 98.94 133 GLU B CA 1
ATOM 2465 C C . GLU B 1 133 ? 2.293 2.279 7.031 1 98.94 133 GLU B C 1
ATOM 2467 O O . GLU B 1 133 ? 3.08 2.756 7.855 1 98.94 133 GLU B O 1
ATOM 2472 N N . ALA B 1 134 ? 2.691 1.531 6.008 1 98.94 134 ALA B N 1
ATOM 2473 C CA . ALA B 1 134 ? 4.117 1.31 5.785 1 98.94 134 ALA B CA 1
ATOM 2474 C C . ALA B 1 134 ? 4.824 2.613 5.422 1 98.94 134 ALA B C 1
ATOM 2476 O O . ALA B 1 134 ? 5.953 2.857 5.859 1 98.94 134 ALA B O 1
ATOM 2477 N N . PHE B 1 135 ? 4.18 3.467 4.652 1 98.94 135 PHE B N 1
ATOM 2478 C CA . PHE B 1 135 ? 4.707 4.773 4.277 1 98.94 135 PHE B CA 1
ATOM 2479 C C . PHE B 1 135 ? 4.957 5.629 5.512 1 98.94 135 PHE B C 1
ATOM 2481 O O . PHE B 1 135 ? 6 6.273 5.625 1 98.94 135 PHE B O 1
ATOM 2488 N N . VAL B 1 136 ? 4.051 5.641 6.418 1 98.94 136 VAL B N 1
ATOM 2489 C CA . VAL B 1 136 ? 4.145 6.434 7.641 1 98.94 136 VAL B CA 1
ATOM 2490 C C . VAL B 1 136 ? 5.383 6.02 8.43 1 98.94 136 VAL B C 1
ATOM 2492 O O . VAL B 1 136 ? 6.152 6.871 8.883 1 98.94 136 VAL B O 1
ATOM 2495 N N . ARG B 1 137 ? 5.629 4.723 8.617 1 98.81 137 ARG B N 1
ATOM 2496 C CA . ARG B 1 137 ? 6.797 4.234 9.344 1 98.81 137 ARG B CA 1
ATOM 2497 C C . ARG B 1 137 ? 8.086 4.672 8.656 1 98.81 137 ARG B C 1
ATOM 2499 O O . ARG B 1 137 ? 9.039 5.086 9.328 1 98.81 137 ARG B O 1
ATOM 2506 N N . SER B 1 138 ? 8.07 4.629 7.328 1 98.69 138 SER B N 1
ATOM 2507 C CA . SER B 1 138 ? 9.266 4.973 6.562 1 98.69 138 SER B CA 1
ATOM 2508 C C . SER B 1 138 ? 9.508 6.477 6.57 1 98.69 138 SER B C 1
ATOM 2510 O O . SER B 1 138 ? 10.641 6.926 6.766 1 98.69 138 SER B O 1
ATOM 2512 N N . ALA B 1 139 ? 8.484 7.215 6.383 1 98.5 139 ALA B N 1
ATOM 2513 C CA . ALA B 1 139 ? 8.609 8.672 6.344 1 98.5 139 ALA B CA 1
ATOM 2514 C C . ALA B 1 139 ? 9.07 9.219 7.691 1 98.5 139 ALA B C 1
ATOM 2516 O O . ALA B 1 139 ? 9.82 10.195 7.746 1 98.5 139 ALA B O 1
ATOM 2517 N N . ALA B 1 140 ? 8.688 8.578 8.773 1 98.62 140 ALA B N 1
ATOM 2518 C CA . ALA B 1 140 ? 8.961 9.055 10.133 1 98.62 140 ALA B CA 1
ATOM 2519 C C . ALA B 1 140 ? 10.461 9.164 10.383 1 98.62 140 ALA B C 1
ATOM 2521 O O . ALA B 1 140 ? 10.914 10.039 11.133 1 98.62 140 ALA B O 1
ATOM 2522 N N . ILE B 1 141 ? 11.289 8.328 9.742 1 97.88 141 ILE B N 1
ATOM 2523 C CA . ILE B 1 141 ? 12.703 8.312 10.078 1 97.88 141 ILE B CA 1
ATOM 2524 C C . ILE B 1 141 ? 13.461 9.281 9.164 1 97.88 141 ILE B C 1
ATOM 2526 O O . ILE B 1 141 ? 14.672 9.477 9.32 1 97.88 141 ILE B O 1
ATOM 2530 N N . GLU B 1 142 ? 12.695 9.938 8.211 1 97.62 142 GLU B N 1
ATOM 2531 C CA . GLU B 1 142 ? 13.414 10.781 7.254 1 97.62 142 GLU B CA 1
ATOM 2532 C C . GLU B 1 142 ? 12.93 12.227 7.336 1 97.62 142 GLU B C 1
ATOM 2534 O O . GLU B 1 142 ? 13.602 13.133 6.836 1 97.62 142 GLU B O 1
ATOM 2539 N N . LEU B 1 143 ? 11.695 12.391 7.859 1 98.06 143 LEU B N 1
ATOM 2540 C CA . LEU B 1 143 ? 11.211 13.758 8.023 1 98.06 143 LEU B CA 1
ATOM 2541 C C . LEU B 1 143 ? 12.164 14.57 8.898 1 98.06 143 LEU B C 1
ATOM 2543 O O . LEU B 1 143 ? 12.695 14.055 9.883 1 98.06 143 LEU B O 1
ATOM 2547 N N . GLU B 1 144 ? 12.375 15.828 8.555 1 97.69 144 GLU B N 1
ATOM 2548 C CA . GLU B 1 144 ? 13.383 16.656 9.203 1 97.69 144 GLU B CA 1
ATOM 2549 C C . GLU B 1 144 ? 12.742 17.641 10.18 1 97.69 144 GLU B C 1
ATOM 2551 O O . GLU B 1 144 ? 11.516 17.781 10.211 1 97.69 144 GLU B O 1
ATOM 2556 N N . ASN B 1 145 ? 13.594 18.281 11.008 1 98.38 145 ASN B N 1
ATOM 2557 C CA . ASN B 1 145 ? 13.266 19.422 11.875 1 98.38 145 ASN B CA 1
ATOM 2558 C C . ASN B 1 145 ? 12.203 19.047 12.906 1 98.38 145 ASN B C 1
ATOM 2560 O O . ASN B 1 145 ? 11.367 19.875 13.266 1 98.38 145 ASN B O 1
ATOM 2564 N N . GLY B 1 146 ? 12.125 17.75 13.242 1 98.44 146 GLY B N 1
ATOM 2565 C CA . GLY B 1 146 ? 11.219 17.312 14.289 1 98.44 146 GLY B CA 1
ATOM 2566 C C . GLY B 1 146 ? 9.789 17.125 13.805 1 98.44 146 GLY B C 1
ATOM 2567 O O . GLY B 1 146 ? 8.875 16.969 14.609 1 98.44 146 GLY B O 1
ATOM 2568 N N . VAL B 1 147 ? 9.578 17.156 12.477 1 98.81 147 VAL B N 1
ATOM 2569 C CA . VAL B 1 147 ? 8.258 16.906 11.922 1 98.81 147 VAL B CA 1
ATOM 2570 C C . VAL B 1 147 ? 7.855 15.453 12.156 1 98.81 147 VAL B C 1
ATOM 2572 O O . VAL B 1 147 ? 8.664 14.547 11.961 1 98.81 147 VAL B O 1
ATOM 2575 N N . ARG B 1 148 ? 6.621 15.242 12.633 1 98.94 148 ARG B N 1
ATOM 2576 C CA . ARG B 1 148 ? 6.098 13.922 12.938 1 98.94 148 ARG B CA 1
ATOM 2577 C C . ARG B 1 148 ? 5.078 13.477 11.891 1 98.94 148 ARG B C 1
ATOM 2579 O O . ARG B 1 148 ? 4.543 14.312 11.156 1 98.94 148 ARG B O 1
ATOM 2586 N N . ILE B 1 149 ? 4.824 12.18 11.828 1 98.94 149 ILE B N 1
ATOM 2587 C CA . ILE B 1 149 ? 3.803 11.617 10.953 1 98.94 149 ILE B CA 1
ATOM 2588 C C . ILE B 1 149 ? 3.201 10.367 11.594 1 98.94 149 ILE B C 1
ATOM 2590 O O . ILE B 1 149 ? 3.922 9.555 12.172 1 98.94 149 ILE B O 1
ATOM 2594 N N . ASN B 1 150 ? 1.87 10.242 11.555 1 98.94 150 ASN B N 1
ATOM 2595 C CA . ASN B 1 150 ? 1.145 9.07 12.031 1 98.94 150 ASN B CA 1
ATOM 2596 C C . ASN B 1 150 ? -0.064 8.766 11.148 1 98.94 150 ASN B C 1
ATOM 2598 O O . ASN B 1 150 ? -0.474 9.602 10.344 1 98.94 150 ASN B O 1
ATOM 2602 N N . ALA B 1 151 ? -0.569 7.578 11.25 1 98.94 151 ALA B N 1
ATOM 2603 C CA . ALA B 1 151 ? -1.839 7.191 10.641 1 98.94 151 ALA B CA 1
ATOM 2604 C C . ALA B 1 151 ? -2.873 6.832 11.703 1 98.94 151 ALA B C 1
ATOM 2606 O O . ALA B 1 151 ? -2.557 6.148 12.68 1 98.94 151 ALA B O 1
ATOM 2607 N N . VAL B 1 152 ? -4.078 7.375 11.586 1 98.94 152 VAL B N 1
ATOM 2608 C CA . VAL B 1 152 ? -5.223 6.902 12.359 1 98.94 152 VAL B CA 1
ATOM 2609 C C . VAL B 1 152 ? -5.953 5.805 11.586 1 98.94 152 VAL B C 1
ATOM 2611 O O . VAL B 1 152 ? -6.246 5.965 10.398 1 98.94 152 VAL B O 1
ATOM 2614 N N . SER B 1 153 ? -6.211 4.707 12.219 1 98.88 153 SER B N 1
ATOM 2615 C CA . SER B 1 153 ? -6.77 3.514 11.594 1 98.88 153 SER B CA 1
ATOM 2616 C C . SER B 1 153 ? -8.055 3.078 12.281 1 98.88 153 SER B C 1
ATOM 2618 O O . SER B 1 153 ? -8.039 2.184 13.133 1 98.88 153 SER B O 1
ATOM 2620 N N . PRO B 1 154 ? -9.195 3.646 11.891 1 98.62 154 PRO B N 1
ATOM 2621 C CA . PRO B 1 154 ? -10.469 3.24 12.492 1 98.62 154 PRO B CA 1
ATOM 2622 C C . PRO B 1 154 ? -11.055 1.989 11.844 1 98.62 154 PRO B C 1
ATOM 2624 O O . PRO B 1 154 ? -10.797 1.718 10.672 1 98.62 154 PRO B O 1
ATOM 2627 N N . THR B 1 155 ? -11.789 1.247 12.672 1 98.19 155 THR B N 1
ATOM 2628 C CA . THR B 1 155 ? -12.75 0.329 12.07 1 98.19 155 THR B CA 1
ATOM 2629 C C . THR B 1 155 ? -13.953 1.089 11.523 1 98.19 155 THR B C 1
ATOM 2631 O O . THR B 1 155 ? -13.898 2.309 11.352 1 98.19 155 THR B O 1
ATOM 2634 N N . VAL B 1 156 ? -15.008 0.372 11.141 1 97.88 156 VAL B N 1
ATOM 2635 C CA . VAL B 1 156 ? -16.188 1.063 10.609 1 97.88 156 VAL B CA 1
ATOM 2636 C C . VAL B 1 156 ? -16.719 2.049 11.648 1 97.88 156 VAL B C 1
ATOM 2638 O O . VAL B 1 156 ? -16.734 1.747 12.844 1 97.88 156 VAL B O 1
ATOM 2641 N N . VAL B 1 157 ? -17.062 3.295 11.164 1 98.38 157 VAL B N 1
ATOM 2642 C CA . VAL B 1 157 ? -17.469 4.348 12.094 1 98.38 157 VAL B CA 1
ATOM 2643 C C . VAL B 1 157 ? -18.984 4.438 12.148 1 98.38 157 VAL B C 1
ATOM 2645 O O . VAL B 1 157 ? -19.656 4.18 11.148 1 98.38 157 VAL B O 1
ATOM 2648 N N . GLU B 1 158 ? -19.516 4.891 13.242 1 98.5 158 GLU B N 1
ATOM 2649 C CA . GLU B 1 158 ? -20.953 4.875 13.523 1 98.5 158 GLU B CA 1
ATOM 2650 C C . GLU B 1 158 ? -21.719 5.727 12.516 1 98.5 158 GLU B C 1
ATOM 2652 O O . GLU B 1 158 ? -22.875 5.418 12.188 1 98.5 158 GLU B O 1
ATOM 2657 N N . GLU B 1 159 ? -21.109 6.66 11.875 1 98.31 159 GLU B N 1
ATOM 2658 C CA . GLU B 1 159 ? -21.812 7.59 10.992 1 98.31 159 GLU B CA 1
ATOM 2659 C C . GLU B 1 159 ? -21.641 7.199 9.531 1 98.31 159 GLU B C 1
ATOM 2661 O O . GLU B 1 159 ? -21.875 8.008 8.633 1 98.31 159 GLU B O 1
ATOM 2666 N N . SER B 1 160 ? -21.219 5.949 9.273 1 96.81 160 SER B N 1
ATOM 2667 C CA . SER B 1 160 ? -21.125 5.43 7.91 1 96.81 160 SER B CA 1
ATOM 2668 C C . SER B 1 160 ? -21.922 4.129 7.77 1 96.81 160 SER B C 1
ATOM 2670 O O . SER B 1 160 ? -21.359 3.109 7.355 1 96.81 160 SER B O 1
ATOM 2672 N N . PRO B 1 161 ? -23.219 4.18 8.016 1 96.31 161 PRO B N 1
ATOM 2673 C CA . PRO B 1 161 ? -24.016 2.947 7.996 1 96.31 161 PRO B CA 1
ATOM 2674 C C . PRO B 1 161 ? -23.984 2.25 6.637 1 96.31 161 PRO B C 1
ATOM 2676 O O . PRO B 1 161 ? -24.219 1.043 6.555 1 96.31 161 PRO B O 1
ATOM 2679 N N . LYS B 1 162 ? -23.734 2.953 5.617 1 94.38 162 LYS B N 1
ATOM 2680 C CA . LYS B 1 162 ? -23.688 2.375 4.277 1 94.38 162 LYS B CA 1
ATOM 2681 C C . LYS B 1 162 ? -22.641 1.276 4.184 1 94.38 162 LYS B C 1
ATOM 2683 O O . LYS B 1 162 ? -22.703 0.417 3.303 1 94.38 162 LYS B O 1
ATOM 2688 N N . TYR B 1 163 ? -21.672 1.245 5.125 1 95.5 163 TYR B N 1
ATOM 2689 C CA . TYR B 1 163 ? -20.578 0.271 5.07 1 95.5 163 TYR B CA 1
ATOM 2690 C C . TYR B 1 163 ? -20.828 -0.878 6.039 1 95.5 163 TYR B C 1
ATOM 2692 O O . TYR B 1 163 ? -20.094 -1.862 6.051 1 95.5 163 TYR B O 1
ATOM 2700 N N . PHE B 1 164 ? -21.922 -0.763 6.824 1 96.69 164 PHE B N 1
ATOM 2701 C CA . PHE B 1 164 ? -22.125 -1.729 7.898 1 96.69 164 PHE B CA 1
ATOM 2702 C C . PHE B 1 164 ? -22.266 -3.139 7.34 1 96.69 164 PHE B C 1
ATOM 2704 O O . PHE B 1 164 ? -21.812 -4.105 7.957 1 96.69 164 PHE B O 1
ATOM 2711 N N . SER B 1 165 ? -22.812 -3.285 6.168 1 95.31 165 SER B N 1
ATOM 2712 C CA . SER B 1 165 ? -23.047 -4.605 5.594 1 95.31 165 SER B CA 1
ATOM 2713 C C . SER B 1 165 ? -21.719 -5.301 5.254 1 95.31 165 SER B C 1
ATOM 2715 O O . SER B 1 165 ? -21.672 -6.531 5.16 1 95.31 165 SER B O 1
ATOM 2717 N N . PHE B 1 166 ? -20.594 -4.602 5.137 1 95.56 166 PHE B N 1
ATOM 2718 C CA . PHE B 1 166 ? -19.281 -5.172 4.852 1 95.56 166 PHE B CA 1
ATOM 2719 C C . PHE B 1 166 ? -18.609 -5.629 6.137 1 95.56 166 PHE B C 1
ATOM 2721 O O . PHE B 1 166 ? -17.625 -6.367 6.09 1 95.56 166 PHE B O 1
ATOM 2728 N N . PHE B 1 167 ? -19.203 -5.297 7.23 1 96.94 167 PHE B N 1
ATOM 2729 C CA . PHE B 1 167 ? -18.516 -5.516 8.5 1 96.94 167 PHE B CA 1
ATOM 2730 C C . PHE B 1 167 ? -19.391 -6.324 9.453 1 96.94 167 PHE B C 1
ATOM 2732 O O . PHE B 1 167 ? -19.625 -5.914 10.594 1 96.94 167 PHE B O 1
ATOM 2739 N N . PRO B 1 168 ? -19.859 -7.449 9 1 95.12 168 PRO B N 1
ATOM 2740 C CA . PRO B 1 168 ? -20.641 -8.258 9.945 1 95.12 168 PRO B CA 1
ATOM 2741 C C . PRO B 1 168 ? -19.844 -8.648 11.18 1 95.12 168 PRO B C 1
ATOM 2743 O O . PRO B 1 168 ? -18.688 -9.094 11.07 1 95.12 168 PRO B O 1
ATOM 2746 N N . GLY B 1 169 ? -20.469 -8.375 12.336 1 95.81 169 GLY B N 1
ATOM 2747 C CA . GLY B 1 169 ? -19.828 -8.781 13.578 1 95.81 169 GLY B CA 1
ATOM 2748 C C . GLY B 1 169 ? -18.938 -7.707 14.172 1 95.81 169 GLY B C 1
ATOM 2749 O O . GLY B 1 169 ? -18.344 -7.906 15.234 1 95.81 169 GLY B O 1
ATOM 2750 N N . HIS B 1 170 ? -18.812 -6.578 13.469 1 95.94 170 HIS B N 1
ATOM 2751 C CA . HIS B 1 170 ? -18.062 -5.449 14 1 95.94 170 HIS B CA 1
ATOM 2752 C C . HIS B 1 170 ? -18.969 -4.473 14.734 1 95.94 170 HIS B C 1
ATOM 2754 O O . HIS B 1 170 ? -20.094 -4.23 14.305 1 95.94 170 HIS B O 1
ATOM 2760 N N . ILE B 1 171 ? -18.469 -3.906 15.828 1 97 171 ILE B N 1
ATOM 2761 C CA . ILE B 1 171 ? -19.141 -2.799 16.5 1 97 171 ILE B CA 1
ATOM 2762 C C . ILE B 1 171 ? -18.594 -1.472 15.969 1 97 171 ILE B C 1
ATOM 2764 O O . ILE B 1 171 ? -17.406 -1.183 16.109 1 97 171 ILE B O 1
ATOM 2768 N N . PRO B 1 172 ? -19.453 -0.72 15.305 1 98.12 172 PRO B N 1
ATOM 2769 C CA . PRO B 1 172 ? -18.953 0.578 14.828 1 98.12 172 PRO B CA 1
ATOM 2770 C C . PRO B 1 172 ? -18.406 1.444 15.953 1 98.12 172 PRO B C 1
ATOM 2772 O O . PRO B 1 172 ? -18.953 1.469 17.062 1 98.12 172 PRO B O 1
ATOM 2775 N N . VAL B 1 173 ? -17.297 2.105 15.703 1 98.62 173 VAL B N 1
ATOM 2776 C CA . VAL B 1 173 ? -16.719 2.971 16.719 1 98.62 173 VAL B CA 1
ATOM 2777 C C . VAL B 1 173 ? -17.453 4.312 16.734 1 98.62 173 VAL B C 1
ATOM 2779 O O . VAL B 1 173 ? -17.984 4.746 15.719 1 98.62 173 VAL B O 1
ATOM 2782 N N . THR B 1 174 ? -17.391 4.984 17.906 1 98.62 174 THR B N 1
ATOM 2783 C CA . THR B 1 174 ? -18.016 6.289 18.047 1 98.62 174 THR B CA 1
ATOM 2784 C C . THR B 1 174 ? -17.141 7.387 17.453 1 98.62 174 THR B C 1
ATOM 2786 O O . THR B 1 174 ? -15.922 7.23 17.359 1 98.62 174 THR B O 1
ATOM 2789 N N . MET B 1 175 ? -17.812 8.445 17.062 1 98.44 175 MET B N 1
ATOM 2790 C CA . MET B 1 175 ? -17.031 9.57 16.547 1 98.44 175 MET B CA 1
ATOM 2791 C C . MET B 1 175 ? -16.141 10.164 17.625 1 98.44 175 MET B C 1
ATOM 2793 O O . MET B 1 175 ? -15.055 10.672 17.328 1 98.44 175 MET B O 1
ATOM 2797 N N . LYS B 1 176 ? -16.453 10.031 18.906 1 98.31 176 LYS B N 1
ATOM 2798 C CA . LYS B 1 176 ? -15.586 10.461 20.016 1 98.31 176 LYS B CA 1
ATOM 2799 C C . LYS B 1 176 ? -14.273 9.695 20.016 1 98.31 176 LYS B C 1
ATOM 2801 O O . LYS B 1 176 ? -13.195 10.289 20.141 1 98.31 176 LYS B O 1
ATOM 2806 N N . GLN B 1 177 ? -14.352 8.367 19.859 1 98.62 177 GLN B N 1
ATOM 2807 C CA . GLN B 1 177 ? -13.156 7.535 19.781 1 98.62 177 GLN B CA 1
ATOM 2808 C C . GLN B 1 177 ? -12.289 7.934 18.578 1 98.62 177 GLN B C 1
ATOM 2810 O O . GLN B 1 177 ? -11.062 8 18.703 1 98.62 177 GLN B O 1
ATOM 2815 N N . VAL B 1 178 ? -12.938 8.18 17.469 1 98.69 178 VAL B N 1
ATOM 2816 C CA . VAL B 1 178 ? -12.234 8.523 16.234 1 98.69 178 VAL B CA 1
ATOM 2817 C C . VAL B 1 178 ? -11.5 9.852 16.422 1 98.69 178 VAL B C 1
ATOM 2819 O O . VAL B 1 178 ? -10.32 9.961 16.094 1 98.69 178 VAL B O 1
ATOM 2822 N N . ILE B 1 179 ? -12.164 10.852 17.031 1 98.62 179 ILE B N 1
ATOM 2823 C CA . ILE B 1 179 ? -11.602 12.18 17.266 1 98.62 179 ILE B CA 1
ATOM 2824 C C . ILE B 1 179 ? -10.344 12.055 18.109 1 98.62 179 ILE B C 1
ATOM 2826 O O . ILE B 1 179 ? -9.336 12.711 17.844 1 98.62 179 ILE B O 1
ATOM 2830 N N . TYR B 1 180 ? -10.344 11.164 19.078 1 98.06 180 TYR B N 1
ATOM 2831 C CA . TYR B 1 180 ? -9.227 11.047 20 1 98.06 180 TYR B CA 1
ATOM 2832 C C . TYR B 1 180 ? -7.988 10.5 19.297 1 98.06 180 TYR B C 1
ATOM 2834 O O . TYR B 1 180 ? -6.859 10.867 19.641 1 98.06 180 TYR B O 1
ATOM 2842 N N . GLY B 1 181 ? -8.188 9.609 18.281 1 98.75 181 GLY B N 1
ATOM 2843 C CA . GLY B 1 181 ? -7.055 9.164 17.484 1 98.75 181 GLY B CA 1
ATOM 2844 C C . GLY B 1 181 ? -6.336 10.297 16.781 1 98.75 181 GLY B C 1
ATOM 2845 O O . GLY B 1 181 ? -5.105 10.359 16.781 1 98.75 181 GLY B O 1
ATOM 2846 N N . TYR B 1 182 ? -7.105 11.234 16.266 1 98.88 182 TYR B N 1
ATOM 2847 C CA . TYR B 1 182 ? -6.527 12.367 15.547 1 98.88 182 TYR B CA 1
ATOM 2848 C C . TYR B 1 182 ? -5.883 13.352 16.516 1 98.88 182 TYR B C 1
ATOM 2850 O O . TYR B 1 182 ? -4.809 13.891 16.25 1 98.88 182 TYR B O 1
ATOM 2858 N N . LEU B 1 183 ? -6.52 13.562 17.688 1 98.62 183 LEU B N 1
ATOM 2859 C CA . LEU B 1 183 ? -5.953 14.445 18.703 1 98.62 183 LEU B CA 1
ATOM 2860 C C . LEU B 1 183 ? -4.629 13.891 19.234 1 98.62 183 LEU B C 1
ATOM 2862 O O . LEU B 1 183 ? -3.676 14.648 19.422 1 98.62 183 LEU B O 1
ATOM 2866 N N . LYS B 1 184 ? -4.59 12.555 19.406 1 98.62 184 LYS B N 1
ATOM 2867 C CA . LYS B 1 184 ? -3.355 11.922 19.859 1 98.62 184 LYS B CA 1
ATOM 2868 C C . LYS B 1 184 ? -2.225 12.156 18.859 1 98.62 184 LYS B C 1
ATOM 2870 O O . LYS B 1 184 ? -1.094 12.453 19.266 1 98.62 184 LYS B O 1
ATOM 2875 N N . SER B 1 185 ? -2.551 12.07 17.594 1 98.75 185 SER B N 1
ATOM 2876 C CA . SER B 1 185 ? -1.543 12.273 16.562 1 98.75 185 SER B CA 1
ATOM 2877 C C . SER B 1 185 ? -1.045 13.711 16.547 1 98.75 185 SER B C 1
ATOM 2879 O O . SER B 1 185 ? 0.163 13.953 16.516 1 98.75 185 SER B O 1
ATOM 2881 N N . VAL B 1 186 ? -1.94 14.672 16.609 1 98.56 186 VAL B N 1
ATOM 2882 C CA . VAL B 1 186 ? -1.627 16.078 16.406 1 98.56 186 VAL B CA 1
ATOM 2883 C C . VAL B 1 186 ? -0.939 16.641 17.641 1 98.56 186 VAL B C 1
ATOM 2885 O O . VAL B 1 186 ? 0.016 17.422 17.531 1 98.56 186 VAL B O 1
ATOM 2888 N N . THR B 1 187 ? -1.338 16.188 18.844 1 97.38 187 THR B N 1
ATOM 2889 C CA . THR B 1 187 ? -0.889 16.859 20.062 1 97.38 187 THR B CA 1
ATOM 2890 C C . THR B 1 187 ? 0.172 16.031 20.781 1 97.38 187 THR B C 1
ATOM 2892 O O . THR B 1 187 ? 0.894 16.531 21.641 1 97.38 187 THR B O 1
ATOM 2895 N N . GLY B 1 188 ? 0.22 14.711 20.469 1 97.69 188 GLY B N 1
ATOM 2896 C CA . GLY B 1 188 ? 1.196 13.852 21.109 1 97.69 188 GLY B CA 1
ATOM 2897 C C . GLY B 1 188 ? 2.588 13.977 20.531 1 97.69 188 GLY B C 1
ATOM 2898 O O . GLY B 1 188 ? 2.797 14.727 19.562 1 97.69 188 GLY B O 1
ATOM 2899 N N . ALA B 1 189 ? 3.547 13.195 21.047 1 98.12 189 ALA B N 1
ATOM 2900 C CA . ALA B 1 189 ? 4.945 13.297 20.641 1 98.12 189 ALA B CA 1
ATOM 2901 C C . ALA B 1 189 ? 5.336 12.141 19.719 1 98.12 189 ALA B C 1
ATOM 2903 O O . ALA B 1 189 ? 6.422 12.141 19.141 1 98.12 189 ALA B O 1
ATOM 2904 N N . GLY B 1 190 ? 4.418 11.164 19.609 1 98.38 190 GLY B N 1
ATOM 2905 C CA . GLY B 1 190 ? 4.719 9.969 18.844 1 98.38 190 GLY B CA 1
ATOM 2906 C C . GLY B 1 190 ? 4.82 10.219 17.344 1 98.38 190 GLY B C 1
ATOM 2907 O O . GLY B 1 190 ? 4.109 11.07 16.812 1 98.38 190 GLY B O 1
ATOM 2908 N N . THR B 1 191 ? 5.691 9.461 16.625 1 98.81 191 THR B N 1
ATOM 2909 C CA . THR B 1 191 ? 5.84 9.484 15.18 1 98.81 191 THR B CA 1
ATOM 2910 C C . THR B 1 191 ? 6.008 8.07 14.633 1 98.81 191 THR B C 1
ATOM 2912 O O . THR B 1 191 ? 6.484 7.18 15.336 1 98.81 191 THR B O 1
ATOM 2915 N N . GLY B 1 192 ? 5.52 7.852 13.383 1 98.88 192 GLY B N 1
ATOM 2916 C CA . GLY B 1 192 ? 5.645 6.555 12.734 1 98.88 192 GLY B CA 1
ATOM 2917 C C . GLY B 1 192 ? 4.66 5.527 13.266 1 98.88 192 GLY B C 1
ATOM 2918 O O . GLY B 1 192 ? 4.879 4.324 13.125 1 98.88 192 GLY B O 1
ATOM 2919 N N . GLN B 1 193 ? 3.58 6.004 13.945 1 98.75 193 GLN B N 1
ATOM 2920 C CA . GLN B 1 193 ? 2.65 5.094 14.609 1 98.75 193 GLN B CA 1
ATOM 2921 C C . GLN B 1 193 ? 1.384 4.902 13.781 1 98.75 193 GLN B C 1
ATOM 2923 O O . GLN B 1 193 ? 0.942 5.82 13.086 1 98.75 193 GLN B O 1
ATOM 2928 N N . VAL B 1 194 ? 0.88 3.721 13.836 1 98.88 194 VAL B N 1
ATOM 2929 C CA . VAL B 1 194 ? -0.495 3.449 13.43 1 98.88 194 VAL B CA 1
ATOM 2930 C C . VAL B 1 194 ? -1.402 3.434 14.664 1 98.88 194 VAL B C 1
ATOM 2932 O O . VAL B 1 194 ? -1.314 2.529 15.492 1 98.88 194 VAL B O 1
ATOM 2935 N N . ILE B 1 195 ? -2.271 4.422 14.789 1 98.88 195 ILE B N 1
ATOM 2936 C CA . ILE B 1 195 ? -3.178 4.566 15.922 1 98.88 195 ILE B CA 1
ATOM 2937 C C . ILE B 1 195 ? -4.512 3.893 15.609 1 98.88 195 ILE B C 1
ATOM 2939 O O . ILE B 1 195 ? -5.375 4.484 14.953 1 98.88 195 ILE B O 1
ATOM 2943 N N . GLU B 1 196 ? -4.707 2.717 16.109 1 98.62 196 GLU B N 1
ATOM 2944 C CA . GLU B 1 196 ? -5.918 1.943 15.859 1 98.62 196 GLU B CA 1
ATOM 2945 C C . GLU B 1 196 ? -7.082 2.445 16.703 1 98.62 196 GLU B C 1
ATOM 2947 O O . GLU B 1 196 ? -6.918 2.717 17.906 1 98.62 196 GLU B O 1
ATOM 2952 N N . VAL B 1 197 ? -8.18 2.635 16.062 1 98.56 197 VAL B N 1
ATOM 2953 C CA . VAL B 1 197 ? -9.43 2.982 16.734 1 98.56 197 VAL B CA 1
ATOM 2954 C C . VAL B 1 197 ? -10.453 1.865 16.547 1 98.56 197 VAL B C 1
ATOM 2956 O O . VAL B 1 197 ? -11.047 1.744 15.469 1 98.56 197 VAL B O 1
ATOM 2959 N N . LEU B 1 198 ? -10.75 1.01 17.625 1 95.19 198 LEU B N 1
ATOM 2960 C CA . LEU B 1 198 ? -11.5 -0.234 17.484 1 95.19 198 LEU B CA 1
ATOM 2961 C C . LEU B 1 198 ? -12.648 -0.283 18.484 1 95.19 198 LEU B C 1
ATOM 2963 O O . LEU B 1 198 ? -12.57 0.316 19.562 1 95.19 198 LEU B O 1
#

InterPro domains:
  IPR002347 Short-chain dehydrogenase/reductase SDR [PF13561] (36-158)
  IPR002347 Short-chain dehydrogenase/reductase SDR [PR00081] (2-19)
  IPR002347 Short-chain dehydrogenase/reductase SDR [PR00081] (54-65)
  IPR002347 Short-chain dehydrogenase/reductase SDR [PR00081] (125-144)
  IPR002347 Short-chain dehydrogenase/reductase SDR [PR00081] (145-162)
  IPR036291 NAD(P)-binding domain superfamily [SSF51735] (2-182)
  IPR051122 SDR DHRS6-like [PTHR43477] (2-159)

pLDDT: mean 98.21, std 1.07, range [93.19, 99.0]

Sequence (396 aa):
MKIIIVGATGTIGKHVAGALEKDHEIIRVGLKSGDIQTDITSPDAIENLFRQTGPFDALICTAGDAYFGPWKTMTDKEFRLGIDSKLMGQINLVLIGQKYIRPKGSFTLTSGVLTNDPVLGGANPAAANGAIEAFVRSAAIELENGVRINAVSPTVVEESPKYFSFFPGHIPVTMKQVIYGYLKSVTGAGTGQVIEVLMKIIIVGATGTIGKHVAGALEKDHEIIRVGLKSGDIQTDITSPDAIENLFRQTGPFDALICTAGDAYFGPWKTMTDKEFRLGIDSKLMGQINLVLIGQKYIRPKGSFTLTSGVLTNDPVLGGANPAAANGAIEAFVRSAAIELENGVRINAVSPTVVEESPKYFSFFPGHIPVTMKQVIYGYLKSVTGAGTGQVIEVL

Organism: NCBI:txid1503925

Foldseek 3Di:
DEEEEECCPDDLNVLLCVVCVVPYHYFYEYCVDTPHHAQLLDLVRLLVVCVVSAEGQEYEYPWFDAWFDAPVPDDPVRLVRRVSTQQSSLVSNCVNNLVRYDALGEYEHEAADCCPVNFGRCPSSNVSRVNVLVSQLVVQVVRDNNYAYEYEYEYAAPRCVVCVVRPPPDDHFYSVLSSVQVVCRGVPSDHSYYHYRD/DEEEEECCPDDQNVLLCVVCVVPYHYFYEYCVDTPHHAQLLDLVRLLVVCVVSAEGQEYEYPWFDAWFDAPVPDDPVRLVRRVSTQQSSLVSNCVNNLVRYDQLGEYEHEAADCCPVNFGRCPSSNVSRVNVLVVQLVVQVVRDNNYAYEYEYEYAAPRPVVCVVRPPPDDHFYSVLSSVQVVCRGVPSDHSYYHYRD

Nearest PDB structures (foldseek):
  3d7l-assembly3_G  TM=9.878E-01  e=1.116E-29  Listeria innocua
  3u5t-assembly3_D  TM=8.528E-01  e=1.912E-15  Sinorhizobium meliloti
  3u5t-assembly3_B  TM=8.627E-01  e=1.253E-14  Sinorhizobium meliloti
  5t5q-assembly1_B  TM=8.526E-01  e=9.307E-14  Brucella abortus 2308
  5t5q-assembly1_D  TM=8.644E-01  e=6.914E-13  Brucella abortus 2308